Protein 1GXR (pdb70)

Secondary structure (DSSP, 8-state):
--EEEEEEEEE--EEEE-SSS-EEE----TTSSSSTT--SEEEEEEEE--SS---EEEE-SSSSEEEEE-BSEEEEEETTSTT--S-SEEEE-S-TTSBEEEEEE-TTSSEEEEEESSSEEEEEE----EEEEEEE-SSS-EEEEEE-TTSSEEEEEETTS-EEEEETTTTEEEEEE---SS-EEEEEE-TTSSEEEEEETTSEEEEEETTTTEEEEEEE-SS-EEEEEE-TTSSEEEEEETTS-EEEEETTSS-EEEE---SS-EEEEEE-TTSSEEEEEETTSEEEEEETTT--EEEEEE-SS-EEEEEE-TTS-EEEEEETTS-EEEEEEE-/--EEEEEEEEE--EEE--EE----TTSS-STT--SEEEEEEEE--SS---EEEE-SSS-EEEEE-BSEEEEEE------SEEEE-SSTT-BEEEEEE-TTSSEEEEEESSSEEEEEE---EEEEEEE-SSS-EEEEEE-TTSSEEEEEETTS-EEEEETTTTEEEEEE---SS-EEEEEE-TTSSEEEEEETTTEEEEEETTT-SEEEEEE-SS-EEEEEE-TTSS-EEEEESSSEEEEE----EEEEE--SS-EEEEEE-TTSSEEEEEETTSEEEEEETTT--EEEEEE-SS-EEEEEE-TTS-EEEEEETTTEEEEEEEE-

Solvent-accessible surface area: 26571 Å² total; per-residue (Å²): 86,174,55,5,11,6,11,28,39,54,99,23,3,0,43,59,20,58,88,93,81,107,129,110,23,14,110,49,49,111,67,2,8,47,25,117,31,6,1,73,17,25,120,100,57,30,60,9,96,5,36,58,42,0,32,6,11,11,12,13,76,104,41,89,39,0,14,0,0,0,63,4,14,0,39,6,8,15,23,54,94,114,77,70,84,71,40,73,30,102,4,101,20,22,85,199,103,44,62,0,85,14,5,77,29,15,79,98,26,64,18,0,0,0,0,0,51,22,41,40,6,4,10,21,27,36,62,158,84,138,78,117,22,103,1,94,29,123,6,89,12,4,52,14,7,6,24,9,93,92,33,145,34,0,7,4,0,7,23,68,0,29,0,5,12,12,32,27,168,84,74,68,72,84,98,70,5,126,27,9,119,62,0,0,18,10,18,45,21,7,85,88,22,34,48,0,3,0,0,0,44,26,40,9,0,17,0,5,9,46,177,55,12,140,56,58,46,88,56,105,33,140,13,62,0,48,6,11,4,19,1,52,102,5,106,29,1,0,0,0,3,70,52,16,26,0,8,0,14,28,16,112,119,104,30,44,27,26,0,68,28,11,159,32,15,0,42,18,13,42,10,0,107,47,2,82,0,0,0,0,0,0,119,17,31,26,0,0,0,0,26,14,23,21,0,0,1,0,12,69,24,137,18,74,22,23,0,42,8,15,17,2,0,66,82,12,82,33,0,0,0,0,0,24,70,108,45,0,3,0,7,46,4,40,110,145,152,28,6,5,7,19,28,40,59,87,30,4,0,39,74,76,171,58,46,16,120,43,45,103,71,1,10,40,23,120,30,6,1,72,33,14,73,106,57,46,39,4,94,7,36,57,43,0,24,6,11,10,14,14,73,113,30,132,44,0,12,0,0,0,56,3,17,2,39,10,4,45,29,77,131,179,86,48,83,44,91,2,78,39,119,60,193,82,38,94,5,86,9,3,70,27,26,83,100,23,32,15,0,0,9,2,6,79,28,56,40,10,20,9,21,55,34,108,107,64,76,130,14,104,3,94,26,116,13,92,10,6,43,12,6,9,34,10,100,104,27,103,36,0,8,3,0,10,24,58,0,27,0,5,6,18,18,20,153,89,77,61,77,75,95,74,2,121,36,9,86,65,3,0,15,10,19,42,22,6,86,92,20,61,20,0,37,0,0,0,51,20,42,22,1,25,3,1,22,40,193,135,10,196,57,101,73,82,51,131,37,143,13,51,0,42,5,12,4,39,2,47,104,4,98,33,5,0,0,0,5,66,53,23,31,0,7,0,23,70,186,52,52,63,28,31,0,65,32,14,159,29,24,0,40,14,14,51,8,0,92,46,2,93,0,0,0,0,0,0,123,19,31,26,0,0,0,0,26,12,20,21,0,0,1,0,12,68,15,138,15,74,24,18,0,51,8,18,13,2,1,57,62,15,99,46,0,0,0,0,0,24,69,109,46,0,3,0,0,44,9,31,104

Radius of gyration: 31.87 Å; Cα contacts (8 Å, |Δi|>4): 2101; chains: 2; bounding box: 54×41×102 Å

Nearest PDB structures (foldseek):
  1gxr-assembly1_B  TM=1.003E+00  e=1.939E-67  Homo sapiens
  5mwj-assembly1_B  TM=9.866E-01  e=4.641E-57  Homo sapiens
  3frx-assembly1_A  TM=9.125E-01  e=4.535E-19  Saccharomyces cerevisiae
  6gsm-assembly1_g  TM=9.087E-01  e=8.808E-19  Kluyveromyces lactis NRRL Y-1140
  8esr-assembly1_p  TM=8.982E-01  e=6.792E-18  Schizosaccharomyces pombe

Sequence (659 aa):
DYFQGAMGSKPAYSFHVTADGQMQPVPFPPDALIGPGIPRHARQINTLNHGEVVCAVTISNPTRHVYTGGKGCVKVWDISHPGNKSPVSQLDCLNRDNYIRSCKLLPDGCTLIVGGEASTLSIWDLAAPRIKAELTSSAPACYALAISPDSKVCFSCCSDGNIAVWDLHNQTLVRQFQGHTDGASCIDISNDGTKLWTGGLDNTVRSWDLREGRQLQQHDFTSQIFSLGYCPTGEWLAVGMESSNVEVLHVNKPDKYQLHLHESCVLSLKFAYCGKWFVSTGKDNLLNAWRTPYGASIFQSKESSSVLSCDISVDDKYIVTGSGDKKATVYEVIYDYFQGAMGSKPAYSFHVMQPVPFPPDALIGPGIPRHARQINTLNHGEVVCAVTISNPTRHVYTGGKGCVKVWDISHKSPVSQLDCLNRDNYIRSCKLLPDGCTLIVGGEASTLSIWDLAPRIKAELTSSAPACYALAISPDSKVCFSCCSDGNIAVWDLHNQTLVRQFQGHTDGASCIDISNDGTKLWTGGLDNTVRSWDLREGRQLQQHDFTSQIFSLGYCPTGEWLAVGMESSNVEVLHKPDKYQLHLHESCVLSLKFAYCGKWFVSTGKDNLLNAWRTPYGASIFQSKESSSVLSCDISVDDKYIVTGSGDKKATVYEVIY

GO terms:
  GO:0043124 negative regulation of canonical NF-kappaB signal transduction (P, IDA)
  GO:0005515 protein binding (F, IPI)
  GO:0005634 nucleus (C, TAS)
  GO:0009887 animal organ morphogenesis (P, TAS)
  GO:0007165 signal transduction (P, T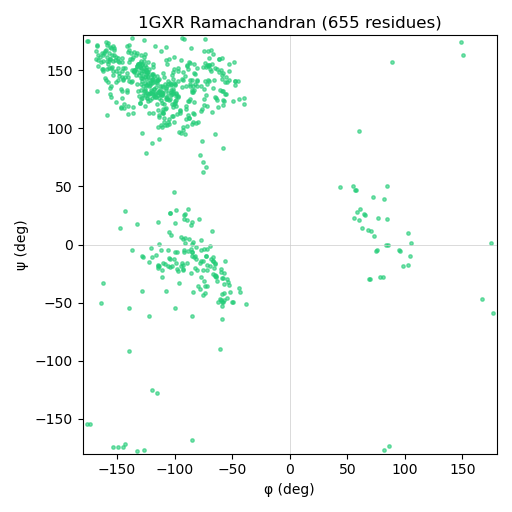AS)
  GO:1990907 beta-catenin-TCF complex (C, IDA)
  GO:0005654 nucleoplasm (C, TAS)
  GO:0042802 identical protein binding (F, IPI)
  GO:0005634 nucleus (C, IDA)
  GO:0003714 transcription corepressor activity (F, IDA)
  GO:0005654 nucleoplasm (C, IDA)
  GO:0045892 negative regulation of DNA-templated transcription (P, IDA)
  GO:0030178 negative regulation of Wnt signaling pathway (P, IDA)
  GO:0005634 nucleus (C, IMP)
  GO:0005829 cytosol (C, IMP)
  GO:0010628 positive regulation of gene expression (P, IMP)
  GO:2000811 negative regulation of anoikis (P, IMP)
  GO:0140297 DNA-binding transcription factor binding (F, IPI)

Structure (mmCIF, N/CA/C/O backbone):
data_1GXR
#
_entry.id   1GXR
#
_cell.length_a   62.407
_cell.length_b   56.656
_cell.length_c   102.034
_cell.angle_alpha   90.00
_cell.angle_beta   102.29
_cell.angle_gamma   90.00
#
_symmetry.space_group_name_H-M   'P 1 21 1'
#
loop_
_entity.id
_entity.type
_entity.pdbx_description
1 polymer 'TRANSDUCIN-LIKE ENHANCER PROTEIN 1'
2 non-polymer 'CALCIUM ION'
3 water water
#
loop_
_atom_site.group_PDB
_atom_site.id
_atom_site.type_symbol
_atom_site.label_atom_id
_atom_site.label_alt_id
_atom_site.label_comp_id
_atom_site.label_asym_id
_atom_site.label_entity_id
_atom_site.label_seq_id
_atom_site.pdbx_PDB_ins_code
_atom_site.Cartn_x
_atom_site.Cartn_y
_atom_site.Cartn_z
_atom_site.occupancy
_atom_site.B_iso_or_equiv
_atom_site.auth_seq_id
_atom_site.auth_comp_id
_atom_site.auth_asym_id
_atom_site.auth_atom_id
_atom_site.pdbx_PDB_model_num
ATOM 1 N N . ASP A 1 1 ? -5.185 4.101 22.343 1.00 48.16 434 ASP A N 1
ATOM 2 C CA . ASP A 1 1 ? -6.001 3.643 23.505 1.00 48.43 434 ASP A CA 1
ATOM 3 C C . ASP A 1 1 ? -6.100 2.123 23.527 1.00 48.08 434 ASP A C 1
ATOM 4 O O . ASP A 1 1 ? -6.051 1.505 24.591 1.00 47.91 434 ASP A O 1
ATOM 6 N N . TYR A 1 2 ? -6.239 1.527 22.346 1.00 47.14 435 TYR A N 1
ATOM 7 C CA . TYR A 1 2 ? -6.341 0.078 22.219 1.00 46.32 435 TYR A CA 1
ATOM 8 C C . TYR A 1 2 ? -5.085 -0.564 22.811 1.00 43.81 435 TYR A C 1
ATOM 9 O O . TYR A 1 2 ? -5.170 -1.481 23.627 1.00 43.53 435 TYR A O 1
ATOM 18 N N . PHE A 1 3 ? -3.923 -0.068 22.395 1.00 41.27 436 PHE A N 1
ATOM 19 C CA . PHE A 1 3 ? -2.641 -0.566 22.883 1.00 38.49 436 PHE A CA 1
ATOM 20 C C . PHE A 1 3 ? -1.908 0.527 23.651 1.00 35.82 436 PHE A C 1
ATOM 21 O O . PHE A 1 3 ? -1.922 1.691 23.254 1.00 35.36 436 PHE A O 1
ATOM 29 N N . GLN A 1 4 ? -1.264 0.152 24.751 1.00 32.25 437 GLN A N 1
ATOM 30 C CA . GLN A 1 4 ? -0.519 1.119 25.549 1.00 30.33 437 GLN A CA 1
ATOM 31 C C . GLN A 1 4 ? 0.971 0.793 25.518 1.00 25.62 437 GLN A C 1
ATOM 32 O O . GLN A 1 4 ? 1.354 -0.371 25.472 1.00 26.95 437 GLN A O 1
ATOM 38 N N . GLY A 1 5 ? 1.801 1.828 25.535 1.00 25.78 438 GLY A N 1
ATOM 39 C CA . GLY A 1 5 ? 3.230 1.609 25.516 1.00 23.05 438 GLY A CA 1
ATOM 40 C C . GLY A 1 5 ? 3.711 0.973 26.806 1.00 23.21 438 GLY A C 1
ATOM 41 O O . GLY A 1 5 ? 3.118 1.174 27.866 1.00 24.28 438 GLY A O 1
ATOM 42 N N . ALA A 1 6 ? 4.773 0.181 26.705 1.00 23.08 439 ALA A N 1
ATOM 43 C CA . ALA A 1 6 ? 5.376 -0.481 27.858 1.00 21.36 439 ALA A CA 1
ATOM 44 C C . ALA A 1 6 ? 6.869 -0.471 27.559 1.00 21.55 439 ALA A C 1
ATOM 45 O O . ALA A 1 6 ? 7.301 -1.005 26.542 1.00 24.18 439 ALA A O 1
ATOM 47 N N . MET A 1 7 ? 7.658 0.140 28.436 1.00 20.88 440 MET A N 1
ATOM 48 C CA . MET A 1 7 ? 9.089 0.235 28.207 1.00 20.12 440 MET A CA 1
ATOM 49 C C . MET A 1 7 ? 9.852 -1.061 28.417 1.00 20.24 440 MET A C 1
ATOM 50 O O . MET A 1 7 ? 9.558 -1.848 29.323 1.00 22.28 440 MET A O 1
ATOM 55 N N . GLY A 1 8 ? 10.828 -1.283 27.543 1.00 20.78 441 GLY A N 1
ATOM 56 C CA . GLY A 1 8 ? 11.668 -2.466 27.630 1.00 21.30 441 GLY A CA 1
ATOM 57 C C . GLY A 1 8 ? 13.115 -2.019 27.649 1.00 20.10 441 GLY A C 1
ATOM 58 O O . GLY A 1 8 ? 13.414 -0.830 27.519 1.00 19.02 441 GLY A O 1
ATOM 59 N N . SER A 1 9 ? 14.024 -2.973 27.811 1.00 20.76 442 SER A N 1
ATOM 60 C CA . SER A 1 9 ? 15.446 -2.665 27.836 1.00 20.67 442 SER A CA 1
ATOM 61 C C . SER A 1 9 ? 16.238 -3.795 27.199 1.00 21.96 442 SER A C 1
ATOM 62 O O . SER A 1 9 ? 15.777 -4.940 27.135 1.00 23.26 442 SER A O 1
ATOM 65 N N . LYS A 1 10 ? 17.432 -3.460 26.726 1.00 21.75 443 LYS A N 1
ATOM 66 C CA . LYS A 1 10 ? 18.314 -4.428 26.073 1.00 21.82 443 LYS A CA 1
ATOM 67 C C . LYS A 1 10 ? 19.763 -4.034 26.322 1.00 21.19 443 LYS A C 1
ATOM 68 O O . LYS A 1 10 ? 20.055 -2.885 26.632 1.00 21.02 443 LYS A O 1
ATOM 74 N N . PRO A 1 11 ? 20.695 -4.995 26.215 1.00 22.64 444 PRO A N 1
ATOM 75 C CA . PRO A 1 11 ? 22.097 -4.627 26.424 1.00 22.42 444 PRO A CA 1
ATOM 76 C C . PRO A 1 11 ? 22.372 -3.603 25.317 1.00 23.15 444 PRO A C 1
ATOM 77 O O . PRO A 1 11 ? 21.774 -3.696 24.237 1.00 23.08 444 PRO A O 1
ATOM 81 N N . ALA A 1 12 ? 23.254 -2.640 25.566 1.00 22.92 445 ALA A N 1
ATOM 82 C CA . ALA A 1 12 ? 23.562 -1.605 24.576 1.00 22.16 445 ALA A CA 1
ATOM 83 C C . ALA A 1 12 ? 23.649 -2.145 23.149 1.00 22.27 445 ALA A C 1
ATOM 84 O O . ALA A 1 12 ? 24.405 -3.077 22.874 1.00 21.12 445 ALA A O 1
ATOM 86 N N . TYR A 1 13 ? 22.879 -1.543 22.244 1.00 19.99 446 TYR A N 1
ATOM 87 C CA . TYR A 1 13 ? 22.839 -1.968 20.842 1.00 18.85 446 TYR A CA 1
ATOM 88 C C . TYR A 1 13 ? 23.073 -0.819 19.861 1.00 19.78 446 TYR A C 1
ATOM 89 O O . TYR A 1 13 ? 23.249 -1.038 18.658 1.00 19.22 446 TYR A O 1
ATOM 98 N N . SER A 1 14 ? 23.050 0.405 20.380 1.00 19.49 447 SER A N 1
ATOM 99 C CA . SER A 1 14 ? 23.264 1.606 19.578 1.00 22.30 447 SER A CA 1
ATOM 100 C C . SER A 1 14 ? 24.550 2.275 20.042 1.00 22.67 447 SER A C 1
ATOM 101 O O . SER A 1 14 ? 24.666 2.646 21.209 1.00 22.60 447 SER A O 1
ATOM 104 N N . PHE A 1 15 ? 25.502 2.427 19.128 1.00 22.89 448 PHE A N 1
ATOM 105 C CA . PHE A 1 15 ? 26.788 3.038 19.458 1.00 25.03 448 PHE A CA 1
ATOM 106 C C . PHE A 1 15 ? 27.159 4.188 18.534 1.00 26.42 448 PHE A C 1
ATOM 107 O O . PHE A 1 15 ? 26.794 4.209 17.357 1.00 24.97 448 PHE A O 1
ATOM 115 N N . HIS A 1 16 ? 27.900 5.146 19.078 1.00 28.73 449 HIS A N 1
ATOM 116 C CA . HIS A 1 16 ? 28.360 6.285 18.298 1.00 30.96 449 HIS A CA 1
ATOM 117 C C . HIS A 1 16 ? 29.854 6.060 18.076 1.00 32.28 449 HIS A C 1
ATOM 118 O O . HIS A 1 16 ? 30.601 5.866 19.034 1.00 33.27 449 HIS A O 1
ATOM 125 N N . VAL A 1 17 ? 30.279 6.073 16.817 1.00 32.91 450 VAL A N 1
ATOM 126 C CA . VAL A 1 17 ? 31.681 5.861 16.477 1.00 36.86 450 VAL A CA 1
ATOM 127 C C . VAL A 1 17 ? 32.322 7.168 16.029 1.00 38.63 450 VAL A C 1
ATOM 128 O O . VAL A 1 17 ? 31.925 7.755 15.021 1.00 37.37 450 VAL A O 1
ATOM 132 N N . THR A 1 18 ? 33.315 7.614 16.793 1.00 42.37 451 THR A N 1
ATOM 133 C CA . THR A 1 18 ? 34.029 8.853 16.508 1.00 46.61 451 THR A CA 1
ATOM 134 C C . THR A 1 18 ? 34.980 8.712 15.325 1.00 48.77 451 THR A C 1
ATOM 135 O O . THR A 1 18 ? 35.132 7.629 14.764 1.00 49.57 451 THR A O 1
ATOM 139 N N . ALA A 1 19 ? 35.622 9.818 14.958 1.00 51.99 452 ALA A N 1
ATOM 140 C CA . ALA A 1 19 ? 36.564 9.828 13.845 1.00 54.23 452 ALA A CA 1
ATOM 141 C C . ALA A 1 19 ? 37.566 8.688 13.985 1.00 55.75 452 ALA A C 1
ATOM 142 O O . ALA A 1 19 ? 37.795 7.930 13.043 1.00 56.25 452 ALA A O 1
ATOM 144 N N . ASP A 1 20 ? 38.159 8.571 15.168 1.00 57.12 453 ASP A N 1
ATOM 145 C CA . ASP A 1 20 ? 39.133 7.521 15.436 1.00 58.21 453 ASP A CA 1
ATOM 146 C C . ASP A 1 20 ? 38.400 6.261 15.876 1.00 58.62 453 ASP A C 1
ATOM 147 O O . ASP A 1 20 ? 37.197 6.297 16.139 1.00 59.43 453 ASP A O 1
ATOM 152 N N . GLY A 1 21 ? 39.121 5.146 15.948 1.00 58.24 454 GLY A N 1
ATOM 153 C CA . GLY A 1 21 ? 38.501 3.903 16.371 1.00 57.99 454 GLY A CA 1
ATOM 154 C C . GLY A 1 21 ? 38.050 4.005 17.816 1.00 57.63 454 GLY A C 1
ATOM 155 O O . GLY A 1 21 ? 38.838 3.770 18.734 1.00 57.84 454 GLY A O 1
ATOM 156 N N . GLN A 1 22 ? 36.785 4.358 18.022 1.00 56.35 455 GLN A N 1
ATOM 157 C CA . GLN A 1 22 ? 36.249 4.500 19.372 1.00 55.55 455 GLN A CA 1
ATOM 158 C C . GLN A 1 22 ? 34.724 4.399 19.383 1.00 54.08 455 GLN A C 1
ATOM 159 O O . GLN A 1 22 ? 34.034 5.283 18.878 1.00 54.18 455 GLN A O 1
ATOM 165 N N . MET A 1 23 ? 34.209 3.319 19.962 1.00 52.39 456 MET A N 1
ATOM 166 C CA . MET A 1 23 ? 32.768 3.103 20.047 1.00 49.87 456 MET A CA 1
ATOM 167 C C . MET A 1 23 ? 32.271 3.416 21.452 1.00 47.86 456 MET A C 1
ATOM 168 O O . MET A 1 23 ? 32.910 3.058 22.441 1.00 47.43 456 MET A O 1
ATOM 173 N N . GLN A 1 24 ? 31.124 4.080 21.537 1.00 43.84 457 GLN A N 1
ATOM 174 C CA . GLN A 1 24 ? 30.548 4.437 22.824 1.00 41.55 457 GLN A CA 1
ATOM 175 C C . GLN A 1 24 ? 29.023 4.390 22.766 1.00 38.13 457 GLN A C 1
ATOM 176 O O . GLN A 1 24 ? 28.413 4.933 21.843 1.00 36.03 457 GLN A O 1
ATOM 182 N N . PRO A 1 25 ? 28.392 3.734 23.753 1.00 35.53 458 PRO A N 1
ATOM 183 C CA . PRO A 1 25 ? 26.931 3.632 23.794 1.00 33.34 458 PRO A CA 1
ATOM 184 C C . PRO A 1 25 ? 26.281 5.004 23.731 1.00 32.62 458 PRO A C 1
ATOM 185 O O . PRO A 1 25 ? 26.756 5.959 24.347 1.00 31.92 458 PRO A O 1
ATOM 189 N N . VAL A 1 26 ? 25.191 5.096 22.979 1.00 29.25 459 VAL A N 1
ATOM 190 C CA . VAL A 1 26 ? 24.484 6.354 22.808 1.00 29.23 459 VAL A CA 1
ATOM 191 C C . VAL A 1 26 ? 23.488 6.662 23.922 1.00 28.89 459 VAL A C 1
ATOM 192 O O . VAL A 1 26 ? 22.693 5.803 24.306 1.00 25.85 459 VAL A O 1
ATOM 196 N N . PRO A 1 27 ? 23.548 7.889 24.478 1.00 29.57 460 PRO A N 1
ATOM 197 C CA . PRO A 1 27 ? 22.660 8.367 25.545 1.00 30.37 460 PRO A CA 1
ATOM 198 C C . PRO A 1 27 ? 21.405 8.900 24.848 1.00 28.89 460 PRO A C 1
ATOM 199 O O . PRO A 1 27 ? 21.432 9.990 24.279 1.00 30.97 460 PRO A O 1
ATOM 203 N N . PHE A 1 28 ? 20.319 8.137 24.893 1.00 27.94 461 PHE A N 1
ATOM 204 C CA . PHE A 1 28 ? 19.076 8.528 24.227 1.00 27.75 461 PHE A CA 1
ATOM 205 C C . PHE A 1 28 ? 18.406 9.797 24.748 1.00 28.99 461 PHE A C 1
ATOM 206 O O . PHE A 1 28 ? 18.136 9.927 25.944 1.00 29.88 461 PHE A O 1
ATOM 214 N N . PRO A 1 29 ? 18.134 10.754 23.846 1.00 28.71 462 PRO A N 1
ATOM 215 C CA . PRO A 1 29 ? 17.482 12.017 24.200 1.00 29.35 462 PRO A CA 1
ATOM 216 C C . PRO A 1 29 ? 16.049 11.723 24.644 1.00 28.21 462 PRO A C 1
ATOM 217 O O . PRO A 1 29 ? 15.521 10.645 24.386 1.00 25.92 462 PRO A O 1
ATOM 221 N N . PRO A 1 30 ? 15.400 12.687 25.312 1.00 28.76 463 PRO A N 1
ATOM 222 C CA . PRO A 1 30 ? 14.026 12.549 25.802 1.00 28.95 463 PRO A CA 1
ATOM 223 C C . PRO A 1 30 ? 13.006 12.155 24.733 1.00 27.87 463 PRO A C 1
ATOM 224 O O . PRO A 1 30 ? 12.008 11.501 25.032 1.00 28.66 463 PRO A O 1
ATOM 228 N N . ASP A 1 31 ? 13.254 12.560 23.492 1.00 28.63 464 ASP A N 1
ATOM 229 C CA . ASP A 1 31 ? 12.333 12.252 22.402 1.00 27.78 464 ASP A CA 1
ATOM 230 C C . ASP A 1 31 ? 12.845 11.133 21.508 1.00 26.47 464 ASP A C 1
ATOM 231 O O . ASP A 1 31 ? 12.490 11.060 20.335 1.00 25.82 464 ASP A O 1
ATOM 236 N N . ALA A 1 32 ? 13.669 10.253 22.065 1.00 24.76 465 ALA A N 1
ATOM 237 C CA . ALA A 1 32 ? 14.219 9.151 21.287 1.00 24.89 465 ALA A CA 1
ATOM 238 C C . ALA A 1 32 ? 13.194 8.063 20.984 1.00 24.04 465 ALA A C 1
ATOM 239 O O . ALA A 1 32 ? 13.147 7.549 19.867 1.00 24.26 465 ALA A O 1
ATOM 241 N N . LEU A 1 33 ? 12.373 7.718 21.972 1.00 25.47 466 LEU A N 1
ATOM 242 C CA . LEU A 1 33 ? 11.383 6.654 21.809 1.00 25.11 466 LEU A CA 1
ATOM 243 C C . LEU A 1 33 ? 9.940 7.129 21.844 1.00 26.16 466 LEU A C 1
ATOM 244 O O . LEU A 1 33 ? 9.014 6.325 21.728 1.00 25.75 466 LEU A O 1
ATOM 249 N N . ILE A 1 34 ? 9.747 8.430 22.009 1.00 27.16 467 ILE A N 1
ATOM 250 C CA . ILE A 1 34 ? 8.403 8.986 22.073 1.00 29.73 467 ILE A CA 1
ATOM 251 C C . ILE A 1 34 ? 8.409 10.434 21.610 1.00 28.22 467 ILE A C 1
ATOM 252 O O . ILE A 1 34 ? 9.374 11.163 21.834 1.00 28.67 467 ILE A O 1
ATOM 257 N N . GLY A 1 35 ? 7.328 10.847 20.961 1.00 29.30 468 GLY A N 1
ATOM 258 C CA . GLY A 1 35 ? 7.252 12.214 20.492 1.00 28.02 468 GLY A CA 1
ATOM 259 C C . GLY A 1 35 ? 6.435 12.382 19.228 1.00 28.61 468 GLY A C 1
ATOM 260 O O . GLY A 1 35 ? 5.990 11.401 18.632 1.00 26.56 468 GLY A O 1
ATOM 261 N N . PRO A 1 36 ? 6.211 13.631 18.798 1.00 28.22 469 PRO A N 1
ATOM 262 C CA . PRO A 1 36 ? 5.439 13.922 17.589 1.00 28.58 469 PRO A CA 1
ATOM 263 C C . PRO A 1 36 ? 6.045 13.262 16.358 1.00 26.96 469 PRO A C 1
ATOM 264 O O . PRO A 1 36 ? 7.220 13.465 16.044 1.00 27.09 469 PRO A O 1
ATOM 268 N N . GLY A 1 37 ? 5.237 12.470 15.668 1.00 25.99 470 GLY A N 1
ATOM 269 C CA . GLY A 1 37 ? 5.707 11.809 14.469 1.00 24.54 470 GLY A CA 1
ATOM 270 C C . GLY A 1 37 ? 6.411 10.502 14.749 1.00 23.10 470 GLY A C 1
ATOM 271 O O . GLY A 1 37 ? 6.865 9.833 13.824 1.00 22.45 470 GLY A O 1
ATOM 272 N N . ILE A 1 38 ? 6.509 10.131 16.020 1.00 21.26 471 ILE A N 1
ATOM 273 C CA . ILE A 1 38 ? 7.170 8.874 16.371 1.00 19.54 471 ILE A CA 1
ATOM 274 C C . ILE A 1 38 ? 6.133 7.793 16.634 1.00 17.69 471 ILE A C 1
ATOM 275 O O . ILE A 1 38 ? 5.249 7.949 17.477 1.00 19.37 471 ILE A O 1
ATOM 280 N N . PRO A 1 39 ? 6.218 6.676 15.901 1.00 17.75 472 PRO A N 1
ATOM 281 C CA . PRO A 1 39 ? 5.269 5.575 16.074 1.00 19.07 472 PRO A CA 1
ATOM 282 C C . PRO A 1 39 ? 5.229 5.009 17.492 1.00 20.66 472 PRO A C 1
ATOM 283 O O . PRO A 1 39 ? 6.238 5.004 18.198 1.00 22.33 472 PRO A O 1
ATOM 287 N N . ARG A 1 40 ? 4.057 4.551 17.919 1.00 20.80 473 ARG A N 1
ATOM 288 C CA . ARG A 1 40 ? 3.942 3.929 19.230 1.00 20.53 473 ARG A CA 1
ATOM 289 C C . ARG A 1 40 ? 4.053 2.417 19.025 1.00 20.84 473 ARG A C 1
ATOM 290 O O . ARG A 1 40 ? 4.587 1.699 19.868 1.00 21.67 473 ARG A O 1
ATOM 298 N N . HIS A 1 41 ? 3.548 1.935 17.892 1.00 21.15 474 HIS A N 1
ATOM 299 C CA . HIS A 1 41 ? 3.616 0.512 17.565 1.00 19.96 474 HIS A CA 1
ATOM 300 C C . HIS A 1 41 ? 3.063 0.281 16.159 1.00 21.16 474 HIS A C 1
ATOM 301 O O . HIS A 1 41 ? 2.586 1.215 15.522 1.00 19.87 474 HIS A O 1
ATOM 308 N N . ALA A 1 42 ? 3.147 -0.951 15.673 1.00 20.07 475 ALA A N 1
ATOM 309 C CA . ALA A 1 42 ? 2.655 -1.278 14.340 1.00 20.93 475 ALA A CA 1
ATOM 310 C C . ALA A 1 42 ? 1.743 -2.487 14.425 1.00 22.71 475 ALA A C 1
ATOM 311 O O . ALA A 1 42 ? 2.074 -3.485 15.065 1.00 24.40 475 ALA A O 1
ATOM 313 N N . ARG A 1 43 ? 0.590 -2.401 13.773 1.00 21.91 476 ARG A N 1
ATOM 314 C CA . ARG A 1 43 ? -0.368 -3.492 13.811 1.00 21.58 476 ARG A CA 1
ATOM 315 C C . ARG A 1 43 ? -0.493 -4.175 12.456 1.00 20.87 476 ARG A C 1
ATOM 316 O O . ARG A 1 43 ? -0.633 -3.510 11.434 1.00 18.32 476 ARG A O 1
ATOM 324 N N . GLN A 1 44 ? -0.426 -5.501 12.441 1.00 19.85 477 GLN A N 1
ATOM 325 C CA . GLN A 1 44 ? -0.576 -6.226 11.186 1.00 21.32 477 GLN A CA 1
ATOM 326 C C . GLN A 1 44 ? -2.052 -6.149 10.792 1.00 21.06 477 GLN A C 1
ATOM 327 O O . GLN A 1 44 ? -2.926 -6.450 11.605 1.00 23.14 477 GLN A O 1
ATOM 333 N N . ILE A 1 45 ? -2.334 -5.745 9.556 1.00 21.62 478 ILE A N 1
ATOM 334 C CA . ILE A 1 45 ? -3.725 -5.647 9.110 1.00 21.97 478 ILE A CA 1
ATOM 335 C C . ILE A 1 45 ? -4.071 -6.487 7.877 1.00 21.18 478 ILE A C 1
ATOM 336 O O . ILE A 1 45 ? -5.247 -6.692 7.585 1.00 21.66 478 ILE A O 1
ATOM 341 N N . ASN A 1 46 ? -3.059 -6.959 7.152 1.00 21.47 479 ASN A N 1
ATOM 342 C CA . ASN A 1 46 ? -3.281 -7.765 5.949 1.00 22.38 479 ASN A CA 1
ATOM 343 C C . ASN A 1 46 ? -2.110 -8.680 5.621 1.00 22.44 479 ASN A C 1
ATOM 344 O O . ASN A 1 46 ? -0.963 -8.381 5.947 1.00 21.60 479 ASN A O 1
ATOM 349 N N . THR A 1 47 ? -2.416 -9.793 4.964 1.00 19.53 480 THR A N 1
ATOM 350 C CA . THR A 1 47 ? -1.401 -10.731 4.502 1.00 20.68 480 THR A CA 1
ATOM 351 C C . THR A 1 47 ? -1.748 -10.953 3.033 1.00 19.97 480 THR A C 1
ATOM 352 O O . THR A 1 47 ? -2.890 -11.292 2.709 1.00 21.64 480 THR A O 1
ATOM 356 N N . LEU A 1 48 ? -0.781 -10.736 2.147 1.00 17.46 481 LEU A N 1
ATOM 357 C CA . LEU A 1 48 ? -0.989 -10.891 0.706 1.00 17.66 481 LEU A CA 1
ATOM 358 C C . LEU A 1 48 ? -0.304 -12.180 0.251 1.00 16.92 481 LEU A C 1
ATOM 359 O O . LEU A 1 48 ? 0.921 -12.237 0.139 1.00 17.76 481 LEU A O 1
ATOM 364 N N . ASN A 1 49 ? -1.100 -13.211 -0.021 1.00 17.53 482 ASN A N 1
ATOM 365 C CA . ASN A 1 49 ? -0.576 -14.524 -0.412 1.00 18.05 482 ASN A CA 1
ATOM 366 C C . ASN A 1 49 ? -0.046 -14.665 -1.843 1.00 18.23 482 ASN A C 1
ATOM 367 O O . ASN A 1 49 ? -0.642 -15.356 -2.677 1.00 19.49 482 ASN A O 1
ATOM 372 N N . HIS A 1 50 ? 1.096 -14.042 -2.115 1.00 16.52 483 HIS A N 1
ATOM 373 C CA . HIS A 1 50 ? 1.693 -14.086 -3.444 1.00 15.76 483 HIS A CA 1
ATOM 374 C C . HIS A 1 50 ? 2.002 -15.502 -3.908 1.00 16.47 483 HIS A C 1
ATOM 375 O O . HIS A 1 50 ? 1.766 -15.844 -5.064 1.00 19.76 483 HIS A O 1
ATOM 382 N N . GLY A 1 51 ? 2.543 -16.318 -3.013 1.00 16.55 484 GLY A N 1
ATOM 383 C CA . GLY A 1 51 ? 2.859 -17.687 -3.385 1.00 17.02 484 GLY A CA 1
ATOM 384 C C . GLY A 1 51 ? 4.289 -17.920 -3.828 1.00 18.00 484 GLY A C 1
ATOM 385 O O . GLY A 1 51 ? 4.679 -19.051 -4.125 1.00 19.66 484 GLY A O 1
ATOM 386 N N . GLU A 1 52 ? 5.065 -16.846 -3.913 1.00 18.36 485 GLU A N 1
ATOM 387 C CA . GLU A 1 52 ? 6.469 -16.947 -4.267 1.00 18.74 485 GLU A CA 1
ATOM 388 C C . GLU A 1 52 ? 7.164 -15.965 -3.330 1.00 18.03 485 GLU A C 1
ATOM 389 O O . GLU A 1 52 ? 6.507 -15.080 -2.781 1.00 19.38 485 GLU A O 1
ATOM 395 N N . VAL A 1 53 ? 8.469 -16.130 -3.128 1.00 18.50 486 VAL A N 1
ATOM 396 C CA . VAL A 1 53 ? 9.205 -15.230 -2.250 1.00 17.92 486 VAL A CA 1
ATOM 397 C C . VAL A 1 53 ? 9.036 -13.811 -2.781 1.00 16.83 486 VAL A C 1
ATOM 398 O O . VAL A 1 53 ? 9.190 -13.568 -3.972 1.00 17.68 486 VAL A O 1
ATOM 402 N N . VAL A 1 54 ? 8.695 -12.881 -1.894 1.00 17.09 487 VAL A N 1
ATOM 403 C CA . VAL A 1 54 ? 8.476 -11.489 -2.304 1.00 16.26 487 VAL A CA 1
ATOM 404 C C . VAL A 1 54 ? 9.729 -10.637 -2.087 1.00 15.56 487 VAL A C 1
ATOM 405 O O . VAL A 1 54 ? 9.974 -10.134 -0.992 1.00 17.27 487 VAL A O 1
ATOM 409 N N . CYS A 1 55 ? 10.488 -10.472 -3.172 1.00 17.42 488 CYS A N 1
ATOM 410 C CA . CYS A 1 55 ? 11.741 -9.737 -3.177 1.00 18.30 488 CYS A CA 1
ATOM 411 C C . CYS A 1 55 ? 11.566 -8.243 -3.358 1.00 17.37 488 CYS A C 1
ATOM 412 O O . CYS A 1 55 ? 12.521 -7.485 -3.216 1.00 19.29 488 CYS A O 1
ATOM 415 N N . ALA A 1 56 ? 10.351 -7.815 -3.686 1.00 17.15 489 ALA A N 1
ATOM 416 C CA . ALA A 1 56 ? 10.097 -6.393 -3.901 1.00 16.40 489 ALA A CA 1
ATOM 417 C C . ALA A 1 56 ? 8.663 -6.038 -3.553 1.00 16.83 489 ALA A C 1
ATOM 418 O O . ALA A 1 56 ? 7.749 -6.796 -3.855 1.00 16.54 489 ALA A O 1
ATOM 420 N N . VAL A 1 57 ? 8.463 -4.884 -2.924 1.00 17.79 490 VAL A N 1
ATOM 421 C CA . VAL A 1 57 ? 7.109 -4.456 -2.573 1.00 16.46 490 VAL A CA 1
ATOM 422 C C . VAL A 1 57 ? 7.003 -2.952 -2.692 1.00 19.21 490 VAL A C 1
ATOM 423 O O . VAL A 1 57 ? 7.942 -2.231 -2.370 1.00 19.85 490 VAL A O 1
ATOM 427 N N . THR A 1 58 ? 5.862 -2.486 -3.171 1.00 18.65 491 THR A N 1
ATOM 428 C CA . THR A 1 58 ? 5.646 -1.053 -3.305 1.00 19.41 491 THR A CA 1
ATOM 429 C C . THR A 1 58 ? 4.191 -0.757 -2.971 1.00 19.40 491 THR A C 1
ATOM 430 O O . THR A 1 58 ? 3.322 -1.617 -3.137 1.00 20.71 491 THR A O 1
ATOM 434 N N . ILE A 1 59 ? 3.920 0.448 -2.476 1.00 18.17 492 ILE A N 1
ATOM 435 C CA . ILE A 1 59 ? 2.550 0.833 -2.124 1.00 19.42 492 ILE A CA 1
ATOM 436 C C . ILE A 1 59 ? 2.137 2.039 -2.957 1.00 18.47 492 ILE A C 1
ATOM 437 O O . ILE A 1 59 ? 2.949 2.921 -3.227 1.00 20.52 492 ILE A O 1
ATOM 442 N N . SER A 1 60 ? 0.878 2.062 -3.376 1.00 20.15 493 SER A N 1
ATOM 443 C CA . SER A 1 60 ? 0.366 3.160 -4.196 1.00 21.75 493 SER A CA 1
ATOM 444 C C . SER A 1 60 ? 0.128 4.441 -3.404 1.00 22.50 493 SER A C 1
ATOM 445 O O . SER A 1 60 ? 0.114 4.439 -2.174 1.00 21.94 493 SER A O 1
ATOM 448 N N . ASN A 1 61 ? -0.060 5.536 -4.136 1.00 23.19 494 ASN A N 1
ATOM 449 C CA . ASN A 1 61 ? -0.365 6.837 -3.557 1.00 24.98 494 ASN A CA 1
ATOM 450 C C . ASN A 1 61 ? -1.480 7.438 -4.412 1.00 25.08 494 ASN A C 1
ATOM 451 O O . ASN A 1 61 ? -1.264 7.740 -5.582 1.00 30.26 494 ASN A O 1
ATOM 456 N N . PRO A 1 62 ? -2.686 7.605 -3.846 1.00 27.73 495 PRO A N 1
ATOM 457 C CA . PRO A 1 62 ? -3.073 7.276 -2.475 1.00 27.01 495 PRO A CA 1
ATOM 458 C C . PRO A 1 62 ? -2.930 5.789 -2.195 1.00 26.47 495 PRO A C 1
ATOM 459 O O . PRO A 1 62 ? -2.908 4.969 -3.112 1.00 27.78 495 PRO A O 1
ATOM 463 N N . THR A 1 63 ? -2.837 5.454 -0.919 1.00 25.26 496 THR A N 1
ATOM 464 C CA . THR A 1 63 ? -2.700 4.071 -0.520 1.00 25.42 496 THR A CA 1
ATOM 465 C C . THR A 1 63 ? -4.012 3.334 -0.722 1.00 26.80 496 THR A C 1
ATOM 466 O O . THR A 1 63 ? -5.038 3.699 -0.152 1.00 29.37 496 THR A O 1
ATOM 470 N N . ARG A 1 64 ? -3.976 2.312 -1.563 1.00 24.06 497 ARG A N 1
ATOM 471 C CA . ARG A 1 64 ? -5.149 1.490 -1.815 1.00 24.68 497 ARG A CA 1
ATOM 472 C C . ARG A 1 64 ? -4.679 0.189 -2.446 1.00 21.97 497 ARG A C 1
ATOM 473 O O . ARG A 1 64 ? -5.270 -0.862 -2.221 1.00 23.16 497 ARG A O 1
ATOM 481 N N . HIS A 1 65 ? -3.612 0.256 -3.233 1.00 19.34 498 HIS A N 1
ATOM 482 C CA . HIS A 1 65 ? -3.086 -0.954 -3.852 1.00 20.21 498 HIS A CA 1
ATOM 483 C C . HIS A 1 65 ? -1.657 -1.214 -3.416 1.00 19.54 498 HIS A C 1
ATOM 484 O O . HIS A 1 65 ? -0.892 -0.282 -3.175 1.00 20.66 498 HIS A O 1
ATOM 491 N N . VAL A 1 66 ? -1.310 -2.491 -3.296 1.00 17.83 499 VAL A N 1
ATOM 492 C CA . VAL A 1 66 ? 0.048 -2.881 -2.945 1.00 18.86 499 VAL A CA 1
ATOM 493 C C . VAL A 1 66 ? 0.560 -3.760 -4.082 1.00 17.63 499 VAL A C 1
ATOM 494 O O . VAL A 1 66 ? -0.164 -4.616 -4.604 1.00 16.98 499 VAL A O 1
ATOM 498 N N . TYR A 1 67 ? 1.808 -3.534 -4.476 1.00 15.92 500 TYR A N 1
ATOM 499 C CA . TYR A 1 67 ? 2.429 -4.298 -5.550 1.00 17.02 500 TYR A CA 1
ATOM 500 C C . TYR A 1 67 ? 3.471 -5.245 -4.965 1.00 18.65 500 TYR A C 1
ATOM 501 O O . TYR A 1 67 ? 4.363 -4.810 -4.245 1.00 18.88 500 TYR A O 1
ATOM 510 N N . THR A 1 68 ? 3.355 -6.536 -5.256 1.00 16.82 501 THR A N 1
ATOM 511 C CA . THR A 1 68 ? 4.335 -7.491 -4.746 1.00 16.75 501 THR A CA 1
ATOM 512 C C . THR A 1 68 ? 5.042 -8.169 -5.908 1.00 15.81 501 THR A C 1
ATOM 513 O O . THR A 1 68 ? 4.406 -8.681 -6.837 1.00 17.08 501 THR A O 1
ATOM 517 N N . GLY A 1 69 ? 6.371 -8.169 -5.857 1.00 16.59 502 GLY A N 1
ATOM 518 C CA . GLY A 1 69 ? 7.155 -8.778 -6.913 1.00 17.15 502 GLY A CA 1
ATOM 519 C C . GLY A 1 69 ? 7.668 -10.134 -6.493 1.00 18.54 502 GLY A C 1
ATOM 520 O O . GLY A 1 69 ? 8.385 -10.248 -5.499 1.00 18.48 502 GLY A O 1
ATOM 521 N N . GLY A 1 70 ? 7.303 -11.160 -7.254 1.00 20.45 503 GLY A N 1
ATOM 522 C CA . GLY A 1 70 ? 7.730 -12.509 -6.931 1.00 21.90 503 GLY A CA 1
ATOM 523 C C . GLY A 1 70 ? 8.555 -13.111 -8.039 1.00 23.92 503 GLY A C 1
ATOM 524 O O . GLY A 1 70 ? 9.553 -12.536 -8.477 1.00 26.01 503 GLY A O 1
ATOM 525 N N . LYS A 1 71 ? 8.134 -14.277 -8.505 1.00 24.48 504 LYS A N 1
ATOM 526 C CA . LYS A 1 71 ? 8.853 -14.946 -9.569 1.00 26.89 504 LYS A CA 1
ATOM 527 C C . LYS A 1 71 ? 8.124 -14.740 -10.887 1.00 26.97 504 LYS A C 1
ATOM 528 O O . LYS A 1 71 ? 7.020 -15.248 -11.088 1.00 30.09 504 LYS A O 1
ATOM 534 N N . GLY A 1 72 ? 8.740 -13.962 -11.769 1.00 26.87 505 GLY A N 1
ATOM 535 C CA . GLY A 1 72 ? 8.161 -13.700 -13.070 1.00 26.74 505 GLY A CA 1
ATOM 536 C C . GLY A 1 72 ? 7.084 -12.632 -13.127 1.00 26.17 505 GLY A C 1
ATOM 537 O O . GLY A 1 72 ? 6.919 -11.985 -14.160 1.00 28.76 505 GLY A O 1
ATOM 538 N N . CYS A 1 73 ? 6.357 -12.419 -12.036 1.00 23.78 506 CYS A N 1
ATOM 539 C CA . CYS A 1 73 ? 5.290 -11.431 -12.078 1.00 23.40 506 CYS A CA 1
ATOM 540 C C . CYS A 1 73 ? 5.162 -10.532 -10.860 1.00 21.96 506 CYS A C 1
ATOM 541 O O . CYS A 1 73 ? 5.738 -10.785 -9.798 1.00 20.68 506 CYS A O 1
ATOM 544 N N . VAL A 1 74 ? 4.405 -9.458 -11.048 1.00 19.71 507 VAL A N 1
ATOM 545 C CA . VAL A 1 74 ? 4.106 -8.528 -9.981 1.00 20.14 507 VAL A CA 1
ATOM 546 C C . VAL A 1 74 ? 2.596 -8.679 -9.773 1.00 20.52 507 VAL A C 1
ATOM 547 O O . VAL A 1 74 ? 1.831 -8.635 -10.734 1.00 22.43 507 VAL A O 1
ATOM 551 N N . LYS A 1 75 ? 2.171 -8.896 -8.537 1.00 18.47 508 LYS A N 1
ATOM 552 C CA . LYS A 1 75 ? 0.751 -9.005 -8.257 1.00 17.63 508 LYS A CA 1
ATOM 553 C C . LYS A 1 75 ? 0.267 -7.696 -7.642 1.00 18.40 508 LYS A C 1
ATOM 554 O O . LYS A 1 75 ? 1.010 -7.017 -6.919 1.00 18.23 508 LYS A O 1
ATOM 560 N N . VAL A 1 76 ? -0.968 -7.323 -7.959 1.00 17.21 509 VAL A N 1
ATOM 561 C CA . VAL A 1 76 ? -1.535 -6.079 -7.450 1.00 17.60 509 VAL A CA 1
ATOM 562 C C . VAL A 1 76 ? -2.685 -6.414 -6.513 1.00 18.42 509 VAL A C 1
ATOM 563 O O . VAL A 1 76 ? -3.606 -7.139 -6.880 1.00 20.96 509 VAL A O 1
ATOM 567 N N . TRP A 1 77 ? -2.623 -5.879 -5.301 1.00 17.38 510 TRP A N 1
ATOM 568 C CA . TRP A 1 77 ? -3.629 -6.158 -4.291 1.00 17.82 510 TRP A CA 1
ATOM 569 C C . TRP A 1 77 ? -4.384 -4.922 -3.856 1.00 19.88 510 TRP A C 1
ATOM 570 O O . TRP A 1 77 ? -3.782 -3.881 -3.584 1.00 19.91 510 TRP A O 1
ATOM 581 N N . ASP A 1 78 ? -5.705 -5.036 -3.781 1.00 19.87 511 ASP A N 1
ATOM 582 C CA . ASP A 1 78 ? -6.515 -3.911 -3.344 1.00 22.14 511 ASP A CA 1
ATOM 583 C C . ASP A 1 78 ? -6.698 -4.055 -1.836 1.00 23.02 511 ASP A C 1
ATOM 584 O O . ASP A 1 78 ? -7.550 -4.814 -1.386 1.00 24.85 511 ASP A O 1
ATOM 589 N N . ILE A 1 79 ? -5.899 -3.335 -1.052 1.00 24.27 512 ILE A N 1
ATOM 590 C CA . ILE A 1 79 ? -6.024 -3.439 0.393 1.00 25.40 512 ILE A CA 1
ATOM 591 C C . ILE A 1 79 ? -7.110 -2.537 0.976 1.00 28.64 512 ILE A C 1
ATOM 592 O O . ILE A 1 79 ? -7.298 -2.495 2.191 1.00 29.48 512 ILE A O 1
ATOM 597 N N . SER A 1 80 ? -7.823 -1.814 0.117 1.00 31.20 513 SER A N 1
ATOM 598 C CA . SER A 1 80 ? -8.901 -0.954 0.590 1.00 36.11 513 SER A CA 1
ATOM 599 C C . SER A 1 80 ? -10.150 -1.820 0.723 1.00 39.10 513 SER A C 1
ATOM 600 O O . SER A 1 80 ? -11.188 -1.372 1.215 1.00 40.59 513 SER A O 1
ATOM 603 N N . HIS A 1 81 ? -10.034 -3.065 0.268 1.00 42.20 514 HIS A N 1
ATOM 604 C CA . HIS A 1 81 ? -11.115 -4.043 0.341 1.00 45.35 514 HIS A CA 1
ATOM 605 C C . HIS A 1 81 ? -10.608 -5.218 1.178 1.00 46.31 514 HIS A C 1
ATOM 606 O O . HIS A 1 81 ? -10.074 -6.189 0.644 1.00 45.79 514 HIS A O 1
ATOM 613 N N . PRO A 1 82 ? -10.764 -5.131 2.509 1.00 47.19 515 PRO A N 1
ATOM 614 C CA . PRO A 1 82 ? -10.343 -6.143 3.484 1.00 47.37 515 PRO A CA 1
ATOM 615 C C . PRO A 1 82 ? -10.651 -7.596 3.120 1.00 46.63 515 PRO A C 1
ATOM 616 O O . PRO A 1 82 ? -9.830 -8.487 3.346 1.00 47.79 515 PRO A O 1
ATOM 620 N N . GLY A 1 83 ? -11.832 -7.831 2.557 1.00 45.28 516 GLY A N 1
ATOM 621 C CA . GLY A 1 83 ? -12.227 -9.182 2.192 1.00 42.56 516 GLY A CA 1
ATOM 622 C C . GLY A 1 83 ? -11.427 -9.849 1.086 1.00 41.54 516 GLY A C 1
ATOM 623 O O . GLY A 1 83 ? -11.438 -11.074 0.966 1.00 40.06 516 GLY A O 1
ATOM 624 N N . ASN A 1 84 ? -10.733 -9.057 0.275 1.00 39.71 517 ASN A N 1
ATOM 625 C CA . ASN A 1 84 ? -9.942 -9.600 -0.828 1.00 37.70 517 ASN A CA 1
ATOM 626 C C . ASN A 1 84 ? -8.870 -10.586 -0.384 1.00 36.92 517 ASN A C 1
ATOM 627 O O . ASN A 1 84 ? -8.104 -10.321 0.543 1.00 37.75 517 ASN A O 1
ATOM 632 N N . LYS A 1 85 ? -8.817 -11.724 -1.065 1.00 35.58 518 LYS A N 1
ATOM 633 C CA . LYS A 1 85 ? -7.833 -12.753 -0.766 1.00 34.00 518 LYS A CA 1
ATOM 634 C C . LYS A 1 85 ? -6.957 -13.009 -1.991 1.00 31.68 518 LYS A C 1
ATOM 635 O O . LYS A 1 85 ? -5.941 -13.696 -1.899 1.00 30.70 518 LYS A O 1
ATOM 637 N N . SER A 1 86 ? -7.348 -12.458 -3.137 1.00 28.32 519 SER A N 1
ATOM 638 C CA . SER A 1 86 ? -6.572 -12.642 -4.358 1.00 26.07 519 SER A CA 1
ATOM 639 C C . SER A 1 86 ? -6.228 -11.303 -5.007 1.00 24.08 519 SER A C 1
ATOM 640 O O . SER A 1 86 ? -6.857 -10.285 -4.720 1.00 22.84 519 SER A O 1
ATOM 643 N N . PRO A 1 87 ? -5.222 -11.287 -5.895 1.00 23.21 520 PRO A N 1
ATOM 644 C CA . PRO A 1 87 ? -4.844 -10.031 -6.549 1.00 22.71 520 PRO A CA 1
ATOM 645 C C . PRO A 1 87 ? -5.936 -9.533 -7.487 1.00 25.06 520 PRO A C 1
ATOM 646 O O . PRO A 1 87 ? -6.747 -10.317 -7.983 1.00 24.65 520 PRO A O 1
ATOM 650 N N . VAL A 1 88 ? -5.953 -8.226 -7.724 1.00 24.65 521 VAL A N 1
ATOM 651 C CA . VAL A 1 88 ? -6.923 -7.643 -8.639 1.00 25.54 521 VAL A CA 1
ATOM 652 C C . VAL A 1 88 ? -6.301 -7.564 -10.026 1.00 26.74 521 VAL A C 1
ATOM 653 O O . VAL A 1 88 ? -7.004 -7.402 -11.023 1.00 28.51 521 VAL A O 1
ATOM 657 N N . SER A 1 89 ? -4.976 -7.673 -10.083 1.00 24.87 522 SER A N 1
ATOM 658 C CA . SER A 1 89 ? -4.247 -7.648 -11.347 1.00 25.57 522 SER A CA 1
ATOM 659 C C . SER A 1 89 ? -2.937 -8.411 -11.199 1.00 22.90 522 SER A C 1
ATOM 660 O O . SER A 1 89 ? -2.430 -8.575 -10.089 1.00 21.29 522 SER A O 1
ATOM 663 N N . GLN A 1 90 ? -2.397 -8.871 -12.323 1.00 22.67 523 GLN A N 1
ATOM 664 C CA . GLN A 1 90 ? -1.126 -9.594 -12.341 1.00 22.79 523 GLN A CA 1
ATOM 665 C C . GLN A 1 90 ? -0.316 -9.150 -13.555 1.00 24.16 523 GLN A C 1
ATOM 666 O O . GLN A 1 90 ? -0.754 -9.316 -14.693 1.00 25.72 523 GLN A O 1
ATOM 672 N N . LEU A 1 91 ? 0.865 -8.591 -13.317 1.00 24.80 524 LEU A N 1
ATOM 673 C CA . LEU A 1 91 ? 1.713 -8.120 -14.404 1.00 24.12 524 LEU A CA 1
ATOM 674 C C . LEU A 1 91 ? 2.843 -9.099 -14.701 1.00 25.27 524 LEU A C 1
ATOM 675 O O . LEU A 1 91 ? 3.756 -9.255 -13.894 1.00 26.41 524 LEU A O 1
ATOM 680 N N . ASP A 1 92 ? 2.790 -9.765 -15.850 1.00 27.00 525 ASP A N 1
ATOM 681 C CA . ASP A 1 92 ? 3.856 -10.703 -16.195 1.00 28.94 525 ASP A CA 1
ATOM 682 C C . ASP A 1 92 ? 5.001 -9.903 -16.797 1.00 30.58 525 ASP A C 1
ATOM 683 O O . ASP A 1 92 ? 4.879 -9.352 -17.894 1.00 30.70 525 ASP A O 1
ATOM 688 N N . CYS A 1 93 ? 6.120 -9.849 -16.078 1.00 31.60 526 CYS A N 1
ATOM 689 C CA . CYS A 1 93 ? 7.275 -9.064 -16.507 1.00 32.81 526 CYS A CA 1
ATOM 690 C C . CYS A 1 93 ? 8.484 -9.837 -17.005 1.00 35.08 526 CYS A C 1
ATOM 691 O O . CYS A 1 93 ? 9.126 -9.430 -17.975 1.00 36.11 526 CYS A O 1
ATOM 694 N N . LEU A 1 94 ? 8.805 -10.941 -16.341 1.00 35.88 527 LEU A N 1
ATOM 695 C CA . LEU A 1 94 ? 9.975 -11.728 -16.717 1.00 37.00 527 LEU A CA 1
ATOM 696 C C . LEU A 1 94 ? 9.670 -13.214 -16.811 1.00 38.14 527 LEU A C 1
ATOM 697 O O . LEU A 1 94 ? 8.532 -13.642 -16.621 1.00 37.86 527 LEU A O 1
ATOM 702 N N . ASN A 1 95 ? 10.704 -13.995 -17.104 1.00 39.61 528 ASN A N 1
ATOM 703 C CA . ASN A 1 95 ? 10.568 -15.440 -17.208 1.00 40.97 528 ASN A CA 1
ATOM 704 C C . ASN A 1 95 ? 9.995 -15.947 -15.890 1.00 41.33 528 ASN A C 1
ATOM 705 O O . ASN A 1 95 ? 10.370 -15.468 -14.818 1.00 40.59 528 ASN A O 1
ATOM 710 N N . ARG A 1 96 ? 9.088 -16.915 -15.979 1.00 40.44 529 ARG A N 1
ATOM 711 C CA . ARG A 1 96 ? 8.440 -17.496 -14.809 1.00 41.27 529 ARG A CA 1
ATOM 712 C C . ARG A 1 96 ? 9.439 -18.053 -13.801 1.00 41.72 529 ARG A C 1
ATOM 713 O O . ARG A 1 96 ? 9.084 -18.339 -12.659 1.00 41.97 529 ARG A O 1
ATOM 721 N N . ASP A 1 97 ? 10.687 -18.210 -14.225 1.00 41.67 530 ASP A N 1
ATOM 722 C CA . ASP A 1 97 ? 11.721 -18.745 -13.347 1.00 41.51 530 ASP A CA 1
ATOM 723 C C . ASP A 1 97 ? 12.588 -17.652 -12.729 1.00 39.95 530 ASP A C 1
ATOM 724 O O . ASP A 1 97 ? 13.296 -17.897 -11.753 1.00 40.71 530 ASP A O 1
ATOM 729 N N . ASN A 1 98 ? 12.525 -16.450 -13.296 1.00 37.73 531 ASN A N 1
ATOM 730 C CA . ASN A 1 98 ? 13.320 -15.325 -12.804 1.00 35.08 531 ASN A CA 1
ATOM 731 C C . ASN A 1 98 ? 12.567 -14.469 -11.790 1.00 32.45 531 ASN A C 1
ATOM 732 O O . ASN A 1 98 ? 11.367 -14.230 -11.928 1.00 33.83 531 ASN A O 1
ATOM 737 N N . TYR A 1 99 ? 13.284 -13.991 -10.779 1.00 28.94 532 TYR A N 1
ATOM 738 C CA . TYR A 1 99 ? 12.680 -13.167 -9.736 1.00 26.27 532 TYR A CA 1
ATOM 739 C C . TYR A 1 99 ? 12.713 -11.667 -9.992 1.00 24.49 532 TYR A C 1
ATOM 740 O O . TYR A 1 99 ? 13.652 -11.133 -10.582 1.00 23.50 532 TYR A O 1
ATOM 749 N N . ILE A 1 100 ? 11.657 -11.003 -9.542 1.00 22.33 533 ILE A N 1
ATOM 750 C CA . ILE A 1 100 ? 11.547 -9.555 -9.645 1.00 21.37 533 ILE A CA 1
ATOM 751 C C . ILE A 1 100 ? 12.381 -9.060 -8.471 1.00 20.16 533 ILE A C 1
ATOM 752 O O . ILE A 1 100 ? 12.288 -9.612 -7.374 1.00 22.18 533 ILE A O 1
ATOM 757 N N . ARG A 1 101 ? 13.195 -8.030 -8.689 1.00 19.94 534 ARG A N 1
ATOM 758 C CA . ARG A 1 101 ? 14.032 -7.512 -7.615 1.00 19.98 534 ARG A CA 1
ATOM 759 C C . ARG A 1 101 ? 13.661 -6.100 -7.190 1.00 18.66 534 ARG A C 1
ATOM 760 O O . ARG A 1 101 ? 13.994 -5.683 -6.084 1.00 19.92 534 ARG A O 1
ATOM 768 N N . SER A 1 102 ? 12.960 -5.374 -8.052 1.00 19.31 535 SER A N 1
ATOM 769 C CA . SER A 1 102 ? 12.590 -4.007 -7.734 1.00 20.53 535 SER A CA 1
ATOM 770 C C . SER A 1 102 ? 11.415 -3.526 -8.571 1.00 19.87 535 SER A C 1
ATOM 771 O O . SER A 1 102 ? 11.292 -3.867 -9.746 1.00 21.36 535 SER A O 1
ATOM 774 N N . CYS A 1 103 ? 10.525 -2.757 -7.956 1.00 22.15 536 CYS A N 1
ATOM 775 C CA . CYS A 1 103 ? 9.410 -2.185 -8.693 1.00 23.80 536 CYS A CA 1
ATOM 776 C C . CYS A 1 103 ? 9.154 -0.824 -8.079 1.00 24.37 536 CYS A C 1
ATOM 777 O O . CYS A 1 103 ? 9.004 -0.692 -6.865 1.00 23.96 536 CYS A O 1
ATOM 780 N N . LYS A 1 104 ? 9.144 0.197 -8.923 1.00 22.27 537 LYS A N 1
ATOM 781 C CA . LYS A 1 104 ? 8.946 1.557 -8.446 1.00 23.81 537 LYS A CA 1
ATOM 782 C C . LYS A 1 104 ? 7.866 2.313 -9.200 1.00 24.40 537 LYS A C 1
ATOM 783 O O . LYS A 1 104 ? 7.768 2.239 -10.425 1.00 22.52 537 LYS A O 1
ATOM 789 N N . LEU A 1 105 ? 7.052 3.044 -8.448 1.00 25.73 538 LEU A N 1
ATOM 790 C CA . LEU A 1 105 ? 5.983 3.841 -9.032 1.00 27.73 538 LEU A CA 1
ATOM 791 C C . LEU A 1 105 ? 6.478 5.255 -9.288 1.00 30.46 538 LEU A C 1
ATOM 792 O O . LEU A 1 105 ? 7.245 5.803 -8.496 1.00 31.73 538 LEU A O 1
ATOM 797 N N . LEU A 1 106 ? 6.052 5.842 -10.401 1.00 31.69 539 LEU A N 1
ATOM 798 C CA . LEU A 1 106 ? 6.436 7.213 -10.710 1.00 34.39 539 LEU A CA 1
ATOM 799 C C . LEU A 1 106 ? 5.683 8.102 -9.727 1.00 36.32 539 LEU A C 1
ATOM 800 O O . LEU A 1 106 ? 4.622 7.720 -9.233 1.00 35.99 539 LEU A O 1
ATOM 805 N N . PRO A 1 107 ? 6.227 9.292 -9.431 1.00 38.65 540 PRO A N 1
ATOM 806 C CA . PRO A 1 107 ? 5.639 10.267 -8.507 1.00 40.81 540 PRO A CA 1
ATOM 807 C C . PRO A 1 107 ? 4.135 10.491 -8.650 1.00 42.48 540 PRO A C 1
ATOM 808 O O . PRO A 1 107 ? 3.436 10.674 -7.653 1.00 43.28 540 PRO A O 1
ATOM 812 N N . ASP A 1 108 ? 3.638 10.482 -9.883 1.00 43.79 541 ASP A N 1
ATOM 813 C CA . ASP A 1 108 ? 2.216 10.698 -10.122 1.00 45.59 541 ASP A CA 1
ATOM 814 C C . ASP A 1 108 ? 1.378 9.443 -9.898 1.00 46.05 541 ASP A C 1
ATOM 815 O O . ASP A 1 108 ? 0.172 9.531 -9.667 1.00 46.42 541 ASP A O 1
ATOM 820 N N . GLY A 1 109 ? 2.018 8.278 -9.971 1.00 46.43 542 GLY A N 1
ATOM 821 C CA . GLY A 1 109 ? 1.311 7.027 -9.751 1.00 45.22 542 GLY A CA 1
ATOM 822 C C . GLY A 1 109 ? 0.592 6.452 -10.955 1.00 45.45 542 GLY A C 1
ATOM 823 O O . GLY A 1 109 ? -0.334 5.652 -10.808 1.00 46.67 542 GLY A O 1
ATOM 824 N N . CYS A 1 110 ? 1.014 6.845 -12.151 1.00 43.24 543 CYS A N 1
ATOM 825 C CA . CYS A 1 110 ? 0.390 6.349 -13.371 1.00 42.43 543 CYS A CA 1
ATOM 826 C C . CYS A 1 110 ? 1.278 5.339 -14.079 1.00 39.42 543 CYS A C 1
ATOM 827 O O . CYS A 1 110 ? 0.877 4.739 -15.077 1.00 39.25 543 CYS A O 1
ATOM 830 N N . THR A 1 111 ? 2.479 5.141 -13.550 1.00 36.41 544 THR A N 1
ATOM 831 C CA . THR A 1 111 ? 3.422 4.220 -14.169 1.00 32.52 544 THR A CA 1
ATOM 832 C C . THR A 1 111 ? 4.240 3.437 -13.148 1.00 29.76 544 THR A C 1
ATOM 833 O O . THR A 1 111 ? 4.601 3.956 -12.093 1.00 28.95 544 THR A O 1
ATOM 837 N N . LEU A 1 112 ? 4.526 2.184 -13.484 1.00 27.33 545 LEU A N 1
ATOM 838 C CA . LEU A 1 112 ? 5.311 1.296 -12.631 1.00 24.31 545 LEU A CA 1
ATOM 839 C C . LEU A 1 112 ? 6.485 0.755 -13.439 1.00 22.49 545 LEU A C 1
ATOM 840 O O . LEU A 1 112 ? 6.307 0.303 -14.567 1.00 24.00 545 LEU A O 1
ATOM 845 N N . ILE A 1 113 ? 7.685 0.813 -12.869 1.00 21.35 546 ILE A N 1
ATOM 846 C CA . ILE A 1 113 ? 8.871 0.292 -13.544 1.00 20.29 546 ILE A CA 1
ATOM 847 C C . ILE A 1 113 ? 9.318 -0.948 -12.778 1.00 19.75 546 ILE A C 1
ATOM 848 O O . ILE A 1 113 ? 9.487 -0.912 -11.555 1.00 20.94 546 ILE A O 1
ATOM 853 N N . VAL A 1 114 ? 9.512 -2.042 -13.505 1.00 19.76 547 VAL A N 1
ATOM 854 C CA . VAL A 1 114 ? 9.895 -3.308 -12.899 1.00 20.12 547 VAL A CA 1
ATOM 855 C C . VAL A 1 114 ? 11.215 -3.854 -13.420 1.00 19.18 547 VAL A C 1
ATOM 856 O O . VAL A 1 114 ? 11.432 -3.953 -14.629 1.00 20.94 547 VAL A O 1
ATOM 860 N N . GLY A 1 115 ? 12.089 -4.220 -12.492 1.00 19.22 548 GLY A N 1
ATOM 861 C CA . GLY A 1 115 ? 13.377 -4.772 -12.859 1.00 20.48 548 GLY A CA 1
ATOM 862 C C . GLY A 1 115 ? 13.631 -6.034 -12.066 1.00 18.79 548 GLY A C 1
ATOM 863 O O . GLY A 1 115 ? 13.066 -6.222 -10.991 1.00 19.42 548 GLY A O 1
ATOM 864 N N . GLY A 1 116 ? 14.467 -6.912 -12.601 1.00 17.85 549 GLY A N 1
ATOM 865 C CA . GLY A 1 116 ? 14.774 -8.140 -11.895 1.00 21.09 549 GLY A CA 1
ATOM 866 C C . GLY A 1 116 ? 15.865 -8.946 -12.570 1.00 21.97 549 GLY A C 1
ATOM 867 O O . GLY A 1 116 ? 16.707 -8.410 -13.294 1.00 21.06 549 GLY A O 1
ATOM 868 N N . GLU A 1 117 ? 15.846 -10.250 -12.337 1.00 23.68 550 GLU A N 1
ATOM 869 C CA . GLU A 1 117 ? 16.844 -11.137 -12.916 1.00 26.51 550 GLU A CA 1
ATOM 870 C C . GLU A 1 117 ? 16.630 -11.335 -14.408 1.00 28.05 550 GLU A C 1
ATOM 871 O O . GLU A 1 117 ? 16.288 -12.426 -14.872 1.00 29.95 550 GLU A O 1
ATOM 877 N N . ALA A 1 118 ? 16.827 -10.256 -15.153 1.00 27.61 551 ALA A N 1
ATOM 878 C CA . ALA A 1 118 ? 16.672 -10.256 -16.599 1.00 27.94 551 ALA A CA 1
ATOM 879 C C . ALA A 1 118 ? 17.292 -8.971 -17.131 1.00 26.70 551 ALA A C 1
ATOM 880 O O . ALA A 1 118 ? 17.511 -8.026 -16.375 1.00 25.00 551 ALA A O 1
ATOM 882 N N . SER A 1 119 ? 17.559 -8.931 -18.431 1.00 27.48 552 SER A N 1
ATOM 883 C CA . SER A 1 119 ? 18.175 -7.759 -19.041 1.00 29.75 552 SER A CA 1
ATOM 884 C C . SER A 1 119 ? 17.184 -6.670 -19.430 1.00 30.37 552 SER A C 1
ATOM 885 O O . SER A 1 119 ? 17.576 -5.625 -19.943 1.00 32.14 552 SER A O 1
ATOM 888 N N . THR A 1 120 ? 15.904 -6.898 -19.173 1.00 29.93 553 THR A N 1
ATOM 889 C CA . THR A 1 120 ? 14.900 -5.913 -19.542 1.00 30.37 553 THR A CA 1
ATOM 890 C C . THR A 1 120 ? 14.112 -5.344 -18.371 1.00 28.68 553 THR A C 1
ATOM 891 O O . THR A 1 120 ? 13.750 -6.058 -17.438 1.00 28.99 553 THR A O 1
ATOM 895 N N . LEU A 1 121 ? 13.865 -4.041 -18.428 1.00 28.10 554 LEU A N 1
ATOM 896 C CA . LEU A 1 121 ? 13.083 -3.360 -17.410 1.00 25.57 554 LEU A CA 1
ATOM 897 C C . LEU A 1 121 ? 11.753 -3.048 -18.084 1.00 26.50 554 LEU A C 1
ATOM 898 O O . LEU A 1 121 ? 11.732 -2.462 -19.165 1.00 27.64 554 LEU A O 1
ATOM 903 N N . SER A 1 122 ? 10.646 -3.441 -17.462 1.00 25.13 555 SER A N 1
ATOM 904 C CA . SER A 1 122 ? 9.340 -3.176 -18.047 1.00 25.21 555 SER A CA 1
ATOM 905 C C . SER A 1 122 ? 8.678 -1.956 -17.424 1.00 25.26 555 SER A C 1
ATOM 906 O O . SER A 1 122 ? 8.713 -1.760 -16.204 1.00 24.23 555 SER A O 1
ATOM 909 N N . ILE A 1 123 ? 8.090 -1.136 -18.288 1.00 25.15 556 ILE A N 1
ATOM 910 C CA . ILE A 1 123 ? 7.399 0.081 -17.882 1.00 25.77 556 ILE A CA 1
ATOM 911 C C . ILE A 1 123 ? 5.911 -0.154 -18.115 1.00 27.09 556 ILE A C 1
ATOM 912 O O . ILE A 1 123 ? 5.481 -0.364 -19.252 1.00 27.04 556 ILE A O 1
ATOM 917 N N . TRP A 1 124 ? 5.135 -0.130 -17.036 1.00 27.67 557 TRP A N 1
ATOM 918 C CA . TRP A 1 124 ? 3.694 -0.370 -17.109 1.00 29.38 557 TRP A CA 1
ATOM 919 C C . TRP A 1 124 ? 2.828 0.864 -16.921 1.00 30.66 557 TRP A C 1
ATOM 920 O O . TRP A 1 124 ? 3.070 1.677 -16.032 1.00 29.86 557 TRP A O 1
ATOM 931 N N . ASP A 1 125 ? 1.804 0.977 -17.761 1.00 33.28 558 ASP A N 1
ATOM 932 C CA . ASP A 1 125 ? 0.862 2.086 -17.697 1.00 37.52 558 ASP A CA 1
ATOM 933 C C . ASP A 1 125 ? -0.269 1.659 -16.763 1.00 38.51 558 ASP A C 1
ATOM 934 O O . ASP A 1 125 ? -0.989 0.702 -17.048 1.00 38.12 558 ASP A O 1
ATOM 939 N N . LEU A 1 126 ? -0.418 2.363 -15.647 1.00 40.33 559 LEU A N 1
ATOM 940 C CA . LEU A 1 126 ? -1.451 2.032 -14.670 1.00 43.54 559 LEU A CA 1
ATOM 941 C C . LEU A 1 126 ? -2.696 2.907 -14.797 1.00 45.46 559 LEU A C 1
ATOM 942 O O . LEU A 1 126 ? -3.389 3.153 -13.809 1.00 46.26 559 LEU A O 1
ATOM 947 N N . ALA A 1 127 ? -2.978 3.374 -16.010 1.00 47.53 560 ALA A N 1
ATOM 948 C CA . ALA A 1 127 ? -4.146 4.216 -16.248 1.00 48.86 560 ALA A CA 1
ATOM 949 C C . ALA A 1 127 ? -5.314 3.387 -16.773 1.00 50.19 560 ALA A C 1
ATOM 950 O O . ALA A 1 127 ? -5.116 2.352 -17.410 1.00 50.01 560 ALA A O 1
ATOM 952 N N . ALA A 1 128 ? -6.530 3.849 -16.498 1.00 51.57 561 ALA A N 1
ATOM 953 C CA . ALA A 1 128 ? -7.736 3.155 -16.937 1.00 52.58 561 ALA A CA 1
ATOM 954 C C . ALA A 1 128 ? -7.755 2.997 -18.454 1.00 52.91 561 ALA A C 1
ATOM 955 O O . ALA A 1 128 ? -7.724 1.879 -18.971 1.00 53.85 561 ALA A O 1
ATOM 957 N N . PRO A 1 131 ? -3.818 -2.377 -16.277 1.00 48.88 564 PRO A N 1
ATOM 958 C CA . PRO A 1 131 ? -2.375 -2.174 -16.453 1.00 48.22 564 PRO A CA 1
ATOM 959 C C . PRO A 1 131 ? -1.856 -2.858 -17.715 1.00 47.45 564 PRO A C 1
ATOM 960 O O . PRO A 1 131 ? -2.122 -4.038 -17.946 1.00 46.52 564 PRO A O 1
ATOM 964 N N . ARG A 1 132 ? -1.115 -2.114 -18.529 1.00 46.16 565 ARG A N 1
ATOM 965 C CA . ARG A 1 132 ? -0.569 -2.659 -19.767 1.00 45.42 565 ARG A CA 1
ATOM 966 C C . ARG A 1 132 ? 0.889 -2.252 -19.933 1.00 43.49 565 ARG A C 1
ATOM 967 O O . ARG A 1 132 ? 1.302 -1.195 -19.456 1.00 43.33 565 ARG A O 1
ATOM 975 N N . ILE A 1 133 ? 1.661 -3.096 -20.609 1.00 41.96 566 ILE A N 1
ATOM 976 C CA . ILE A 1 133 ? 3.072 -2.824 -20.856 1.00 42.23 566 ILE A CA 1
ATOM 977 C C . ILE A 1 133 ? 3.196 -1.632 -21.804 1.00 42.16 566 ILE A C 1
ATOM 978 O O . ILE A 1 133 ? 2.800 -1.705 -22.968 1.00 43.02 566 ILE A O 1
ATOM 983 N N . LYS A 1 134 ? 3.745 -0.535 -21.293 1.00 40.76 567 LYS A N 1
ATOM 984 C CA . LYS A 1 134 ? 3.913 0.692 -22.063 1.00 40.12 567 LYS A CA 1
ATOM 985 C C . LYS A 1 134 ? 5.190 0.676 -22.905 1.00 38.95 567 LYS A C 1
ATOM 986 O O . LYS A 1 134 ? 5.193 1.114 -24.056 1.00 39.28 567 LYS A O 1
ATOM 992 N N . ALA A 1 135 ? 6.271 0.165 -22.327 1.00 36.65 568 ALA A N 1
ATOM 993 C CA . ALA A 1 135 ? 7.545 0.097 -23.027 1.00 36.38 568 ALA A CA 1
ATOM 994 C C . ALA A 1 135 ? 8.526 -0.788 -22.272 1.00 35.67 568 ALA A C 1
ATOM 995 O O . ALA A 1 135 ? 8.259 -1.211 -21.148 1.00 33.69 568 ALA A O 1
ATOM 997 N N . GLU A 1 136 ?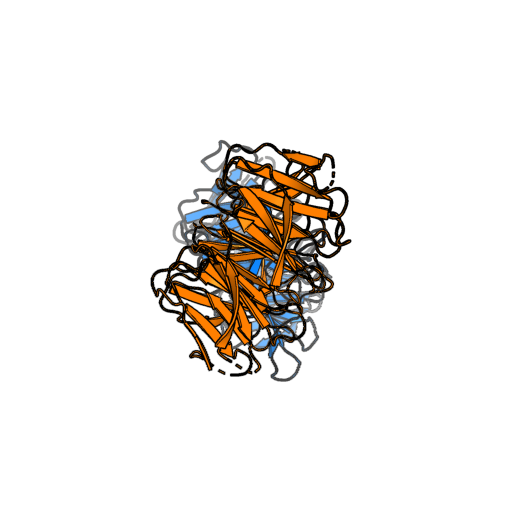 9.665 -1.062 -22.898 1.00 36.25 569 GLU A N 1
ATOM 998 C CA . GLU A 1 136 ? 10.686 -1.896 -22.287 1.00 37.91 569 GLU A CA 1
ATOM 999 C C . GLU A 1 136 ? 12.082 -1.323 -22.492 1.00 37.72 569 GLU A C 1
ATOM 1000 O O . GLU A 1 136 ? 12.398 -0.795 -23.558 1.00 39.03 569 GLU A O 1
ATOM 1006 N N . LEU A 1 137 ? 12.908 -1.425 -21.457 1.00 36.02 570 LEU A N 1
ATOM 1007 C CA . LEU A 1 137 ? 14.280 -0.939 -21.510 1.00 35.78 570 LEU A CA 1
ATOM 1008 C C . LEU A 1 137 ? 15.191 -2.156 -21.500 1.00 35.35 570 LEU A C 1
ATOM 1009 O O . LEU A 1 137 ? 15.253 -2.884 -20.513 1.00 34.72 570 LEU A O 1
ATOM 1014 N N . THR A 1 138 ? 15.894 -2.381 -22.603 1.00 35.65 571 THR A N 1
ATOM 1015 C CA . THR A 1 138 ? 16.782 -3.531 -22.705 1.00 36.19 571 THR A CA 1
ATOM 1016 C C . THR A 1 138 ? 18.236 -3.134 -22.500 1.00 36.79 571 THR A C 1
ATOM 1017 O O . THR A 1 138 ? 18.786 -2.341 -23.263 1.00 37.41 571 THR A O 1
ATOM 1021 N N . SER A 1 139 ? 18.853 -3.689 -21.463 1.00 36.69 572 SER A N 1
ATOM 1022 C CA . SER A 1 139 ? 20.248 -3.395 -21.163 1.00 37.17 572 SER A CA 1
ATOM 1023 C C . SER A 1 139 ? 21.113 -4.600 -21.506 1.00 35.91 572 SER A C 1
ATOM 1024 O O . SER A 1 139 ? 20.601 -5.686 -21.783 1.00 36.79 572 SER A O 1
ATOM 1027 N N . SER A 1 140 ? 22.425 -4.403 -21.487 1.00 35.41 573 SER A N 1
ATOM 1028 C CA . SER A 1 140 ? 23.353 -5.481 -21.767 1.00 34.42 573 SER A CA 1
ATOM 1029 C C . SER A 1 140 ? 23.752 -6.181 -20.471 1.00 33.39 573 SER A C 1
ATOM 1030 O O . SER A 1 140 ? 24.445 -7.195 -20.492 1.00 34.07 573 SER A O 1
ATOM 1033 N N . ALA A 1 141 ? 23.313 -5.641 -19.337 1.00 31.36 574 ALA A N 1
ATOM 1034 C CA . ALA A 1 141 ? 23.614 -6.257 -18.045 1.00 29.58 574 ALA A CA 1
ATOM 1035 C C . ALA A 1 141 ? 22.626 -7.406 -17.848 1.00 28.02 574 ALA A C 1
ATOM 1036 O O . ALA A 1 141 ? 21.450 -7.287 -18.190 1.00 28.69 574 ALA A O 1
ATOM 1038 N N . PRO A 1 142 ? 23.088 -8.533 -17.291 1.00 28.72 575 PRO A N 1
ATOM 1039 C CA . PRO A 1 142 ? 22.187 -9.670 -17.087 1.00 28.10 575 PRO A CA 1
ATOM 1040 C C . PRO A 1 142 ? 21.042 -9.471 -16.105 1.00 27.24 575 PRO A C 1
ATOM 1041 O O . PRO A 1 142 ? 20.006 -10.117 -16.236 1.00 25.76 575 PRO A O 1
ATOM 1045 N N . ALA A 1 143 ? 21.209 -8.578 -15.134 1.00 24.14 576 ALA A N 1
ATOM 1046 C CA . ALA A 1 143 ? 20.145 -8.371 -14.163 1.00 23.48 576 ALA A CA 1
ATOM 1047 C C . ALA A 1 143 ? 20.167 -7.013 -13.493 1.00 22.96 576 ALA A C 1
ATOM 1048 O O . ALA A 1 143 ? 21.185 -6.320 -13.473 1.00 23.08 576 ALA A O 1
ATOM 1050 N N . CYS A 1 144 ? 19.010 -6.652 -12.949 1.00 22.07 577 CYS A N 1
ATOM 1051 C CA . CYS A 1 144 ? 18.815 -5.404 -12.223 1.00 21.15 577 CYS A CA 1
ATOM 1052 C C . CYS A 1 144 ? 18.522 -5.784 -10.774 1.00 20.39 577 CYS A C 1
ATOM 1053 O O . CYS A 1 144 ? 17.675 -6.640 -10.514 1.00 19.62 577 CYS A O 1
ATOM 1056 N N . TYR A 1 145 ? 19.209 -5.141 -9.832 1.00 20.20 578 TYR A N 1
ATOM 1057 C CA . TYR A 1 145 ? 19.021 -5.437 -8.411 1.00 20.58 578 TYR A CA 1
ATOM 1058 C C . TYR A 1 145 ? 18.244 -4.367 -7.647 1.00 19.18 578 TYR A C 1
ATOM 1059 O O . TYR A 1 145 ? 17.748 -4.630 -6.551 1.00 19.85 578 TYR A O 1
ATOM 1068 N N . ALA A 1 146 ? 18.158 -3.166 -8.216 1.00 19.07 579 ALA A N 1
ATOM 1069 C CA . ALA A 1 146 ? 17.454 -2.062 -7.571 1.00 18.94 579 ALA A CA 1
ATOM 1070 C C . ALA A 1 146 ? 17.215 -0.926 -8.548 1.00 17.48 579 ALA A C 1
ATOM 1071 O O . ALA A 1 146 ? 17.963 -0.758 -9.508 1.00 17.72 579 ALA A O 1
ATOM 1073 N N . LEU A 1 147 ? 16.171 -0.145 -8.287 1.00 19.18 580 LEU A N 1
ATOM 1074 C CA . LEU A 1 147 ? 15.811 0.993 -9.140 1.00 18.68 580 LEU A CA 1
ATOM 1075 C C . LEU A 1 147 ? 15.530 2.239 -8.311 1.00 19.70 580 LEU A C 1
ATOM 1076 O O . LEU A 1 147 ? 15.145 2.152 -7.146 1.00 19.55 580 LEU A O 1
ATOM 1081 N N . ALA A 1 148 ? 15.724 3.396 -8.933 1.00 20.28 581 ALA A N 1
ATOM 1082 C CA . ALA A 1 148 ? 15.438 4.688 -8.309 1.00 22.55 581 ALA A CA 1
ATOM 1083 C C . ALA A 1 148 ? 14.929 5.604 -9.413 1.00 22.51 581 ALA A C 1
ATOM 1084 O O . ALA A 1 148 ? 15.410 5.543 -10.545 1.00 22.23 581 ALA A O 1
ATOM 1086 N N . ILE A 1 149 ? 13.939 6.433 -9.091 1.00 24.22 582 ILE A N 1
ATOM 1087 C CA . ILE A 1 149 ? 13.366 7.362 -10.065 1.00 24.83 582 ILE A CA 1
ATOM 1088 C C . ILE A 1 149 ? 13.764 8.775 -9.658 1.00 25.95 582 ILE A C 1
ATOM 1089 O O . ILE A 1 149 ? 13.716 9.122 -8.476 1.00 26.20 582 ILE A O 1
ATOM 1094 N N . SER A 1 150 ? 14.167 9.581 -10.633 1.00 26.37 583 SER A N 1
ATOM 1095 C CA . SER A 1 150 ? 14.567 10.960 -10.372 1.00 29.09 583 SER A CA 1
ATOM 1096 C C . SER A 1 150 ? 13.367 11.761 -9.880 1.00 30.58 583 SER A C 1
ATOM 1097 O O . SER A 1 150 ? 12.223 11.454 -10.215 1.00 30.26 583 SER A O 1
ATOM 1100 N N . PRO A 1 151 ? 13.615 12.800 -9.068 1.00 32.66 584 PRO A N 1
ATOM 1101 C CA . PRO A 1 151 ? 12.553 13.653 -8.524 1.00 33.76 584 PRO A CA 1
ATOM 1102 C C . PRO A 1 151 ? 11.609 14.215 -9.590 1.00 34.49 584 PRO A C 1
ATOM 1103 O O . PRO A 1 151 ? 10.412 14.371 -9.342 1.00 34.74 584 PRO A O 1
ATOM 1107 N N . ASP A 1 152 ? 12.147 14.518 -10.768 1.00 34.15 585 ASP A N 1
ATOM 1108 C CA . ASP A 1 152 ? 11.338 15.063 -11.855 1.00 35.36 585 ASP A CA 1
ATOM 1109 C C . ASP A 1 152 ? 10.694 13.992 -12.726 1.00 34.71 585 ASP A C 1
ATOM 1110 O O . ASP A 1 152 ? 10.071 14.302 -13.740 1.00 35.81 585 ASP A O 1
ATOM 1115 N N . SER A 1 153 ? 10.858 12.732 -12.332 1.00 34.49 586 SER A N 1
ATOM 1116 C CA . SER A 1 153 ? 10.267 11.606 -13.051 1.00 34.21 586 SER A CA 1
ATOM 1117 C C . SER A 1 153 ? 10.760 11.412 -14.482 1.00 33.52 586 SER A C 1
ATOM 1118 O O . SER A 1 153 ? 10.153 10.664 -15.246 1.00 33.39 586 SER A O 1
ATOM 1121 N N . LYS A 1 154 ? 11.854 12.065 -14.852 1.00 32.81 587 LYS A N 1
ATOM 1122 C CA . LYS A 1 154 ? 12.348 11.936 -16.214 1.00 33.10 587 LYS A CA 1
ATOM 1123 C C . LYS A 1 154 ? 13.418 10.867 -16.416 1.00 31.10 587 LYS A C 1
ATOM 1124 O O . LYS A 1 154 ? 13.645 10.422 -17.538 1.00 30.18 587 LYS A O 1
ATOM 1130 N N . VAL A 1 155 ? 14.059 10.439 -15.336 1.00 28.77 588 VAL A N 1
ATOM 1131 C CA . VAL A 1 155 ? 15.115 9.438 -15.444 1.00 27.84 588 VAL A CA 1
ATOM 1132 C C . VAL A 1 155 ? 14.946 8.293 -14.451 1.00 26.43 588 VAL A C 1
ATOM 1133 O O . VAL A 1 155 ? 14.414 8.479 -13.359 1.00 25.69 588 VAL A O 1
ATOM 1137 N N . CYS A 1 156 ? 15.393 7.104 -14.848 1.00 25.29 589 CYS A N 1
ATOM 1138 C CA . CYS A 1 156 ? 15.340 5.930 -13.986 1.00 24.57 589 CYS A CA 1
ATOM 1139 C C . CYS A 1 156 ? 16.767 5.408 -13.852 1.00 22.96 589 CYS A C 1
ATOM 1140 O O . CYS A 1 156 ? 17.471 5.243 -14.849 1.00 23.15 589 CYS A O 1
ATOM 1143 N N . PHE A 1 157 ? 17.197 5.184 -12.615 1.00 23.11 590 PHE A N 1
ATOM 1144 C CA . PHE A 1 157 ? 18.526 4.656 -12.355 1.00 22.74 590 PHE A CA 1
ATOM 1145 C C . PHE A 1 157 ? 18.359 3.173 -12.056 1.00 23.83 590 PHE A C 1
ATOM 1146 O O . PHE A 1 157 ? 17.475 2.781 -11.292 1.00 23.72 590 PHE A O 1
ATOM 1154 N N . SER A 1 158 ? 19.199 2.349 -12.672 1.00 21.74 591 SER A N 1
ATOM 1155 C CA . SER A 1 158 ? 19.132 0.912 -12.466 1.00 22.83 591 SER A CA 1
ATOM 1156 C C . SER A 1 158 ? 20.469 0.363 -11.983 1.00 22.39 591 SER A C 1
ATOM 1157 O O . SER A 1 158 ? 21.508 0.602 -12.605 1.00 22.38 591 SER A O 1
ATOM 1160 N N . CYS A 1 159 ? 20.435 -0.359 -10.866 1.00 20.98 592 CYS A N 1
ATOM 1161 C CA . CYS A 1 159 ? 21.631 -0.980 -10.306 1.00 20.73 592 CYS A CA 1
ATOM 1162 C C . CYS A 1 159 ? 21.833 -2.299 -11.021 1.00 21.98 592 CYS A C 1
ATOM 1163 O O . CYS A 1 159 ? 21.034 -3.216 -10.857 1.00 22.76 592 CYS A O 1
ATOM 1166 N N . CYS A 1 160 ? 22.902 -2.403 -11.806 1.00 21.51 593 CYS A N 1
ATOM 1167 C CA . CYS A 1 160 ? 23.166 -3.628 -12.561 1.00 22.77 593 CYS A CA 1
ATOM 1168 C C . CYS A 1 160 ? 23.995 -4.666 -11.820 1.00 21.59 593 CYS A C 1
ATOM 1169 O O . CYS A 1 160 ? 24.784 -4.345 -10.933 1.00 21.83 593 CYS A O 1
ATOM 1172 N N . SER A 1 161 ? 23.804 -5.924 -12.205 1.00 22.69 594 SER A N 1
ATOM 1173 C CA . SER A 1 161 ? 24.517 -7.029 -11.594 1.00 23.43 594 SER A CA 1
ATOM 1174 C C . SER A 1 161 ? 26.023 -6.977 -11.858 1.00 25.09 594 SER A C 1
ATOM 1175 O O . SER A 1 161 ? 26.792 -7.645 -11.171 1.00 24.41 594 SER A O 1
ATOM 1178 N N . ASP A 1 162 ? 26.436 -6.193 -12.853 1.00 25.79 595 ASP A N 1
ATOM 1179 C CA . ASP A 1 162 ? 27.855 -6.061 -13.175 1.00 26.85 595 ASP A CA 1
ATOM 1180 C C . ASP A 1 162 ? 28.490 -4.910 -12.408 1.00 26.93 595 ASP A C 1
ATOM 1181 O O . ASP A 1 162 ? 29.678 -4.624 -12.568 1.00 27.60 595 ASP A O 1
ATOM 1186 N N . GLY A 1 163 ? 27.690 -4.254 -11.572 1.00 23.55 596 GLY A N 1
ATOM 1187 C CA . GLY A 1 163 ? 28.190 -3.147 -10.778 1.00 24.70 596 GLY A CA 1
ATOM 1188 C C . GLY A 1 163 ? 27.910 -1.762 -11.327 1.00 23.76 596 GLY A C 1
ATOM 1189 O O . GLY A 1 163 ? 27.976 -0.775 -10.592 1.00 23.97 596 GLY A O 1
ATOM 1190 N N . ASN A 1 164 ? 27.600 -1.670 -12.614 1.00 23.42 597 ASN A N 1
ATOM 1191 C CA . ASN A 1 164 ? 27.329 -0.365 -13.220 1.00 23.47 597 ASN A CA 1
ATOM 1192 C C . ASN A 1 164 ? 25.961 0.187 -12.846 1.00 22.95 597 ASN A C 1
ATOM 1193 O O . ASN A 1 164 ? 25.038 -0.566 -12.541 1.00 21.28 597 ASN A O 1
ATOM 1198 N N . ILE A 1 165 ? 25.842 1.511 -12.862 1.00 21.83 598 ILE A N 1
ATOM 1199 C CA . ILE A 1 165 ? 24.571 2.163 -12.574 1.00 21.77 598 ILE A CA 1
ATOM 1200 C C . ILE A 1 165 ? 24.110 2.756 -13.900 1.00 23.22 598 ILE A C 1
ATOM 1201 O O . ILE A 1 165 ? 24.744 3.666 -14.435 1.00 22.90 598 ILE A O 1
ATOM 1206 N N . ALA A 1 166 ? 23.017 2.225 -14.430 1.00 22.18 599 ALA A N 1
ATOM 1207 C CA . ALA A 1 166 ? 22.475 2.693 -15.694 1.00 22.43 599 ALA A CA 1
ATOM 1208 C C . ALA A 1 166 ? 21.527 3.868 -15.484 1.00 23.26 599 ALA A C 1
ATOM 1209 O O . ALA A 1 166 ? 20.721 3.869 -14.552 1.00 23.74 599 ALA A O 1
ATOM 1211 N N . VAL A 1 167 ? 21.639 4.871 -16.350 1.00 23.75 600 VAL A N 1
ATOM 1212 C CA . VAL A 1 167 ? 20.779 6.052 -16.286 1.00 24.36 600 VAL A CA 1
ATOM 1213 C C . VAL A 1 167 ? 19.909 6.049 -17.543 1.00 24.11 600 VAL A C 1
ATOM 1214 O O . VAL A 1 167 ? 20.404 6.278 -18.647 1.00 24.91 600 VAL A O 1
ATOM 1218 N N . TRP A 1 168 ? 18.617 5.792 -17.365 1.00 23.45 601 TRP A N 1
ATOM 1219 C CA . TRP A 1 168 ? 17.671 5.737 -18.475 1.00 24.36 601 TRP A CA 1
ATOM 1220 C C . TRP A 1 168 ? 16.772 6.951 -18.648 1.00 24.47 601 TRP A C 1
ATOM 1221 O O . TRP A 1 168 ? 16.154 7.428 -17.694 1.00 24.92 601 TRP A O 1
ATOM 1232 N N . ASP A 1 169 ? 16.690 7.421 -19.889 1.00 27.15 602 ASP A N 1
ATOM 1233 C CA . ASP A 1 169 ? 15.834 8.543 -20.254 1.00 28.21 602 ASP A CA 1
ATOM 1234 C C . ASP A 1 169 ? 14.502 7.880 -20.601 1.00 28.56 602 ASP A C 1
ATOM 1235 O O . ASP A 1 169 ? 14.349 7.298 -21.673 1.00 29.51 602 ASP A O 1
ATOM 1240 N N . LEU A 1 170 ? 13.552 7.949 -19.676 1.00 29.46 603 LEU A N 1
ATOM 1241 C CA . LEU A 1 170 ? 12.249 7.324 -19.860 1.00 31.80 603 LEU A CA 1
ATOM 1242 C C . LEU A 1 170 ? 11.492 7.772 -21.104 1.00 34.95 603 LEU A C 1
ATOM 1243 O O . LEU A 1 170 ? 10.784 6.976 -21.724 1.00 36.73 603 LEU A O 1
ATOM 1248 N N . HIS A 1 171 ? 11.653 9.038 -21.472 1.00 37.29 604 HIS A N 1
ATOM 1249 C CA . HIS A 1 171 ? 10.967 9.593 -22.636 1.00 40.07 604 HIS A CA 1
ATOM 1250 C C . HIS A 1 171 ? 11.269 8.849 -23.937 1.00 40.31 604 HIS A C 1
ATOM 1251 O O . HIS A 1 171 ? 10.354 8.482 -24.673 1.00 39.82 604 HIS A O 1
ATOM 1258 N N . ASN A 1 172 ? 12.547 8.622 -24.218 1.00 41.27 605 ASN A N 1
ATOM 1259 C CA . ASN A 1 172 ? 12.933 7.939 -25.447 1.00 41.87 605 ASN A CA 1
ATOM 1260 C C . ASN A 1 172 ? 13.584 6.579 -25.222 1.00 41.15 605 ASN A C 1
ATOM 1261 O O . ASN A 1 172 ? 14.264 6.061 -26.107 1.00 40.98 605 ASN A O 1
ATOM 1266 N N . GLN A 1 173 ? 13.375 6.007 -24.042 1.00 39.39 606 GLN A N 1
ATOM 1267 C CA . GLN A 1 173 ? 13.937 4.705 -23.703 1.00 37.89 606 GLN A CA 1
ATOM 1268 C C . GLN A 1 173 ? 15.389 4.545 -24.137 1.00 35.72 606 GLN A C 1
ATOM 1269 O O . GLN A 1 173 ? 15.757 3.544 -24.754 1.00 35.67 606 GLN A O 1
ATOM 1275 N N . THR A 1 174 ? 16.219 5.526 -23.805 1.00 33.09 607 THR A N 1
ATOM 1276 C CA . THR A 1 174 ? 17.625 5.468 -24.172 1.00 32.44 607 THR A CA 1
ATOM 1277 C C . THR A 1 174 ? 18.519 5.572 -22.942 1.00 31.42 607 THR A C 1
ATOM 1278 O O . THR A 1 174 ? 18.193 6.270 -21.985 1.00 29.50 607 THR A O 1
ATOM 1282 N N . LEU A 1 175 ? 19.637 4.854 -22.971 1.00 30.71 608 LEU A N 1
ATOM 1283 C CA . LEU A 1 175 ? 20.601 4.868 -21.877 1.00 31.79 608 LEU A CA 1
ATOM 1284 C C . LEU A 1 175 ? 21.486 6.085 -22.109 1.00 33.06 608 LEU A C 1
ATOM 1285 O O . LEU A 1 175 ? 22.335 6.080 -23.003 1.00 34.06 608 LEU A O 1
ATOM 1290 N N . VAL A 1 176 ? 21.281 7.128 -21.314 1.00 31.64 609 VAL A N 1
ATOM 1291 C CA . VAL A 1 176 ? 22.049 8.358 -21.472 1.00 33.50 609 VAL A CA 1
ATOM 1292 C C . VAL A 1 176 ? 23.389 8.380 -20.748 1.00 33.85 609 VAL A C 1
ATOM 1293 O O . VAL A 1 176 ? 24.297 9.119 -21.139 1.00 33.63 609 VAL A O 1
ATOM 1297 N N . ARG A 1 177 ? 23.524 7.578 -19.698 1.00 32.32 610 ARG A N 1
ATOM 1298 C CA . ARG A 1 177 ? 24.776 7.546 -18.955 1.00 33.57 610 ARG A CA 1
ATOM 1299 C C . ARG A 1 177 ? 24.935 6.264 -18.162 1.00 33.19 610 ARG A C 1
ATOM 1300 O O . ARG A 1 177 ? 23.968 5.550 -17.906 1.00 31.66 610 ARG A O 1
ATOM 1308 N N . GLN A 1 178 ? 26.168 5.975 -17.777 1.00 33.16 611 GLN A N 1
ATOM 1309 C CA . GLN A 1 178 ? 26.454 4.776 -17.013 1.00 34.81 611 GLN A CA 1
ATOM 1310 C C . GLN A 1 178 ? 27.556 5.085 -16.013 1.00 35.15 611 GLN A C 1
ATOM 1311 O O . GLN A 1 178 ? 28.668 5.454 -16.394 1.00 36.63 611 GLN A O 1
ATOM 1317 N N . PHE A 1 179 ? 27.227 4.957 -14.731 1.00 34.46 612 PHE A N 1
ATOM 1318 C CA . PHE A 1 179 ? 28.173 5.221 -13.651 1.00 33.79 612 PHE A CA 1
ATOM 1319 C C . PHE A 1 179 ? 28.966 3.959 -13.330 1.00 33.59 612 PHE A C 1
ATOM 1320 O O . PHE A 1 179 ? 28.429 3.008 -12.760 1.00 32.01 612 PHE A O 1
ATOM 1328 N N . GLN A 1 180 ? 30.245 3.955 -13.694 1.00 33.16 613 GLN A N 1
ATOM 1329 C CA . GLN A 1 180 ? 31.101 2.803 -13.443 1.00 31.83 613 GLN A CA 1
ATOM 1330 C C . GLN A 1 180 ? 31.963 3.015 -12.207 1.00 31.06 613 GLN A C 1
ATOM 1331 O O . GLN A 1 180 ? 32.499 4.102 -11.988 1.00 30.65 613 GLN A O 1
ATOM 1337 N N . GLY A 1 181 ? 32.082 1.962 -11.402 1.00 29.03 614 GLY A N 1
ATOM 1338 C CA . GLY A 1 181 ? 32.866 2.022 -10.182 1.00 28.43 614 GLY A CA 1
ATOM 1339 C C . GLY A 1 181 ? 32.788 0.725 -9.397 1.00 27.42 614 GLY A C 1
ATOM 1340 O O . GLY A 1 181 ? 33.810 0.090 -9.129 1.00 27.19 614 GLY A O 1
ATOM 1341 N N . HIS A 1 182 ? 31.576 0.324 -9.018 1.00 26.31 615 HIS A N 1
ATOM 1342 C CA . HIS A 1 182 ? 31.394 -0.916 -8.266 1.00 25.54 615 HIS A CA 1
ATOM 1343 C C . HIS A 1 182 ? 32.015 -2.087 -9.021 1.00 24.22 615 HIS A C 1
ATOM 1344 O O . HIS A 1 182 ? 31.748 -2.280 -10.208 1.00 25.53 615 HIS A O 1
ATOM 1351 N N . THR A 1 183 ? 32.838 -2.870 -8.328 1.00 26.08 616 THR A N 1
ATOM 1352 C CA . THR A 1 183 ? 33.503 -4.019 -8.942 1.00 27.71 616 THR A CA 1
ATOM 1353 C C . THR A 1 183 ? 32.657 -5.285 -8.864 1.00 28.63 616 THR A C 1
ATOM 1354 O O . THR A 1 183 ? 33.018 -6.328 -9.413 1.00 29.34 616 THR A O 1
ATOM 1358 N N . ASP A 1 184 ? 31.531 -5.191 -8.170 1.00 27.28 617 ASP A N 1
ATOM 1359 C CA . ASP A 1 184 ? 30.612 -6.316 -8.047 1.00 27.48 617 ASP A CA 1
ATOM 1360 C C . ASP A 1 184 ? 29.232 -5.686 -8.174 1.00 26.79 617 ASP A C 1
ATOM 1361 O O . ASP A 1 184 ? 29.115 -4.463 -8.175 1.00 25.62 617 ASP A O 1
ATOM 1366 N N . GLY A 1 185 ? 28.195 -6.510 -8.264 1.00 25.34 618 GLY A N 1
ATOM 1367 C CA . GLY A 1 185 ? 26.851 -5.984 -8.425 1.00 24.12 618 GLY A CA 1
ATOM 1368 C C . GLY A 1 185 ? 26.444 -4.852 -7.501 1.00 22.95 618 GLY A C 1
ATOM 1369 O O . GLY A 1 185 ? 26.798 -4.838 -6.322 1.00 20.76 618 GLY A O 1
ATOM 1370 N N . ALA A 1 186 ? 25.709 -3.884 -8.045 1.00 21.12 619 ALA A N 1
ATOM 1371 C CA . ALA A 1 186 ? 25.211 -2.776 -7.239 1.00 21.50 619 ALA A CA 1
ATOM 1372 C C . ALA A 1 186 ? 23.897 -3.323 -6.688 1.00 20.72 619 ALA A C 1
ATOM 1373 O O . ALA A 1 186 ? 23.030 -3.757 -7.445 1.00 21.31 619 ALA A O 1
ATOM 1375 N N . SER A 1 187 ? 23.753 -3.287 -5.374 1.00 20.52 620 SER A N 1
ATOM 1376 C CA . SER A 1 187 ? 22.591 -3.861 -4.717 1.00 20.59 620 SER A CA 1
ATOM 1377 C C . SER A 1 187 ? 21.509 -2.914 -4.235 1.00 18.92 620 SER A C 1
ATOM 1378 O O . SER A 1 187 ? 20.383 -3.338 -3.976 1.00 20.55 620 SER A O 1
ATOM 1381 N N . CYS A 1 188 ? 21.836 -1.640 -4.091 1.00 18.59 621 CYS A N 1
ATOM 1382 C CA . CYS A 1 188 ? 20.854 -0.698 -3.579 1.00 19.53 621 CYS A CA 1
ATOM 1383 C C . CYS A 1 188 ? 21.179 0.717 -4.005 1.00 20.55 621 CYS A C 1
ATOM 1384 O O . CYS A 1 188 ? 22.297 1.004 -4.424 1.00 20.37 621 CYS A O 1
ATOM 1387 N N . ILE A 1 189 ? 20.208 1.608 -3.864 1.00 20.12 622 ILE A N 1
ATOM 1388 C CA . ILE A 1 189 ? 20.406 2.972 -4.322 1.00 19.62 622 ILE A CA 1
ATOM 1389 C C . ILE A 1 189 ? 19.371 3.922 -3.733 1.00 19.88 622 ILE A C 1
ATOM 1390 O O . ILE A 1 189 ? 18.299 3.500 -3.299 1.00 21.34 622 ILE A O 1
ATOM 1395 N N . ASP A 1 190 ? 19.724 5.203 -3.685 1.00 20.07 623 ASP A N 1
ATOM 1396 C CA . ASP A 1 190 ? 18.806 6.245 -3.231 1.00 18.23 623 ASP A CA 1
ATOM 1397 C C . ASP A 1 190 ? 19.381 7.573 -3.697 1.00 19.77 623 ASP A C 1
ATOM 1398 O O . ASP A 1 190 ? 20.542 7.649 -4.095 1.00 20.03 623 ASP A O 1
ATOM 1403 N N . ILE A 1 191 ? 18.554 8.609 -3.671 1.00 20.78 624 ILE A N 1
ATOM 1404 C CA . ILE A 1 191 ? 18.967 9.933 -4.107 1.00 26.75 624 ILE A CA 1
ATOM 1405 C C . ILE A 1 191 ? 18.958 10.883 -2.912 1.00 29.29 624 ILE A C 1
ATOM 1406 O O . ILE A 1 191 ? 18.080 10.796 -2.053 1.00 29.88 624 ILE A O 1
ATOM 1411 N N . SER A 1 192 ? 19.939 11.780 -2.855 1.00 32.60 625 SER A N 1
ATOM 1412 C CA . SER A 1 192 ? 20.030 12.739 -1.759 1.00 34.94 625 SER A CA 1
ATOM 1413 C C . SER A 1 192 ? 18.753 13.580 -1.702 1.00 35.95 625 SER A C 1
ATOM 1414 O O . SER A 1 192 ? 18.007 13.646 -2.679 1.00 35.80 625 SER A O 1
ATOM 1417 N N . ASN A 1 193 ? 18.501 14.213 -0.557 1.00 37.90 626 ASN A N 1
ATOM 1418 C CA . ASN A 1 193 ? 17.300 15.027 -0.396 1.00 39.67 626 ASN A CA 1
ATOM 1419 C C . ASN A 1 193 ? 17.257 16.237 -1.328 1.00 40.81 626 ASN A C 1
ATOM 1420 O O . ASN A 1 193 ? 16.175 16.699 -1.694 1.00 40.53 626 ASN A O 1
ATOM 1425 N N . ASP A 1 194 ? 18.424 16.747 -1.716 1.00 41.76 627 ASP A N 1
ATOM 1426 C CA . ASP A 1 194 ? 18.472 17.891 -2.622 1.00 42.39 627 ASP A CA 1
ATOM 1427 C C . ASP A 1 194 ? 18.378 17.426 -4.075 1.00 42.23 627 ASP A C 1
ATOM 1428 O O . ASP A 1 194 ? 18.282 18.241 -4.992 1.00 43.05 627 ASP A O 1
ATOM 1433 N N . GLY A 1 195 ? 18.409 16.108 -4.271 1.00 40.33 628 GLY A N 1
ATOM 1434 C CA . GLY A 1 195 ? 18.300 15.535 -5.603 1.00 39.04 628 GLY A CA 1
ATOM 1435 C C . GLY A 1 195 ? 19.491 15.721 -6.527 1.00 37.93 628 GLY A C 1
ATOM 1436 O O . GLY A 1 195 ? 19.403 15.443 -7.724 1.00 37.99 628 GLY A O 1
ATOM 1437 N N . THR A 1 196 ? 20.611 16.174 -5.980 1.00 37.15 629 THR A N 1
ATOM 1438 C CA . THR A 1 196 ? 21.802 16.400 -6.787 1.00 35.77 629 THR A CA 1
ATOM 1439 C C . THR A 1 196 ? 22.810 15.269 -6.656 1.00 33.55 629 THR A C 1
ATOM 1440 O O . THR A 1 196 ? 23.763 15.181 -7.433 1.00 29.83 629 THR A O 1
ATOM 1444 N N . LYS A 1 197 ? 22.608 14.400 -5.674 1.00 32.41 630 LYS A N 1
ATOM 1445 C CA . LYS A 1 197 ? 23.538 13.302 -5.477 1.00 30.12 630 LYS A CA 1
ATOM 1446 C C . LYS A 1 197 ? 22.870 11.938 -5.458 1.00 27.35 630 LYS A C 1
ATOM 1447 O O . LYS A 1 197 ? 21.707 11.798 -5.088 1.00 25.35 630 LYS A O 1
ATOM 1453 N N . LEU A 1 198 ? 23.628 10.935 -5.877 1.00 24.60 631 LEU A N 1
ATOM 1454 C CA . LEU A 1 198 ? 23.143 9.566 -5.904 1.00 23.20 631 LEU A CA 1
ATOM 1455 C C . LEU A 1 198 ? 24.036 8.767 -4.977 1.00 20.94 631 LEU A C 1
ATOM 1456 O O . LEU A 1 198 ? 25.239 9.003 -4.906 1.00 22.47 631 LEU A O 1
ATOM 1461 N N . TRP A 1 199 ? 23.444 7.820 -4.260 1.00 20.13 632 TRP A N 1
ATOM 1462 C CA . TRP A 1 199 ? 24.212 6.973 -3.366 1.00 18.64 632 TRP A CA 1
ATOM 1463 C C . TRP A 1 199 ? 23.897 5.531 -3.715 1.00 19.42 632 TRP A C 1
ATOM 1464 O O . TRP A 1 199 ? 22.731 5.162 -3.872 1.00 19.44 632 TRP A O 1
ATOM 1475 N N . THR A 1 200 ? 24.934 4.715 -3.861 1.00 18.29 633 THR A N 1
ATOM 1476 C CA . THR A 1 200 ? 24.717 3.308 -4.182 1.00 18.28 633 THR A CA 1
ATOM 1477 C C . THR A 1 200 ? 25.531 2.416 -3.252 1.00 18.53 633 THR A C 1
ATOM 1478 O O . THR A 1 200 ? 26.528 2.845 -2.681 1.00 19.61 633 THR A O 1
ATOM 1482 N N . GLY A 1 201 ? 25.062 1.186 -3.083 1.00 17.35 634 GLY A N 1
ATOM 1483 C CA . GLY A 1 201 ? 25.743 0.225 -2.247 1.00 18.45 634 GLY A CA 1
ATOM 1484 C C . GLY A 1 201 ? 26.056 -0.988 -3.097 1.00 19.07 634 GLY A C 1
ATOM 1485 O O . GLY A 1 201 ? 25.331 -1.285 -4.048 1.00 20.68 634 GLY A O 1
ATOM 1486 N N . GLY A 1 202 ? 27.128 -1.703 -2.776 1.00 19.84 635 GLY A N 1
ATOM 1487 C CA . GLY A 1 202 ? 27.461 -2.852 -3.600 1.00 20.67 635 GLY A CA 1
ATOM 1488 C C . GLY A 1 202 ? 27.947 -4.112 -2.921 1.00 19.02 635 GLY A C 1
ATOM 1489 O O . GLY A 1 202 ? 28.285 -4.129 -1.732 1.00 19.82 635 GLY A O 1
ATOM 1490 N N . LEU A 1 203 ? 27.974 -5.183 -3.702 1.00 23.06 636 LEU A N 1
ATOM 1491 C CA . LEU A 1 203 ? 28.437 -6.467 -3.207 1.00 22.10 636 LEU A CA 1
ATOM 1492 C C . LEU A 1 203 ? 29.959 -6.451 -3.154 1.00 24.27 636 LEU A C 1
ATOM 1493 O O . LEU A 1 203 ? 30.596 -7.461 -2.836 1.00 24.89 636 LEU A O 1
ATOM 1498 N N . ASP A 1 204 ? 30.540 -5.297 -3.468 1.00 23.73 637 ASP A N 1
ATOM 1499 C CA . ASP A 1 204 ? 31.987 -5.144 -3.420 1.00 24.19 637 ASP A CA 1
ATOM 1500 C C . ASP A 1 204 ? 32.388 -4.453 -2.112 1.00 23.88 637 ASP A C 1
ATOM 1501 O O . ASP A 1 204 ? 33.490 -3.915 -1.989 1.00 24.28 637 ASP A O 1
ATOM 1506 N N . ASN A 1 205 ? 31.471 -4.475 -1.142 1.00 23.40 638 ASN A N 1
ATOM 1507 C CA . ASN A 1 205 ? 31.684 -3.898 0.185 1.00 23.46 638 ASN A CA 1
ATOM 1508 C C . ASN A 1 205 ? 31.871 -2.393 0.209 1.00 22.27 638 ASN A C 1
ATOM 1509 O O . ASN A 1 205 ? 32.499 -1.860 1.121 1.00 24.73 638 ASN A O 1
ATOM 1514 N N . THR A 1 206 ? 31.326 -1.698 -0.780 1.00 22.06 639 THR A N 1
ATOM 1515 C CA . THR A 1 206 ? 31.473 -0.253 -0.801 1.00 22.73 639 THR A CA 1
ATOM 1516 C C . THR A 1 206 ? 30.158 0.487 -0.967 1.00 22.48 639 THR A C 1
ATOM 1517 O O . THR A 1 206 ? 29.179 -0.053 -1.485 1.00 22.56 639 THR A O 1
ATOM 1521 N N . VAL A 1 207 ? 30.156 1.728 -0.494 1.00 22.48 640 VAL A N 1
ATOM 1522 C CA . VAL A 1 207 ? 29.026 2.626 -0.651 1.00 21.43 640 VAL A CA 1
ATOM 1523 C C . VAL A 1 207 ? 29.662 3.782 -1.394 1.00 22.77 640 VAL A C 1
ATOM 1524 O O . VAL A 1 207 ? 30.734 4.267 -1.008 1.00 23.60 640 VAL A O 1
ATOM 1528 N N . ARG A 1 208 ? 29.026 4.209 -2.475 1.00 22.18 641 ARG A N 1
ATOM 1529 C CA . ARG A 1 208 ? 29.570 5.298 -3.278 1.00 22.61 641 ARG A CA 1
ATOM 1530 C C . ARG A 1 208 ? 28.555 6.401 -3.520 1.00 23.27 641 ARG A C 1
ATOM 1531 O O . ARG A 1 208 ? 27.369 6.134 -3.673 1.00 22.19 641 ARG A O 1
ATOM 1539 N N . SER A 1 209 ? 29.028 7.644 -3.533 1.00 24.54 642 SER A N 1
ATOM 1540 C CA . SER A 1 209 ? 28.155 8.782 -3.806 1.00 25.44 642 SER A CA 1
ATOM 1541 C C . SER A 1 209 ? 28.553 9.293 -5.188 1.00 26.82 642 SER A C 1
ATOM 1542 O O . SER A 1 209 ? 29.729 9.261 -5.550 1.00 26.43 642 SER A O 1
ATOM 1545 N N . TRP A 1 210 ? 27.575 9.747 -5.962 1.00 26.08 643 TRP A N 1
ATOM 1546 C CA . TRP A 1 210 ? 27.841 10.230 -7.307 1.00 28.18 643 TRP A CA 1
ATOM 1547 C C . TRP A 1 210 ? 27.196 11.583 -7.542 1.00 28.86 643 TRP A C 1
ATOM 1548 O O . TRP A 1 210 ? 26.119 11.858 -7.022 1.00 30.03 643 TRP A O 1
ATOM 1559 N N . ASP A 1 211 ? 27.856 12.424 -8.330 1.00 30.58 644 ASP A N 1
ATOM 1560 C CA . ASP A 1 211 ? 27.306 13.731 -8.657 1.00 32.81 644 ASP A CA 1
ATOM 1561 C C . ASP A 1 211 ? 26.483 13.544 -9.932 1.00 32.77 644 ASP A C 1
ATOM 1562 O O . ASP A 1 211 ? 27.017 13.142 -10.963 1.00 31.96 644 ASP A O 1
ATOM 1567 N N . LEU A 1 212 ? 25.185 13.828 -9.863 1.00 35.20 645 LEU A N 1
ATOM 1568 C CA . LEU A 1 212 ? 24.310 13.660 -11.025 1.00 37.75 645 LEU A CA 1
ATOM 1569 C C . LEU A 1 212 ? 24.463 14.713 -12.119 1.00 40.98 645 LEU A C 1
ATOM 1570 O O . LEU A 1 212 ? 24.269 14.413 -13.293 1.00 41.75 645 LEU A O 1
ATOM 1575 N N . ARG A 1 213 ? 24.805 15.941 -11.743 1.00 44.16 646 ARG A N 1
ATOM 1576 C CA . ARG A 1 213 ? 24.953 17.012 -12.728 1.00 46.68 646 ARG A CA 1
ATOM 1577 C C . ARG A 1 213 ? 26.309 16.969 -13.423 1.00 47.12 646 ARG A C 1
ATOM 1578 O O . ARG A 1 213 ? 26.582 17.776 -14.310 1.00 48.75 646 ARG A O 1
ATOM 1586 N N . GLU A 1 214 ? 27.154 16.026 -13.021 1.00 46.84 647 GLU A N 1
ATOM 1587 C CA . GLU A 1 214 ? 28.480 15.891 -13.608 1.00 46.73 647 GLU A CA 1
ATOM 1588 C C . GLU A 1 214 ? 28.740 14.459 -14.066 1.00 46.61 647 GLU A C 1
ATOM 1589 O O . GLU A 1 214 ? 29.326 14.234 -15.125 1.00 47.79 647 GLU A O 1
ATOM 1591 N N . GLY A 1 215 ? 28.302 13.495 -13.263 1.00 45.10 648 GLY A N 1
ATOM 1592 C CA . GLY A 1 215 ? 28.492 12.099 -13.607 1.00 43.39 648 GLY A CA 1
ATOM 1593 C C . GLY A 1 215 ? 29.843 11.552 -13.191 1.00 42.26 648 GLY A C 1
ATOM 1594 O O . GLY A 1 215 ? 30.548 10.945 -13.999 1.00 43.95 648 GLY A O 1
ATOM 1595 N N . ARG A 1 216 ? 30.208 11.767 -11.930 1.00 39.69 649 ARG A N 1
ATOM 1596 C CA . ARG A 1 216 ? 31.481 11.287 -11.403 1.00 37.79 649 ARG A CA 1
ATOM 1597 C C . ARG A 1 216 ? 31.318 10.873 -9.945 1.00 35.56 649 ARG A C 1
ATOM 1598 O O . ARG A 1 216 ? 30.460 11.400 -9.238 1.00 34.67 649 ARG A O 1
ATOM 1606 N N . GLN A 1 217 ? 32.142 9.930 -9.499 1.00 33.76 650 GLN A N 1
ATOM 1607 C CA . GLN A 1 217 ? 32.078 9.466 -8.120 1.00 32.72 650 GLN A CA 1
ATOM 1608 C C . GLN A 1 217 ? 32.684 10.513 -7.195 1.00 32.57 650 GLN A C 1
ATOM 1609 O O . GLN A 1 217 ? 33.761 11.048 -7.468 1.00 32.57 650 GLN A O 1
ATOM 1615 N N . LEU A 1 218 ? 31.985 10.802 -6.102 1.00 32.64 651 LEU A N 1
ATOM 1616 C CA . LEU A 1 218 ? 32.435 11.796 -5.132 1.00 33.76 651 LEU A CA 1
ATOM 1617 C C . LEU A 1 218 ? 33.108 11.176 -3.915 1.00 34.70 651 LEU A C 1
ATOM 1618 O O . LEU A 1 218 ? 34.238 11.529 -3.572 1.00 36.96 651 LEU A O 1
ATOM 1623 N N . GLN A 1 219 ? 32.400 10.263 -3.259 1.00 34.43 652 GLN A N 1
ATOM 1624 C CA . GLN A 1 219 ? 32.915 9.595 -2.070 1.00 34.27 652 GLN A CA 1
ATOM 1625 C C . GLN A 1 219 ? 32.852 8.081 -2.214 1.00 33.32 652 GLN A C 1
ATOM 1626 O O . GLN A 1 219 ? 32.148 7.549 -3.071 1.00 31.90 652 GLN A O 1
ATOM 1632 N N . GLN A 1 220 ? 33.593 7.393 -1.355 1.00 31.82 653 GLN A N 1
ATOM 1633 C CA . GLN A 1 220 ? 33.598 5.942 -1.347 1.00 31.68 653 GLN A CA 1
ATOM 1634 C C . GLN A 1 220 ? 33.899 5.457 0.059 1.00 31.90 653 GLN A C 1
ATOM 1635 O O . GLN A 1 220 ? 34.928 5.801 0.646 1.00 32.47 653 GLN A O 1
ATOM 1641 N N . HIS A 1 221 ? 32.980 4.663 0.595 1.00 29.61 654 HIS A N 1
ATOM 1642 C CA . HIS A 1 221 ? 33.117 4.103 1.932 1.00 29.90 654 HIS A CA 1
ATOM 1643 C C . HIS A 1 221 ? 33.322 2.610 1.806 1.00 29.19 654 HIS A C 1
ATOM 1644 O O . HIS A 1 221 ? 32.512 1.920 1.192 1.00 28.44 654 HIS A O 1
ATOM 1651 N N . ASP A 1 222 ? 34.410 2.114 2.382 1.00 28.80 655 ASP A N 1
ATOM 1652 C CA . ASP A 1 222 ? 34.719 0.690 2.318 1.00 28.79 655 ASP A CA 1
ATOM 1653 C C . ASP A 1 222 ? 34.379 0.001 3.634 1.00 27.64 655 ASP A C 1
ATOM 1654 O O . ASP A 1 222 ? 34.781 0.460 4.704 1.00 28.08 655 ASP A O 1
ATOM 1659 N N . PHE A 1 223 ? 33.640 -1.101 3.549 1.00 26.18 656 PHE A N 1
ATOM 1660 C CA . PHE A 1 223 ? 33.249 -1.855 4.735 1.00 26.44 656 PHE A CA 1
ATOM 1661 C C . PHE A 1 223 ? 33.813 -3.271 4.743 1.00 25.98 656 PHE A C 1
ATOM 1662 O O . PHE A 1 223 ? 34.361 -3.730 3.743 1.00 26.87 656 PHE A O 1
ATOM 1670 N N . THR A 1 224 ? 33.660 -3.954 5.877 1.00 26.93 657 THR A N 1
ATOM 1671 C CA . THR A 1 224 ? 34.150 -5.323 6.042 1.00 28.43 657 THR A CA 1
ATOM 1672 C C . THR A 1 224 ? 33.208 -6.394 5.478 1.00 28.55 657 THR A C 1
ATOM 1673 O O . THR A 1 224 ? 33.575 -7.568 5.401 1.00 27.76 657 THR A O 1
ATOM 1677 N N . SER A 1 225 ? 31.995 -6.002 5.100 1.00 26.58 658 SER A N 1
ATOM 1678 C CA . SER A 1 225 ? 31.046 -6.947 4.528 1.00 25.15 658 SER A CA 1
ATOM 1679 C C . SER A 1 225 ? 30.261 -6.288 3.401 1.00 22.92 658 SER A C 1
ATOM 1680 O O . SER A 1 225 ? 30.352 -5.076 3.190 1.00 23.05 658 SER A O 1
ATOM 1683 N N . GLN A 1 226 ? 29.493 -7.096 2.680 1.00 22.23 659 GLN A N 1
ATOM 1684 C CA . GLN A 1 226 ? 28.700 -6.607 1.561 1.00 20.87 659 GLN A CA 1
ATOM 1685 C C . GLN A 1 226 ? 27.547 -5.733 2.018 1.00 21.09 659 GLN A C 1
ATOM 1686 O O . GLN A 1 226 ? 27.025 -5.902 3.116 1.00 20.61 659 GLN A O 1
ATOM 1692 N N . ILE A 1 227 ? 27.162 -4.794 1.161 1.00 19.57 660 ILE A N 1
ATOM 1693 C CA . ILE A 1 227 ? 26.055 -3.895 1.454 1.00 20.19 660 ILE A CA 1
ATOM 1694 C C . ILE A 1 227 ? 24.856 -4.412 0.687 1.00 18.11 660 ILE A C 1
ATOM 1695 O O . ILE A 1 227 ? 24.949 -4.679 -0.508 1.00 18.42 660 ILE A O 1
ATOM 1700 N N . PHE A 1 228 ? 23.727 -4.556 1.372 1.00 18.39 661 PHE A N 1
ATOM 1701 C CA . PHE A 1 228 ? 22.521 -5.058 0.725 1.00 18.39 661 PHE A CA 1
ATOM 1702 C C . PHE A 1 228 ? 21.421 -3.999 0.649 1.00 19.20 661 PHE A C 1
ATOM 1703 O O . PHE A 1 228 ? 20.490 -4.127 -0.141 1.00 18.84 661 PHE A O 1
ATOM 1711 N N . SER A 1 229 ? 21.518 -2.956 1.461 1.00 18.05 662 SER A N 1
ATOM 1712 C CA . SER A 1 229 ? 20.474 -1.941 1.445 1.00 17.44 662 SER A CA 1
ATOM 1713 C C . SER A 1 229 ? 20.949 -0.596 1.960 1.00 15.54 662 SER A C 1
ATOM 1714 O O . SER A 1 229 ? 21.933 -0.506 2.685 1.00 16.80 662 SER A O 1
ATOM 1717 N N . LEU A 1 230 ? 20.247 0.459 1.570 1.00 16.02 663 LEU A N 1
ATOM 1718 C CA . LEU A 1 230 ? 20.613 1.785 2.042 1.00 17.33 663 LEU A CA 1
ATOM 1719 C C . LEU A 1 230 ? 19.454 2.743 1.858 1.00 18.44 663 LEU A C 1
ATOM 1720 O O . LEU A 1 230 ? 18.491 2.463 1.139 1.00 18.17 663 LEU A O 1
ATOM 1725 N N . GLY A 1 231 ? 19.549 3.881 2.523 1.00 18.78 664 GLY A N 1
ATOM 1726 C CA . GLY A 1 231 ? 18.499 4.873 2.411 1.00 18.39 664 GLY A CA 1
ATOM 1727 C C . GLY A 1 231 ? 19.029 6.219 2.838 1.00 17.87 664 GLY A C 1
ATOM 1728 O O . GLY A 1 231 ? 19.826 6.311 3.767 1.00 18.61 664 GLY A O 1
ATOM 1729 N N . TYR A 1 232 ? 18.581 7.265 2.156 1.00 19.89 665 TYR A N 1
ATOM 1730 C CA . TYR A 1 232 ? 19.014 8.617 2.478 1.00 20.24 665 TYR A CA 1
ATOM 1731 C C . TYR A 1 232 ? 17.904 9.278 3.285 1.00 20.15 665 TYR A C 1
ATOM 1732 O O . TYR A 1 232 ? 16.738 9.207 2.910 1.00 20.23 665 TYR A O 1
ATOM 1741 N N . CYS A 1 233 ? 18.264 9.911 4.398 1.00 19.76 666 CYS A N 1
ATOM 1742 C CA . CYS A 1 233 ? 17.276 10.573 5.237 1.00 19.27 666 CYS A CA 1
ATOM 1743 C C . CYS A 1 233 ? 16.667 11.737 4.457 1.00 21.52 666 CYS A C 1
ATOM 1744 O O . CYS A 1 233 ? 17.390 12.579 3.936 1.00 19.69 666 CYS A O 1
ATOM 1747 N N . PRO A 1 234 ? 15.328 11.780 4.361 1.00 22.13 667 PRO A N 1
ATOM 1748 C CA . PRO A 1 234 ? 14.584 12.824 3.649 1.00 24.57 667 PRO A CA 1
ATOM 1749 C C . PRO A 1 234 ? 14.936 14.246 4.079 1.00 24.80 667 PRO A C 1
ATOM 1750 O O . PRO A 1 234 ? 14.866 15.175 3.273 1.00 25.99 667 PRO A O 1
ATOM 1754 N N . THR A 1 235 ? 15.289 14.417 5.350 1.00 24.63 668 THR A N 1
ATOM 1755 C CA . THR A 1 235 ? 15.642 15.740 5.861 1.00 25.55 668 THR A CA 1
ATOM 1756 C C . THR A 1 235 ? 17.136 15.991 5.768 1.00 26.93 668 THR A C 1
ATOM 1757 O O . THR A 1 235 ? 17.632 17.023 6.226 1.00 27.87 668 THR A O 1
ATOM 1761 N N . GLY A 1 236 ? 17.835 15.032 5.169 1.00 25.57 669 GLY A N 1
ATOM 1762 C CA . GLY A 1 236 ? 19.266 15.136 4.960 1.00 25.97 669 GLY A CA 1
ATOM 1763 C C . GLY A 1 236 ? 20.188 14.690 6.072 1.00 25.14 669 GLY A C 1
ATOM 1764 O O . GLY A 1 236 ? 19.764 14.114 7.074 1.00 24.53 669 GLY A O 1
ATOM 1765 N N . GLU A 1 237 ? 21.476 14.948 5.853 1.00 26.72 670 GLU A N 1
ATOM 1766 C CA . GLU A 1 237 ? 22.536 14.653 6.806 1.00 27.50 670 GLU A CA 1
ATOM 1767 C C . GLU A 1 237 ? 22.892 13.202 7.104 1.00 27.04 670 GLU A C 1
ATOM 1768 O O . GLU A 1 237 ? 24.048 12.910 7.414 1.00 28.36 670 GLU A O 1
ATOM 1774 N N . TRP A 1 238 ? 21.929 12.290 7.007 1.00 24.55 671 TRP A N 1
ATOM 1775 C CA . TRP A 1 238 ? 22.208 10.894 7.339 1.00 23.06 671 TRP A CA 1
ATOM 1776 C C . TRP A 1 238 ? 21.888 9.858 6.269 1.00 21.55 671 TRP A C 1
ATOM 1777 O O . TRP A 1 238 ? 20.895 9.974 5.560 1.00 21.38 671 TRP A O 1
ATOM 1788 N N . LEU A 1 239 ? 22.752 8.848 6.171 1.00 21.81 672 LEU A N 1
ATOM 1789 C CA . LEU A 1 239 ? 22.588 7.743 5.224 1.00 21.11 672 LEU A CA 1
ATOM 1790 C C . LEU A 1 239 ? 22.633 6.434 6.009 1.00 19.86 672 LEU A C 1
ATOM 1791 O O . LEU A 1 239 ? 23.644 6.132 6.649 1.00 22.38 672 LEU A O 1
ATOM 1796 N N . ALA A 1 240 ? 21.550 5.661 5.966 1.00 18.46 673 ALA A N 1
ATOM 1797 C CA . ALA A 1 240 ? 21.505 4.379 6.679 1.00 18.72 673 ALA A CA 1
ATOM 1798 C C . ALA A 1 240 ? 21.923 3.275 5.717 1.00 17.90 673 ALA A C 1
ATOM 1799 O O . ALA A 1 240 ? 21.482 3.257 4.573 1.00 19.12 673 ALA A O 1
ATOM 1801 N N . VAL A 1 241 ? 22.784 2.368 6.182 1.00 17.27 674 VAL A N 1
ATOM 1802 C CA . VAL A 1 241 ? 23.282 1.276 5.352 1.00 17.70 674 VAL A CA 1
ATOM 1803 C C . VAL A 1 241 ? 23.075 -0.075 6.034 1.00 16.96 674 VAL A C 1
ATOM 1804 O O . VAL A 1 241 ? 23.434 -0.235 7.196 1.00 17.40 674 VAL A O 1
ATOM 1808 N N . GLY A 1 242 ? 22.472 -1.025 5.315 1.00 16.08 675 GLY A N 1
ATOM 1809 C CA . GLY A 1 242 ? 22.224 -2.357 5.851 1.00 17.26 675 GLY A CA 1
ATOM 1810 C C . GLY A 1 242 ? 23.296 -3.313 5.362 1.00 16.32 675 GLY A C 1
ATOM 1811 O O . GLY A 1 242 ? 23.486 -3.468 4.156 1.00 17.36 675 GLY A O 1
ATOM 1812 N N . MET A 1 243 ? 23.980 -3.973 6.299 1.00 18.55 676 MET A N 1
ATOM 1813 C CA . MET A 1 243 ? 25.093 -4.869 5.971 1.00 18.04 676 MET A CA 1
ATOM 1814 C C . MET A 1 243 ? 24.829 -6.365 6.090 1.00 16.94 676 MET A C 1
ATOM 1815 O O . MET A 1 243 ? 23.972 -6.807 6.853 1.00 16.76 676 MET A O 1
ATOM 1820 N N . GLU A 1 244 ? 25.611 -7.131 5.339 1.00 18.74 677 GLU A N 1
ATOM 1821 C CA . GLU A 1 244 ? 25.525 -8.581 5.379 1.00 20.32 677 GLU A CA 1
ATOM 1822 C C . GLU A 1 244 ? 25.993 -9.024 6.777 1.00 20.61 677 GLU A C 1
ATOM 1823 O O . GLU A 1 244 ? 25.601 -10.081 7.274 1.00 21.23 677 GLU A O 1
ATOM 1829 N N . SER A 1 245 ? 26.820 -8.196 7.413 1.00 19.70 678 SER A N 1
ATOM 1830 C CA . SER A 1 245 ? 27.342 -8.479 8.750 1.00 20.22 678 SER A CA 1
ATOM 1831 C C . SER A 1 245 ? 26.263 -8.461 9.830 1.00 20.36 678 SER A C 1
ATOM 1832 O O . SER A 1 245 ? 26.489 -8.918 10.952 1.00 23.03 678 SER A O 1
ATOM 1835 N N . SER A 1 246 ? 25.105 -7.907 9.471 1.00 19.38 679 SER A N 1
ATOM 1836 C CA . SER A 1 246 ? 23.913 -7.759 10.327 1.00 19.60 679 SER A CA 1
ATOM 1837 C C . SER A 1 246 ? 23.844 -6.385 10.979 1.00 18.78 679 SER A C 1
ATOM 1838 O O . SER A 1 246 ? 22.875 -6.062 11.651 1.00 19.13 679 SER A O 1
ATOM 1841 N N . ASN A 1 247 ? 24.879 -5.580 10.785 1.00 19.54 680 ASN A N 1
ATOM 1842 C CA . ASN A 1 247 ? 24.895 -4.247 11.355 1.00 19.91 680 ASN A CA 1
ATOM 1843 C C . ASN A 1 247 ? 24.137 -3.275 10.470 1.00 19.11 680 ASN A C 1
ATOM 1844 O O . ASN A 1 247 ? 23.993 -3.495 9.269 1.00 19.15 680 ASN A O 1
ATOM 1849 N N . VAL A 1 248 ? 23.649 -2.205 11.090 1.00 19.22 681 VAL A N 1
ATOM 1850 C CA . VAL A 1 248 ? 23.020 -1.121 10.363 1.00 18.76 681 VAL A CA 1
ATOM 1851 C C . VAL A 1 248 ? 23.991 -0.003 10.713 1.00 18.87 681 VAL A C 1
ATOM 1852 O O . VAL A 1 248 ? 24.329 0.191 11.886 1.00 19.63 681 VAL A O 1
ATOM 1856 N N . GLU A 1 249 ? 24.459 0.705 9.694 1.00 21.01 682 GLU A N 1
ATOM 1857 C CA . GLU A 1 249 ? 25.403 1.800 9.874 1.00 22.79 682 GLU A CA 1
ATOM 1858 C C . GLU A 1 249 ? 24.708 3.075 9.425 1.00 22.49 682 GLU A C 1
ATOM 1859 O O . GLU A 1 249 ? 24.192 3.134 8.312 1.00 24.45 682 GLU A O 1
ATOM 1865 N N . VAL A 1 250 ? 24.686 4.090 10.282 1.00 20.90 683 VAL A N 1
ATOM 1866 C CA . VAL A 1 250 ? 24.074 5.368 9.921 1.00 20.43 683 VAL A CA 1
ATOM 1867 C C . VAL A 1 250 ? 25.220 6.363 9.795 1.00 21.71 683 VAL A C 1
ATOM 1868 O O . VAL A 1 250 ? 25.737 6.861 10.793 1.00 22.89 683 VAL A O 1
ATOM 1872 N N . LEU A 1 251 ? 25.612 6.632 8.554 1.00 21.86 684 LEU A N 1
ATOM 1873 C CA . LEU A 1 251 ? 26.722 7.530 8.259 1.00 25.29 684 LEU A CA 1
ATOM 1874 C C . LEU A 1 251 ? 26.320 8.993 8.215 1.00 28.13 684 LEU A C 1
ATOM 1875 O O . LEU A 1 251 ? 25.247 9.339 7.728 1.00 24.55 684 LEU A O 1
ATOM 1880 N N . HIS A 1 252 ? 27.197 9.852 8.725 1.00 30.21 685 HIS A N 1
ATOM 1881 C CA . HIS A 1 252 ? 26.941 11.283 8.717 1.00 34.55 685 HIS A CA 1
ATOM 1882 C C . HIS A 1 252 ? 27.513 11.804 7.405 1.00 36.41 685 HIS A C 1
ATOM 1883 O O . HIS A 1 252 ? 28.731 11.873 7.241 1.00 38.23 685 HIS A O 1
ATOM 1890 N N . VAL A 1 253 ? 26.634 12.160 6.474 1.00 37.60 686 VAL A N 1
ATOM 1891 C CA . VAL A 1 253 ? 27.047 12.660 5.167 1.00 40.66 686 VAL A CA 1
ATOM 1892 C C . VAL A 1 253 ? 28.188 13.672 5.264 1.00 42.46 686 VAL A C 1
ATOM 1893 O O . VAL A 1 253 ? 28.093 14.665 5.984 1.00 43.14 686 VAL A O 1
ATOM 1897 N N . ASN A 1 254 ? 29.266 13.398 4.534 1.00 44.71 687 ASN A N 1
ATOM 1898 C CA . ASN A 1 254 ? 30.446 14.257 4.503 1.00 47.06 687 ASN A CA 1
ATOM 1899 C C . ASN A 1 254 ? 31.246 14.274 5.805 1.00 47.37 687 ASN A C 1
ATOM 1900 O O . ASN A 1 254 ? 32.465 14.458 5.784 1.00 47.74 687 ASN A O 1
ATOM 1905 N N . LYS A 1 255 ? 30.571 14.078 6.933 1.00 46.88 688 LYS A N 1
ATOM 1906 C CA . LYS A 1 255 ? 31.247 14.085 8.226 1.00 46.54 688 LYS A CA 1
ATOM 1907 C C . LYS A 1 255 ? 31.761 12.712 8.660 1.00 46.76 688 LYS A C 1
ATOM 1908 O O . LYS A 1 255 ? 31.236 11.679 8.248 1.00 46.36 688 LYS A O 1
ATOM 1914 N N . PRO A 1 256 ? 32.806 12.694 9.504 1.00 46.12 689 PRO A N 1
ATOM 1915 C CA . PRO A 1 256 ? 33.455 11.491 10.039 1.00 45.75 689 PRO A CA 1
ATOM 1916 C C . PRO A 1 256 ? 32.570 10.527 10.835 1.00 44.29 689 PRO A C 1
ATOM 1917 O O . PRO A 1 256 ? 32.367 9.381 10.431 1.00 46.80 689 PRO A O 1
ATOM 1921 N N . ASP A 1 257 ? 32.054 10.998 11.964 1.00 42.08 690 ASP A N 1
ATOM 1922 C CA . ASP A 1 257 ? 31.221 10.190 12.855 1.00 38.35 690 ASP A CA 1
ATOM 1923 C C . ASP A 1 257 ? 30.085 9.403 12.201 1.00 35.36 690 ASP A C 1
ATOM 1924 O O . ASP A 1 257 ? 29.605 9.743 11.121 1.00 34.41 690 ASP A O 1
ATOM 1929 N N . LYS A 1 258 ? 29.662 8.344 12.881 1.00 31.42 691 LYS A N 1
ATOM 1930 C CA . LYS A 1 258 ? 28.572 7.496 12.408 1.00 28.58 691 LYS A CA 1
ATOM 1931 C C . LYS A 1 258 ? 28.002 6.743 13.599 1.00 25.76 691 LYS A C 1
ATOM 1932 O O . LYS A 1 258 ? 28.552 6.788 14.703 1.00 25.16 691 LYS A O 1
ATOM 1938 N N . TYR A 1 259 ? 26.888 6.058 13.381 1.00 22.97 692 TYR A N 1
ATOM 1939 C CA . TYR A 1 259 ? 26.287 5.260 14.438 1.00 21.80 692 TYR A CA 1
ATOM 1940 C C . TYR A 1 259 ? 26.268 3.821 13.936 1.00 21.43 692 TYR A C 1
ATOM 1941 O O . TYR A 1 259 ? 26.165 3.586 12.735 1.00 20.60 692 TYR A O 1
ATOM 1950 N N . GLN A 1 260 ? 26.419 2.878 14.858 1.00 20.79 693 GLN A N 1
ATOM 1951 C CA . GLN A 1 260 ? 26.383 1.457 14.534 1.00 21.41 693 GLN A CA 1
ATOM 1952 C C . GLN A 1 260 ? 25.282 0.846 15.387 1.00 20.04 693 GLN A C 1
ATOM 1953 O O . GLN A 1 260 ? 25.296 0.945 16.619 1.00 19.70 693 GLN A O 1
ATOM 1959 N N . LEU A 1 261 ? 24.330 0.210 14.713 1.00 19.25 694 LEU A N 1
ATOM 1960 C CA . LEU A 1 261 ? 23.175 -0.389 15.360 1.00 18.17 694 LEU A CA 1
ATOM 1961 C C . LEU A 1 261 ? 23.217 -1.903 15.253 1.00 17.30 694 LEU A C 1
ATOM 1962 O O . LEU A 1 261 ? 23.414 -2.448 14.163 1.00 18.88 694 LEU A O 1
ATOM 1967 N N . HIS A 1 262 ? 22.973 -2.562 16.382 1.00 19.38 695 HIS A N 1
ATOM 1968 C CA . HIS A 1 262 ? 23.040 -4.017 16.474 1.00 19.99 695 HIS A CA 1
ATOM 1969 C C . HIS A 1 262 ? 21.784 -4.712 16.992 1.00 20.73 695 HIS A C 1
ATOM 1970 O O . HIS A 1 262 ? 21.722 -5.084 18.165 1.00 22.99 695 HIS A O 1
ATOM 1977 N N . LEU A 1 263 ? 20.774 -4.880 16.145 1.00 19.53 696 LEU A N 1
ATOM 1978 C CA . LEU A 1 263 ? 19.569 -5.595 16.567 1.00 19.61 696 LEU A CA 1
ATOM 1979 C C . LEU A 1 263 ? 19.121 -6.641 15.545 1.00 20.53 696 LEU A C 1
ATOM 1980 O O . LEU A 1 263 ? 17.966 -7.079 15.544 1.00 23.07 696 LEU A O 1
ATOM 1985 N N . HIS A 1 264 ? 20.029 -7.012 14.653 1.00 19.88 697 HIS A N 1
ATOM 1986 C CA . HIS A 1 264 ? 19.753 -8.058 13.677 1.00 18.66 697 HIS A CA 1
ATOM 1987 C C . HIS A 1 264 ? 20.803 -9.126 13.921 1.00 20.67 697 HIS A C 1
ATOM 1988 O O . HIS A 1 264 ? 21.959 -8.811 14.217 1.00 20.55 697 HIS A O 1
ATOM 1995 N N . GLU A 1 265 ? 20.390 -10.384 13.810 1.00 21.76 698 GLU A N 1
ATOM 1996 C CA . GLU A 1 265 ? 21.287 -11.519 14.003 1.00 24.85 698 GLU A CA 1
ATOM 1997 C C . GLU A 1 265 ? 21.786 -12.047 12.664 1.00 25.05 698 GLU A C 1
ATOM 1998 O O . GLU A 1 265 ? 22.631 -12.946 12.618 1.00 26.32 698 GLU A O 1
ATOM 2004 N N . SER A 1 266 ? 21.251 -11.507 11.572 1.00 23.22 699 SER A N 1
ATOM 2005 C CA . SER A 1 266 ? 21.667 -11.915 10.231 1.00 22.35 699 SER A CA 1
ATOM 2006 C C . SER A 1 266 ? 21.639 -10.716 9.285 1.00 22.04 699 SER A C 1
ATOM 2007 O O . SER A 1 266 ? 21.399 -9.593 9.721 1.00 21.11 699 SER A O 1
ATOM 2010 N N . CYS A 1 267 ? 21.884 -10.965 8.000 1.00 21.28 700 CYS A N 1
ATOM 2011 C CA . CYS A 1 267 ? 21.930 -9.919 6.975 1.00 20.19 700 CYS A CA 1
ATOM 2012 C C . CYS A 1 267 ? 20.777 -8.924 6.990 1.00 19.02 700 CYS A C 1
ATOM 2013 O O . CYS A 1 267 ? 19.624 -9.306 7.165 1.00 19.98 700 CYS A O 1
ATOM 2016 N N . VAL A 1 268 ? 21.095 -7.645 6.807 1.00 19.21 701 VAL A N 1
ATOM 2017 C CA . VAL A 1 268 ? 20.051 -6.619 6.743 1.00 17.44 701 VAL A CA 1
ATOM 2018 C C . VAL A 1 268 ? 19.728 -6.470 5.257 1.00 17.53 701 VAL A C 1
ATOM 2019 O O . VAL A 1 268 ? 20.437 -5.801 4.501 1.00 19.87 701 VAL A O 1
ATOM 2023 N N . LEU A 1 269 ? 18.625 -7.097 4.854 1.00 16.05 702 LEU A N 1
ATOM 2024 C CA . LEU A 1 269 ? 18.224 -7.144 3.459 1.00 14.59 702 LEU A CA 1
ATOM 2025 C C . LEU A 1 269 ? 17.576 -5.901 2.866 1.00 14.37 702 LEU A C 1
ATOM 2026 O O . LEU A 1 269 ? 17.665 -5.675 1.664 1.00 16.33 702 LEU A O 1
ATOM 2031 N N . SER A 1 270 ? 16.919 -5.108 3.699 1.00 16.12 703 SER A N 1
ATOM 2032 C CA . SER A 1 270 ? 16.269 -3.917 3.186 1.00 16.09 703 SER A CA 1
ATOM 2033 C C . SER A 1 270 ? 16.098 -2.871 4.264 1.00 15.40 703 SER A C 1
ATOM 2034 O O . SER A 1 270 ? 16.139 -3.167 5.456 1.00 15.04 703 SER A O 1
ATOM 2037 N N . LEU A 1 271 ? 15.921 -1.626 3.839 1.00 15.69 704 LEU A N 1
ATOM 2038 C CA . LEU A 1 271 ? 15.711 -0.565 4.792 1.00 17.85 704 LEU A CA 1
ATOM 2039 C C . LEU A 1 271 ? 15.035 0.593 4.087 1.00 14.33 704 LEU A C 1
ATOM 2040 O O . LEU A 1 271 ? 15.189 0.789 2.877 1.00 17.19 704 LEU A O 1
ATOM 2045 N N . LYS A 1 272 ? 14.259 1.345 4.850 1.00 14.72 705 LYS A N 1
ATOM 2046 C CA . LYS A 1 272 ? 13.579 2.511 4.289 1.00 15.75 705 LYS A CA 1
ATOM 2047 C C . LYS A 1 272 ? 13.263 3.541 5.356 1.00 15.04 705 LYS A C 1
ATOM 2048 O O . LYS A 1 272 ? 12.794 3.211 6.437 1.00 14.37 705 LYS A O 1
ATOM 2054 N N . PHE A 1 273 ? 13.521 4.799 5.023 1.00 17.44 706 PHE A N 1
ATOM 2055 C CA . PHE A 1 273 ? 13.233 5.918 5.915 1.00 15.93 706 PHE A CA 1
ATOM 2056 C C . PHE A 1 273 ? 11.775 6.307 5.788 1.00 16.59 706 PHE A C 1
ATOM 2057 O O . PHE A 1 273 ? 11.184 6.204 4.701 1.00 17.42 706 PHE A O 1
ATOM 2065 N N . ALA A 1 274 ? 11.200 6.761 6.895 1.00 16.04 707 ALA A N 1
ATOM 2066 C CA . ALA A 1 274 ? 9.828 7.269 6.878 1.00 16.30 707 ALA A CA 1
ATOM 2067 C C . ALA A 1 274 ? 9.972 8.575 6.104 1.00 16.64 707 ALA A C 1
ATOM 2068 O O . ALA A 1 274 ? 11.044 9.180 6.097 1.00 17.80 707 ALA A O 1
ATOM 2070 N N . TYR A 1 275 ? 8.904 9.031 5.468 1.00 16.86 708 TYR A N 1
ATOM 2071 C CA . TYR A 1 275 ? 9.004 10.260 4.703 1.00 18.23 708 TYR A CA 1
ATOM 2072 C C . TYR A 1 275 ? 9.320 11.483 5.562 1.00 17.01 708 TYR A C 1
ATOM 2073 O O . TYR A 1 275 ? 9.931 12.434 5.073 1.00 20.56 708 TYR A O 1
ATOM 2082 N N . CYS A 1 276 ? 8.939 11.456 6.838 1.00 17.15 709 CYS A N 1
ATOM 2083 C CA . CYS A 1 276 ? 9.242 12.587 7.731 1.00 17.66 709 CYS A CA 1
ATOM 2084 C C . CYS A 1 276 ? 10.711 12.541 8.145 1.00 18.68 709 CYS A C 1
ATOM 2085 O O . CYS A 1 276 ? 11.256 13.514 8.679 1.00 20.15 709 CYS A O 1
ATOM 2088 N N . GLY A 1 277 ? 11.344 11.395 7.893 1.00 17.31 710 GLY A N 1
ATOM 2089 C CA . GLY A 1 277 ? 12.753 11.211 8.205 1.00 19.31 710 GLY A CA 1
ATOM 2090 C C . GLY A 1 277 ? 13.124 11.000 9.662 1.00 17.75 710 GLY A C 1
ATOM 2091 O O . GLY A 1 277 ? 14.294 10.734 9.963 1.00 19.61 710 GLY A O 1
ATOM 2092 N N . LYS A 1 278 ? 12.138 11.094 10.551 1.00 18.09 711 LYS A N 1
ATOM 2093 C CA . LYS A 1 278 ? 12.354 10.956 11.996 1.00 17.78 711 LYS A CA 1
ATOM 2094 C C . LYS A 1 278 ? 12.665 9.537 12.437 1.00 18.86 711 LYS A C 1
ATOM 2095 O O . LYS A 1 278 ? 13.164 9.313 13.540 1.00 20.11 711 LYS A O 1
ATOM 2101 N N . TRP A 1 279 ? 12.353 8.578 11.582 1.00 17.24 712 TRP A N 1
ATOM 2102 C CA . TRP A 1 279 ? 12.618 7.194 11.919 1.00 17.05 712 TRP A CA 1
ATOM 2103 C C . TRP A 1 279 ? 12.734 6.402 10.631 1.00 15.89 712 TRP A C 1
ATOM 2104 O O . TRP A 1 279 ? 12.467 6.923 9.549 1.00 17.37 712 TRP A O 1
ATOM 2115 N N . PHE A 1 280 ? 13.181 5.156 10.742 1.00 15.33 713 PHE A N 1
ATOM 2116 C CA . PHE A 1 280 ? 13.304 4.296 9.576 1.00 15.29 713 PHE A CA 1
ATOM 2117 C C . PHE A 1 280 ? 13.168 2.849 9.998 1.00 15.29 713 PHE A C 1
ATOM 2118 O O . PHE A 1 280 ? 13.138 2.543 11.188 1.00 16.58 713 PHE A O 1
ATOM 2126 N N . VAL A 1 281 ? 13.039 1.962 9.023 1.00 15.34 714 VAL A N 1
ATOM 2127 C CA . VAL A 1 281 ? 12.944 0.543 9.334 1.00 15.41 714 VAL A CA 1
ATOM 2128 C C . VAL A 1 281 ? 13.987 -0.256 8.577 1.00 14.41 714 VAL A C 1
ATOM 2129 O O . VAL A 1 281 ? 14.463 0.146 7.509 1.00 16.00 714 VAL A O 1
ATOM 2133 N N . SER A 1 282 ? 14.352 -1.399 9.143 1.00 14.65 715 SER A N 1
ATOM 2134 C CA . SER A 1 282 ? 15.287 -2.295 8.488 1.00 14.25 715 SER A CA 1
ATOM 2135 C C . SER A 1 282 ? 14.665 -3.683 8.600 1.00 13.79 715 SER A C 1
ATOM 2136 O O . SER A 1 282 ? 13.887 -3.960 9.518 1.00 15.47 715 SER A O 1
ATOM 2139 N N . THR A 1 283 ? 14.969 -4.535 7.638 1.00 16.20 716 THR A N 1
ATOM 2140 C CA . THR A 1 283 ? 14.444 -5.888 7.666 1.00 15.22 716 THR A CA 1
ATOM 2141 C C . THR A 1 283 ? 15.600 -6.849 7.548 1.00 16.60 716 THR A C 1
ATOM 2142 O O . THR A 1 283 ? 16.597 -6.558 6.893 1.00 18.09 716 THR A O 1
ATOM 2146 N N . GLY A 1 284 ? 15.460 -8.019 8.154 1.00 18.08 717 GLY A N 1
ATOM 2147 C CA . GLY A 1 284 ? 16.565 -8.947 8.085 1.00 17.93 717 GLY A CA 1
ATOM 2148 C C . GLY A 1 284 ? 16.260 -10.386 7.775 1.00 17.79 717 GLY A C 1
ATOM 2149 O O . GLY A 1 284 ? 15.116 -10.841 7.823 1.00 17.78 717 GLY A O 1
ATOM 2150 N N . LYS A 1 285 ? 17.325 -11.098 7.431 1.00 18.60 718 LYS A N 1
ATOM 2151 C CA . LYS A 1 285 ? 17.231 -12.525 7.139 1.00 19.01 718 LYS A CA 1
ATOM 2152 C C . LYS A 1 285 ? 16.854 -13.243 8.435 1.00 21.21 718 LYS A C 1
ATOM 2153 O O . LYS A 1 285 ? 16.443 -14.407 8.407 1.00 22.86 718 LYS A O 1
ATOM 2159 N N . ASP A 1 286 ? 16.979 -12.544 9.567 1.00 19.90 719 ASP A N 1
ATOM 2160 C CA . ASP A 1 286 ? 16.638 -13.107 10.875 1.00 19.58 719 ASP A CA 1
ATOM 2161 C C . ASP A 1 286 ? 15.157 -12.980 11.239 1.00 20.39 719 ASP A C 1
ATOM 2162 O O . ASP A 1 286 ? 14.786 -13.126 12.404 1.00 22.11 719 ASP A O 1
ATOM 2167 N N . ASN A 1 287 ? 14.324 -12.708 10.232 1.00 20.98 720 ASN A N 1
ATOM 2168 C CA . ASN A 1 287 ? 12.864 -12.591 10.394 1.00 22.83 720 ASN A CA 1
ATOM 2169 C C . ASN A 1 287 ? 12.376 -11.320 11.094 1.00 22.19 720 ASN A C 1
ATOM 2170 O O . ASN A 1 287 ? 11.187 -11.190 11.386 1.00 22.53 720 ASN A O 1
ATOM 2175 N N . LEU A 1 288 ? 13.274 -10.377 11.362 1.00 19.67 721 LEU A N 1
ATOM 2176 C CA . LEU A 1 288 ? 12.883 -9.160 12.072 1.00 19.65 721 LEU A CA 1
ATOM 2177 C C . LEU A 1 288 ? 12.679 -7.901 11.252 1.00 17.74 721 LEU A C 1
ATOM 2178 O O . LEU A 1 288 ? 13.399 -7.648 10.289 1.00 18.68 721 LEU A O 1
ATOM 2183 N N . LEU A 1 289 ? 11.671 -7.131 11.653 1.00 18.29 722 LEU A N 1
ATOM 2184 C CA . LEU A 1 289 ? 11.383 -5.811 11.086 1.00 17.12 722 LEU A CA 1
ATOM 2185 C C . LEU A 1 289 ? 11.661 -4.931 12.301 1.00 15.77 722 LEU A C 1
ATOM 2186 O O . LEU A 1 289 ? 10.983 -5.046 13.324 1.00 16.99 722 LEU A O 1
ATOM 2191 N N . ASN A 1 290 ? 12.668 -4.071 12.197 1.00 16.15 723 ASN A N 1
ATOM 2192 C CA . ASN A 1 290 ? 13.037 -3.177 13.296 1.00 17.52 723 ASN A CA 1
ATOM 2193 C C . ASN A 1 290 ? 12.739 -1.731 12.924 1.00 15.89 723 ASN A C 1
ATOM 2194 O O . ASN A 1 290 ? 13.016 -1.319 11.798 1.00 16.78 723 ASN A O 1
ATOM 2199 N N . ALA A 1 291 ? 12.168 -0.969 13.852 1.00 16.84 724 ALA A N 1
ATOM 2200 C CA . ALA A 1 291 ? 11.917 0.448 13.602 1.00 16.84 724 ALA A CA 1
ATOM 2201 C C . ALA A 1 291 ? 12.946 1.187 14.456 1.00 17.10 724 ALA A C 1
ATOM 2202 O O . ALA A 1 291 ? 13.128 0.866 15.635 1.00 18.61 724 ALA A O 1
ATOM 2204 N N . TRP A 1 292 ? 13.609 2.167 13.850 1.00 17.21 725 TRP A N 1
ATOM 2205 C CA . TRP A 1 292 ? 14.687 2.915 14.495 1.00 16.87 725 TRP A CA 1
ATOM 2206 C C . TRP A 1 292 ? 14.506 4.420 14.488 1.00 17.74 725 TRP A C 1
ATOM 2207 O O . TRP A 1 292 ? 14.018 4.986 13.514 1.00 18.84 725 TRP A O 1
ATOM 2218 N N . ARG A 1 293 ? 14.931 5.079 15.565 1.00 16.99 726 ARG A N 1
ATOM 2219 C CA . ARG A 1 293 ? 14.856 6.541 15.607 1.00 17.84 726 ARG A CA 1
ATOM 2220 C C . ARG A 1 293 ? 16.056 7.097 14.826 1.00 18.53 726 ARG A C 1
ATOM 2221 O O . ARG A 1 293 ? 17.162 6.562 14.904 1.00 19.51 726 ARG A O 1
ATOM 2229 N N . THR A 1 294 ? 15.836 8.180 14.088 1.00 16.33 727 THR A N 1
ATOM 2230 C CA . THR A 1 294 ? 16.893 8.813 13.317 1.00 18.51 727 THR A CA 1
ATOM 2231 C C . THR A 1 294 ? 17.559 9.853 14.211 1.00 19.27 727 THR A C 1
ATOM 2232 O O . THR A 1 294 ? 16.861 10.605 14.896 1.00 20.58 727 THR A O 1
ATOM 2236 N N . PRO A 1 295 ? 18.907 9.927 14.208 1.00 21.31 728 PRO A N 1
ATOM 2237 C CA . PRO A 1 295 ? 19.858 9.110 13.451 1.00 22.84 728 PRO A CA 1
ATOM 2238 C C . PRO A 1 295 ? 20.573 8.078 14.314 1.00 22.21 728 PRO A C 1
ATOM 2239 O O . PRO A 1 295 ? 21.233 7.187 13.784 1.00 22.64 728 PRO A O 1
ATOM 2243 N N . TYR A 1 296 ? 20.440 8.202 15.633 1.00 22.57 729 TYR A N 1
ATOM 2244 C CA . TYR A 1 296 ? 21.138 7.311 16.572 1.00 22.57 729 TYR A CA 1
ATOM 2245 C C . TYR A 1 296 ? 20.576 5.911 16.772 1.00 23.57 729 TYR A C 1
ATOM 2246 O O . TYR A 1 296 ? 21.166 5.107 17.489 1.00 23.68 729 TYR A O 1
ATOM 2255 N N . GLY A 1 297 ? 19.434 5.619 16.162 1.00 20.48 730 GLY A N 1
ATOM 2256 C CA . GLY A 1 297 ? 18.883 4.277 16.258 1.00 19.93 730 GLY A CA 1
ATOM 2257 C C . GLY A 1 297 ? 18.258 3.743 17.534 1.00 21.56 730 GLY A C 1
ATOM 2258 O O . GLY A 1 297 ? 18.483 2.583 17.887 1.00 22.78 730 GLY A O 1
ATOM 2259 N N . ALA A 1 298 ? 17.485 4.556 18.243 1.00 20.51 731 ALA A N 1
ATOM 2260 C CA . ALA A 1 298 ? 16.806 4.055 19.433 1.00 19.30 731 ALA A CA 1
ATOM 2261 C C . ALA A 1 298 ? 15.751 3.106 18.858 1.00 19.78 731 ALA A C 1
ATOM 2262 O O . ALA A 1 298 ? 15.164 3.399 17.806 1.00 20.98 731 ALA A O 1
ATOM 2264 N N . SER A 1 299 ? 15.521 1.973 19.515 1.00 18.60 732 SER A N 1
ATOM 2265 C CA . SER A 1 299 ? 14.551 0.988 19.031 1.00 18.18 732 SER A CA 1
ATOM 2266 C C . SER A 1 299 ? 13.108 1.342 19.399 1.00 18.26 732 SER A C 1
ATOM 2267 O O . SER A 1 299 ? 12.685 1.182 20.543 1.00 18.34 732 SER A O 1
ATOM 2270 N N . ILE A 1 300 ? 12.362 1.821 18.402 1.00 18.40 733 ILE A N 1
ATOM 2271 C CA . ILE A 1 300 ? 10.965 2.229 18.564 1.00 18.99 733 ILE A CA 1
ATOM 2272 C C . ILE A 1 300 ? 9.991 1.051 18.670 1.00 18.46 733 ILE A C 1
ATOM 2273 O O . ILE A 1 300 ? 9.067 1.068 19.485 1.00 19.60 733 ILE A O 1
ATOM 2278 N N . PHE A 1 301 ? 10.183 0.046 17.819 1.00 18.49 734 PHE A N 1
ATOM 2279 C CA . PHE A 1 301 ? 9.383 -1.171 17.865 1.00 18.19 734 PHE A CA 1
ATOM 2280 C C . PHE A 1 301 ? 10.053 -2.273 17.053 1.00 18.11 734 PHE A C 1
ATOM 2281 O O . PHE A 1 301 ? 10.937 -2.010 16.239 1.00 19.25 734 PHE A O 1
ATOM 2289 N N . GLN A 1 302 ? 9.653 -3.513 17.318 1.00 18.65 735 GLN A N 1
ATOM 2290 C CA . GLN A 1 302 ? 10.193 -4.661 16.607 1.00 19.27 735 GLN A CA 1
ATOM 2291 C C . GLN A 1 302 ? 9.045 -5.607 16.326 1.00 19.82 735 GLN A C 1
ATOM 2292 O O . GLN A 1 302 ? 8.159 -5.781 17.165 1.00 21.08 735 GLN A O 1
ATOM 2298 N N . SER A 1 303 ? 9.068 -6.208 15.143 1.00 19.12 736 SER A N 1
ATOM 2299 C CA . SER A 1 303 ? 8.062 -7.184 14.744 1.00 19.68 736 SER A CA 1
ATOM 2300 C C . SER A 1 303 ? 8.786 -8.410 14.215 1.00 21.22 736 SER A C 1
ATOM 2301 O O . SER A 1 303 ? 9.570 -8.320 13.271 1.00 20.33 736 SER A O 1
ATOM 2304 N N . LYS A 1 304 ? 8.524 -9.553 14.835 1.00 21.62 737 LYS A N 1
ATOM 2305 C CA . LYS A 1 304 ? 9.139 -10.809 14.436 1.00 23.11 737 LYS A CA 1
ATOM 2306 C C . LYS A 1 304 ? 8.181 -11.536 13.499 1.00 22.22 737 LYS A C 1
ATOM 2307 O O . LYS A 1 304 ? 7.085 -11.922 13.907 1.00 24.89 737 LYS A O 1
ATOM 2313 N N . GLU A 1 305 ? 8.592 -11.705 12.246 1.00 19.88 738 GLU A N 1
ATOM 2314 C CA . GLU A 1 305 ? 7.767 -12.384 11.261 1.00 20.52 738 GLU A CA 1
ATOM 2315 C C . GLU A 1 305 ? 8.120 -13.864 11.211 1.00 19.00 738 GLU A C 1
ATOM 2316 O O . GLU A 1 305 ? 9.038 -14.321 11.902 1.00 20.11 738 GLU A O 1
ATOM 2322 N N . SER A 1 306 ? 7.398 -14.607 10.382 1.00 20.91 739 SER A N 1
ATOM 2323 C CA . SER A 1 306 ? 7.588 -16.050 10.282 1.00 20.93 739 SER A CA 1
ATOM 2324 C C . SER A 1 306 ? 8.786 -16.517 9.466 1.00 19.24 739 SER A C 1
ATOM 2325 O O . SER A 1 306 ? 9.209 -17.670 9.582 1.00 21.31 739 SER A O 1
ATOM 2328 N N . SER A 1 307 ? 9.351 -15.631 8.658 1.00 19.15 740 SER A N 1
ATOM 2329 C CA . SER A 1 307 ? 10.475 -15.999 7.814 1.00 19.01 740 SER A CA 1
ATOM 2330 C C . SER A 1 307 ? 11.327 -14.770 7.518 1.00 18.03 740 SER A C 1
ATOM 2331 O O . SER A 1 307 ? 11.086 -13.697 8.070 1.00 19.85 740 SER A O 1
ATOM 2334 N N . SER A 1 308 ? 12.327 -14.928 6.658 1.00 18.38 741 SER A N 1
ATOM 2335 C CA . SER A 1 308 ? 13.187 -13.802 6.333 1.00 17.93 741 SER A CA 1
ATOM 2336 C C . SER A 1 308 ? 12.343 -12.673 5.745 1.00 18.23 741 SER A C 1
ATOM 2337 O O . SER A 1 308 ? 11.336 -12.919 5.082 1.00 19.62 741 SER A O 1
ATOM 2340 N N . VAL A 1 309 ? 12.736 -11.434 6.024 1.00 17.23 742 VAL A N 1
ATOM 2341 C CA . VAL A 1 309 ? 12.020 -10.270 5.490 1.00 17.21 742 VAL A CA 1
ATOM 2342 C C . VAL A 1 309 ? 12.980 -9.687 4.466 1.00 17.39 742 VAL A C 1
ATOM 2343 O O . VAL A 1 309 ? 14.012 -9.108 4.817 1.00 18.89 742 VAL A O 1
ATOM 2347 N N . LEU A 1 310 ? 12.613 -9.840 3.198 1.00 16.49 743 LEU A N 1
ATOM 2348 C CA . LEU A 1 310 ? 13.456 -9.454 2.076 1.00 15.97 743 LEU A CA 1
ATOM 2349 C C . LEU A 1 310 ? 13.275 -8.068 1.516 1.00 15.63 743 LEU A C 1
ATOM 2350 O O . LEU A 1 310 ? 14.167 -7.544 0.846 1.00 17.46 743 LEU A O 1
ATOM 2355 N N . SER A 1 311 ? 12.125 -7.477 1.772 1.00 15.54 744 SER A N 1
ATOM 2356 C CA . SER A 1 311 ? 11.841 -6.174 1.195 1.00 16.01 744 SER A CA 1
ATOM 2357 C C . SER A 1 311 ? 10.849 -5.393 2.016 1.00 15.81 744 SER A C 1
ATOM 2358 O O . SER A 1 311 ? 10.149 -5.956 2.855 1.00 16.47 744 SER A O 1
ATOM 2361 N N . CYS A 1 312 ? 10.791 -4.082 1.775 1.00 15.91 745 CYS A N 1
ATOM 2362 C CA . CYS A 1 312 ? 9.846 -3.232 2.496 1.00 15.75 745 CYS A CA 1
ATOM 2363 C C . CYS A 1 312 ? 9.601 -1.920 1.764 1.00 13.57 745 CYS A C 1
ATOM 2364 O O . CYS A 1 312 ? 10.298 -1.570 0.811 1.00 15.03 745 CYS A O 1
ATOM 2367 N N . ASP A 1 313 ? 8.553 -1.241 2.210 1.00 14.89 746 ASP A N 1
ATOM 2368 C CA . ASP A 1 313 ? 8.189 0.068 1.704 1.00 14.79 746 ASP A CA 1
ATOM 2369 C C . ASP A 1 313 ? 7.328 0.716 2.776 1.00 16.09 746 ASP A C 1
ATOM 2370 O O . ASP A 1 313 ? 6.744 0.032 3.619 1.00 16.75 746 ASP A O 1
ATOM 2375 N N . ILE A 1 314 ? 7.254 2.043 2.747 1.00 15.77 747 ILE A N 1
ATOM 2376 C CA . ILE A 1 314 ? 6.441 2.791 3.706 1.00 14.74 747 ILE A CA 1
ATOM 2377 C C . ILE A 1 314 ? 5.588 3.721 2.848 1.00 15.87 747 ILE A C 1
ATOM 2378 O O . ILE A 1 314 ? 6.055 4.221 1.831 1.00 17.70 747 ILE A O 1
ATOM 2383 N N . SER A 1 315 ? 4.340 3.945 3.236 1.00 17.93 748 SER A N 1
ATOM 2384 C CA . SER A 1 315 ? 3.479 4.829 2.442 1.00 16.53 748 SER A CA 1
ATOM 2385 C C . SER A 1 315 ? 3.922 6.294 2.533 1.00 18.17 748 SER A C 1
ATOM 2386 O O . SER A 1 315 ? 4.643 6.680 3.455 1.00 17.75 748 SER A O 1
ATOM 2389 N N . VAL A 1 316 ? 3.486 7.111 1.575 1.00 18.74 749 VAL A N 1
ATOM 2390 C CA . VAL A 1 316 ? 3.887 8.523 1.534 1.00 19.75 749 VAL A CA 1
ATOM 2391 C C . VAL A 1 316 ? 3.513 9.356 2.757 1.00 19.60 749 VAL A C 1
ATOM 2392 O O . VAL A 1 316 ? 4.110 10.413 3.007 1.00 20.14 749 VAL A O 1
ATOM 2396 N N . ASP A 1 317 ? 2.525 8.893 3.515 1.00 18.58 750 ASP A N 1
ATOM 2397 C CA . ASP A 1 317 ? 2.088 9.586 4.725 1.00 19.09 750 ASP A CA 1
ATOM 2398 C C . ASP A 1 317 ? 2.570 8.886 5.998 1.00 18.94 750 ASP A C 1
ATOM 2399 O O . ASP A 1 317 ? 2.129 9.209 7.106 1.00 20.04 750 ASP A O 1
ATOM 2404 N N . ASP A 1 318 ? 3.476 7.923 5.833 1.00 19.76 751 ASP A N 1
ATOM 2405 C CA . ASP A 1 318 ? 4.033 7.174 6.958 1.00 18.61 751 ASP A CA 1
ATOM 2406 C C . ASP A 1 318 ? 2.994 6.435 7.799 1.00 18.09 751 ASP A C 1
ATOM 2407 O O . ASP A 1 318 ? 3.201 6.183 8.988 1.00 21.24 751 ASP A O 1
ATOM 2412 N N . LYS A 1 319 ? 1.883 6.065 7.174 1.00 17.04 752 LYS A N 1
ATOM 2413 C CA . LYS A 1 319 ? 0.815 5.375 7.880 1.00 17.26 752 LYS A CA 1
ATOM 2414 C C . LYS A 1 319 ? 0.841 3.855 7.712 1.00 14.94 752 LYS A C 1
ATOM 2415 O O . LYS A 1 319 ? 0.263 3.133 8.528 1.00 16.33 752 LYS A O 1
ATOM 2421 N N . TYR A 1 320 ? 1.496 3.371 6.661 1.00 16.83 753 TYR A N 1
ATOM 2422 C CA . TYR A 1 320 ? 1.564 1.925 6.422 1.00 15.37 753 TYR A CA 1
ATOM 2423 C C . TYR A 1 320 ? 2.955 1.446 6.050 1.00 14.24 753 TYR A C 1
ATOM 2424 O O . TYR A 1 320 ? 3.741 2.171 5.440 1.00 16.23 753 TYR A O 1
ATOM 2433 N N . ILE A 1 321 ? 3.249 0.211 6.438 1.00 15.56 754 ILE A N 1
ATOM 2434 C CA . ILE A 1 321 ? 4.514 -0.432 6.122 1.00 13.74 754 ILE A CA 1
ATOM 2435 C C . ILE A 1 321 ? 4.144 -1.762 5.481 1.00 14.07 754 ILE A C 1
ATOM 2436 O O . ILE A 1 321 ? 3.229 -2.443 5.947 1.00 16.03 754 ILE A O 1
ATOM 2441 N N . VAL A 1 322 ? 4.823 -2.112 4.399 1.00 14.50 755 VAL A N 1
ATOM 2442 C CA . VAL A 1 322 ? 4.589 -3.399 3.743 1.00 14.45 755 VAL A CA 1
ATOM 2443 C C . VAL A 1 322 ? 5.935 -4.098 3.720 1.00 15.86 755 VAL A C 1
ATOM 2444 O O . VAL A 1 322 ? 6.965 -3.467 3.497 1.00 17.29 755 VAL A O 1
ATOM 2448 N N . THR A 1 323 ? 5.929 -5.395 3.993 1.00 14.30 756 THR A N 1
ATOM 2449 C CA . THR A 1 323 ? 7.162 -6.166 3.968 1.00 16.08 756 THR A CA 1
ATOM 2450 C C . THR A 1 323 ? 6.967 -7.410 3.106 1.00 15.90 756 THR A C 1
ATOM 2451 O O . THR A 1 323 ? 5.876 -7.973 3.060 1.00 18.65 756 THR A O 1
ATOM 2455 N N . GLY A 1 324 ? 8.044 -7.834 2.448 1.00 15.43 757 GLY A N 1
ATOM 2456 C CA . GLY A 1 324 ? 8.017 -9.011 1.589 1.00 15.24 757 GLY A CA 1
ATOM 2457 C C . GLY A 1 324 ? 8.705 -10.117 2.358 1.00 17.41 757 GLY A C 1
ATOM 2458 O O . GLY A 1 324 ? 9.744 -9.882 2.979 1.00 17.24 757 GLY A O 1
ATOM 2459 N N . SER A 1 325 ? 8.151 -11.323 2.280 1.00 17.28 758 SER A N 1
ATOM 2460 C CA . SER A 1 325 ? 8.644 -12.456 3.052 1.00 16.93 758 SER A CA 1
ATOM 2461 C C . SER A 1 325 ? 9.179 -13.694 2.337 1.00 16.01 758 SER A C 1
ATOM 2462 O O . SER A 1 325 ? 8.793 -14.011 1.213 1.00 17.55 758 SER A O 1
ATOM 2465 N N . GLY A 1 326 ? 10.080 -14.389 3.033 1.00 16.54 759 GLY A N 1
ATOM 2466 C CA . GLY A 1 326 ? 10.640 -15.622 2.522 1.00 17.78 759 GLY A CA 1
ATOM 2467 C C . GLY A 1 326 ? 9.577 -16.699 2.602 1.00 17.39 759 GLY A C 1
ATOM 2468 O O . GLY A 1 326 ? 9.760 -17.800 2.073 1.00 20.28 759 GLY A O 1
ATOM 2469 N N . ASP A 1 327 ? 8.474 -16.395 3.286 1.00 17.50 760 ASP A N 1
ATOM 2470 C CA . ASP A 1 327 ? 7.363 -17.344 3.401 1.00 18.53 760 ASP A CA 1
ATOM 2471 C C . ASP A 1 327 ? 6.334 -17.127 2.279 1.00 18.67 760 ASP A C 1
ATOM 2472 O O . ASP A 1 327 ? 5.155 -17.447 2.433 1.00 21.07 760 ASP A O 1
ATOM 2477 N N . LYS A 1 328 ? 6.807 -16.567 1.169 1.00 17.66 761 LYS A N 1
ATOM 2478 C CA . LYS A 1 328 ? 6.007 -16.370 -0.034 1.00 17.38 761 LYS A CA 1
ATOM 2479 C C . LYS A 1 328 ? 4.733 -15.547 0.141 1.00 17.67 761 LYS A C 1
ATOM 2480 O O . LYS A 1 328 ? 3.660 -15.917 -0.351 1.00 19.95 761 LYS A O 1
ATOM 2486 N N . LYS A 1 329 ? 4.865 -14.414 0.826 1.00 17.61 762 LYS A N 1
ATOM 2487 C CA . LYS A 1 329 ? 3.739 -13.522 1.088 1.00 16.57 762 LYS A CA 1
ATOM 2488 C C . LYS A 1 329 ? 4.290 -12.142 1.409 1.00 18.31 762 LYS A C 1
ATOM 2489 O O . LYS A 1 329 ? 5.500 -11.960 1.505 1.00 17.35 762 LYS A O 1
ATOM 2495 N N . ALA A 1 330 ? 3.390 -11.176 1.549 1.00 16.84 763 ALA A N 1
ATOM 2496 C CA . ALA A 1 330 ? 3.753 -9.828 1.950 1.00 16.76 763 ALA A CA 1
ATOM 2497 C C . ALA A 1 330 ? 2.806 -9.525 3.106 1.00 17.09 763 ALA A C 1
ATOM 2498 O O . ALA A 1 330 ? 1.701 -10.082 3.188 1.00 18.65 763 ALA A O 1
ATOM 2500 N N . THR A 1 331 ? 3.254 -8.671 4.016 1.00 15.65 764 THR A N 1
ATOM 2501 C CA . THR A 1 331 ? 2.470 -8.289 5.186 1.00 16.04 764 THR A CA 1
ATOM 2502 C C . THR A 1 331 ? 2.240 -6.788 5.159 1.00 16.09 764 THR A C 1
ATOM 2503 O O . THR A 1 331 ? 3.137 -6.029 4.800 1.00 16.91 764 THR A O 1
ATOM 2507 N N . VAL A 1 332 ? 1.033 -6.364 5.515 1.00 15.41 765 VAL A N 1
ATOM 2508 C CA . VAL A 1 332 ? 0.728 -4.938 5.555 1.00 16.77 765 VAL A CA 1
ATOM 2509 C C . VAL A 1 332 ? 0.536 -4.557 7.018 1.00 15.08 765 VAL A C 1
ATOM 2510 O O . VAL A 1 332 ? -0.202 -5.219 7.744 1.00 18.93 765 VAL A O 1
ATOM 2514 N N . TYR A 1 333 ? 1.225 -3.504 7.450 1.00 16.43 766 TYR A N 1
ATOM 2515 C CA . TYR A 1 333 ? 1.122 -3.030 8.815 1.00 17.22 766 TYR A CA 1
ATOM 2516 C C . TYR A 1 333 ? 0.580 -1.610 8.824 1.00 15.88 766 TYR A C 1
ATOM 2517 O O . TYR A 1 333 ? 0.879 -0.822 7.923 1.00 17.76 766 TYR A O 1
ATOM 2526 N N . GLU A 1 334 ? -0.210 -1.286 9.842 1.00 18.29 767 GLU A N 1
ATOM 2527 C CA . GLU A 1 334 ? -0.683 0.076 9.994 1.00 17.84 767 GLU A CA 1
ATOM 2528 C C . GLU A 1 334 ? 0.203 0.618 11.111 1.00 17.20 767 GLU A C 1
ATOM 2529 O O . GLU A 1 334 ? 0.388 -0.045 12.134 1.00 20.22 767 GLU A O 1
ATOM 2535 N N . VAL A 1 335 ? 0.774 1.801 10.897 1.00 18.10 768 VAL A N 1
ATOM 2536 C CA . VAL A 1 335 ? 1.630 2.440 11.894 1.00 17.61 768 VAL A CA 1
ATOM 2537 C C . VAL A 1 335 ? 0.708 3.239 12.802 1.00 19.61 768 VAL A C 1
ATOM 2538 O O . VAL A 1 335 ? -0.051 4.088 12.337 1.00 20.98 768 VAL A O 1
ATOM 2542 N N . ILE A 1 336 ? 0.779 2.958 14.100 1.00 20.30 769 ILE A N 1
ATOM 2543 C CA . ILE A 1 336 ? -0.079 3.627 15.080 1.00 19.59 769 ILE A CA 1
ATOM 2544 C C . ILE A 1 336 ? 0.714 4.684 15.841 1.00 19.88 769 ILE A C 1
ATOM 2545 O O . ILE A 1 336 ? 1.780 4.398 16.382 1.00 19.47 769 ILE A O 1
ATOM 2550 N N . TYR A 1 337 ? 0.182 5.899 15.885 1.00 20.89 770 TYR A N 1
ATOM 2551 C CA . TYR A 1 337 ? 0.846 6.988 16.576 1.00 21.51 770 TYR A CA 1
ATOM 2552 C C . TYR A 1 337 ? 0.172 7.332 17.904 1.00 24.29 770 TYR A C 1
ATOM 2553 O O . TYR A 1 337 ? 0.752 8.142 18.654 1.00 26.70 770 TYR A O 1
ATOM 2563 N N . ASP B 1 1 ? 28.660 -2.743 32.265 1.00 39.55 434 ASP B N 1
ATOM 2564 C CA . ASP B 1 1 ? 27.597 -3.131 31.292 1.00 38.04 434 ASP B CA 1
ATOM 2565 C C . ASP B 1 1 ? 26.608 -1.996 31.066 1.00 36.55 434 ASP B C 1
ATOM 2566 O O . ASP B 1 1 ? 26.015 -1.477 32.012 1.00 35.83 434 ASP B O 1
ATOM 2571 N N . TYR B 1 2 ? 26.437 -1.621 29.802 1.00 34.68 435 TYR B N 1
ATOM 2572 C CA . TYR B 1 2 ? 25.518 -0.556 29.440 1.00 31.93 435 TYR B CA 1
ATOM 2573 C C . TYR B 1 2 ? 24.219 -1.144 28.904 1.00 29.25 435 TYR B C 1
ATOM 2574 O O . TYR B 1 2 ? 24.217 -2.213 28.295 1.00 26.78 435 TYR B O 1
ATOM 2583 N N . PHE B 1 3 ? 23.116 -0.443 29.140 1.00 26.33 436 PHE B N 1
ATOM 2584 C CA . PHE B 1 3 ? 21.811 -0.890 28.677 1.00 24.77 436 PHE B CA 1
ATOM 2585 C C . PHE B 1 3 ? 21.097 0.267 28.015 1.00 24.00 436 PHE B C 1
ATOM 2586 O O . PHE B 1 3 ? 21.369 1.426 28.318 1.00 24.84 436 PHE B O 1
ATOM 2594 N N . GLN B 1 4 ? 20.188 -0.048 27.099 1.00 22.09 437 GLN B N 1
ATOM 2595 C CA . GLN B 1 4 ? 19.430 0.989 26.415 1.00 21.37 437 GLN B CA 1
ATOM 2596 C C . GLN B 1 4 ? 17.965 0.613 26.344 1.00 19.39 437 GLN B C 1
ATOM 2597 O O . GLN B 1 4 ? 17.613 -0.563 26.288 1.00 20.05 437 GLN B O 1
ATOM 2603 N N . GLY B 1 5 ? 17.100 1.619 26.360 1.00 19.26 438 GLY B N 1
ATOM 2604 C CA . GLY B 1 5 ? 15.678 1.340 26.301 1.00 17.84 438 GLY B CA 1
ATOM 2605 C C . GLY B 1 5 ? 15.243 0.901 24.918 1.00 17.43 438 GLY B C 1
ATOM 2606 O O . GLY B 1 5 ? 15.900 1.190 23.921 1.00 19.82 438 GLY B O 1
ATOM 2607 N N . ALA B 1 6 ? 14.131 0.184 24.872 1.00 18.10 439 ALA B N 1
ATOM 2608 C CA . ALA B 1 6 ? 13.550 -0.292 23.616 1.00 18.65 439 ALA B CA 1
ATOM 2609 C C . ALA B 1 6 ? 12.059 -0.252 23.883 1.00 17.94 439 ALA B C 1
ATOM 2610 O O . ALA B 1 6 ? 11.564 -0.935 24.776 1.00 20.24 439 ALA B O 1
ATOM 2612 N N . MET B 1 7 ? 11.337 0.561 23.122 1.00 18.02 440 MET B N 1
ATOM 2613 C CA . MET B 1 7 ? 9.912 0.694 23.344 1.00 18.30 440 MET B CA 1
ATOM 2614 C C . MET B 1 7 ? 9.108 -0.521 22.916 1.00 18.65 440 MET B C 1
ATOM 2615 O O . MET B 1 7 ? 9.363 -1.132 21.874 1.00 20.57 440 MET B O 1
ATOM 2620 N N . GLY B 1 8 ? 8.141 -0.867 23.752 1.00 20.02 441 GLY B N 1
ATOM 2621 C CA . GLY B 1 8 ? 7.271 -1.992 23.476 1.00 20.11 441 GLY B CA 1
ATOM 2622 C C . GLY B 1 8 ? 5.828 -1.530 23.557 1.00 21.55 441 GLY B C 1
ATOM 2623 O O . GLY B 1 8 ? 5.554 -0.345 23.774 1.00 20.55 441 GLY B O 1
ATOM 2624 N N . SER B 1 9 ? 4.907 -2.474 23.397 1.00 24.21 442 SER B N 1
ATOM 2625 C CA . SER B 1 9 ? 3.480 -2.187 23.439 1.00 26.55 442 SER B CA 1
ATOM 2626 C C . SER B 1 9 ? 2.695 -3.399 23.932 1.00 25.77 442 SER B C 1
ATOM 2627 O O . SER B 1 9 ? 3.092 -4.539 23.705 1.00 26.60 442 SER B O 1
ATOM 2630 N N . LYS B 1 10 ? 1.579 -3.135 24.603 1.00 26.35 443 LYS B N 1
ATOM 2631 C CA . LYS B 1 10 ? 0.715 -4.182 25.137 1.00 28.66 443 LYS B CA 1
ATOM 2632 C C . LYS B 1 10 ? -0.739 -3.725 25.056 1.00 28.39 443 LYS B C 1
ATOM 2633 O O . LYS B 1 10 ? -1.015 -2.533 24.925 1.00 27.42 443 LYS B O 1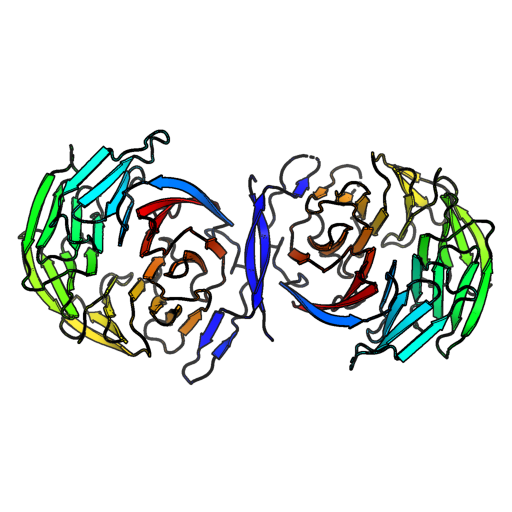
ATOM 2639 N N . PRO B 1 11 ? -1.685 -4.674 25.116 1.00 30.95 444 PRO B N 1
ATOM 2640 C CA . PRO B 1 11 ? -3.102 -4.302 25.066 1.00 31.70 444 PRO B CA 1
ATOM 2641 C C . PRO B 1 11 ? -3.379 -3.456 26.311 1.00 33.33 444 PRO B C 1
ATOM 2642 O O . PRO B 1 11 ? -2.712 -3.632 27.334 1.00 32.91 444 PRO B O 1
ATOM 2646 N N . ALA B 1 12 ? -4.345 -2.545 26.226 1.00 33.45 445 ALA B N 1
ATOM 2647 C CA . ALA B 1 12 ? -4.690 -1.679 27.354 1.00 34.75 445 ALA B CA 1
ATOM 2648 C C . ALA B 1 12 ? -4.652 -2.439 28.679 1.00 34.12 445 ALA B C 1
ATOM 2649 O O . ALA B 1 12 ? -5.358 -3.435 28.856 1.00 34.07 445 ALA B O 1
ATOM 2651 N N . TYR B 1 13 ? -3.813 -1.972 29.601 1.00 34.37 446 TYR B N 1
ATOM 2652 C CA . TYR B 1 13 ? -3.663 -2.606 30.913 1.00 33.30 446 TYR B CA 1
ATOM 2653 C C . TYR B 1 13 ? -3.814 -1.586 32.039 1.00 33.95 446 TYR B C 1
ATOM 2654 O O . TYR B 1 13 ? -3.904 -1.949 33.212 1.00 34.47 446 TYR B O 1
ATOM 2663 N N . SER B 1 14 ? -3.836 -0.311 31.667 1.00 35.86 447 SER B N 1
ATOM 2664 C CA . SER B 1 14 ? -3.984 0.783 32.619 1.00 38.30 447 SER B CA 1
ATOM 2665 C C . SER B 1 14 ? -5.274 1.545 32.335 1.00 40.02 447 SER B C 1
ATOM 2666 O O . SER B 1 14 ? -5.525 1.936 31.195 1.00 40.61 447 SER B O 1
ATOM 2669 N N . PHE B 1 15 ? -6.084 1.765 33.368 1.00 41.28 448 PHE B N 1
ATOM 2670 C CA . PHE B 1 15 ? -7.346 2.482 33.192 1.00 43.01 448 PHE B CA 1
ATOM 2671 C C . PHE B 1 15 ? -7.589 3.551 34.256 1.00 43.42 448 PHE B C 1
ATOM 2672 O O . PHE B 1 15 ? -7.134 3.428 35.395 1.00 43.87 448 PHE B O 1
ATOM 2680 N N . HIS B 1 16 ? -8.314 4.598 33.874 1.00 44.56 449 HIS B N 1
ATOM 2681 C CA . HIS B 1 16 ? -8.634 5.697 34.782 1.00 45.07 449 HIS B CA 1
ATOM 2682 C C . HIS B 1 16 ? -10.114 5.643 35.137 1.00 45.65 449 HIS B C 1
ATOM 2683 O O . HIS B 1 16 ? -10.968 5.711 34.254 1.00 45.38 449 HIS B O 1
ATOM 2690 N N . VAL B 1 17 ? -10.413 5.518 36.427 1.00 45.86 450 VAL B N 1
ATOM 2691 C CA . VAL B 1 17 ? -11.798 5.456 36.890 1.00 46.79 450 VAL B CA 1
ATOM 2692 C C . VAL B 1 17 ? -12.080 6.540 37.925 1.00 47.02 450 VAL B C 1
ATOM 2693 O O . VAL B 1 17 ? -11.570 7.658 37.824 1.00 47.80 450 VAL B O 1
ATOM 2697 N N . MET B 1 23 ? -14.092 3.000 33.369 1.00 57.13 456 MET B N 1
ATOM 2698 C CA . MET B 1 23 ? -12.841 2.385 32.940 1.00 56.50 456 MET B CA 1
ATOM 2699 C C . MET B 1 23 ? -12.454 2.832 31.534 1.00 55.24 456 MET B C 1
ATOM 2700 O O . MET B 1 23 ? -12.848 2.215 30.544 1.00 55.87 456 MET B O 1
ATOM 2705 N N . GLN B 1 24 ? -11.681 3.910 31.454 1.00 52.92 457 GLN B N 1
ATOM 2706 C CA . GLN B 1 24 ? -11.236 4.441 30.172 1.00 50.73 457 GLN B CA 1
ATOM 2707 C C . GLN B 1 24 ? -9.714 4.423 30.089 1.00 49.13 457 GLN B C 1
ATOM 2708 O O . GLN B 1 24 ? -9.029 4.958 30.964 1.00 48.49 457 GLN B O 1
ATOM 2710 N N . PRO B 1 25 ? -9.164 3.801 29.033 1.00 47.38 458 PRO B N 1
ATOM 2711 C CA . PRO B 1 25 ? -7.713 3.720 28.844 1.00 45.25 458 PRO B CA 1
ATOM 2712 C C . PRO B 1 25 ? -7.040 5.063 29.114 1.00 43.83 458 PRO B C 1
ATOM 2713 O O . PRO B 1 25 ? -7.568 6.116 28.755 1.00 43.20 458 PRO B O 1
ATOM 2717 N N . VAL B 1 26 ? -5.874 5.021 29.750 1.00 41.83 459 VAL B N 1
ATOM 2718 C CA . VAL B 1 26 ? -5.144 6.234 30.088 1.00 41.48 459 VAL B CA 1
ATOM 2719 C C . VAL B 1 26 ? -4.201 6.713 28.989 1.00 41.71 459 VAL B C 1
ATOM 2720 O O . VAL B 1 26 ? -3.337 5.965 28.533 1.00 42.12 459 VAL B O 1
ATOM 2724 N N . PRO B 1 27 ? -4.373 7.967 28.536 1.00 41.79 460 PRO B N 1
ATOM 2725 C CA . PRO B 1 27 ? -3.529 8.555 27.491 1.00 41.58 460 PRO B CA 1
ATOM 2726 C C . PRO B 1 27 ? -2.183 8.931 28.101 1.00 41.29 460 PRO B C 1
ATOM 2727 O O . PRO B 1 27 ? -2.004 10.049 28.591 1.00 40.85 460 PRO B O 1
ATOM 2731 N N . PHE B 1 28 ? -1.245 7.989 28.078 1.00 40.38 461 PHE B N 1
ATOM 2732 C CA . PHE B 1 28 ? 0.083 8.200 28.644 1.00 39.48 461 PHE B CA 1
ATOM 2733 C C . PHE B 1 28 ? 0.767 9.489 28.200 1.00 39.54 461 PHE B C 1
ATOM 2734 O O . PHE B 1 28 ? 0.931 9.743 27.005 1.00 39.71 461 PHE B O 1
ATOM 2742 N N . PRO B 1 29 ? 1.166 10.329 29.167 1.00 39.96 462 PRO B N 1
ATOM 2743 C CA . PRO B 1 29 ? 1.845 11.596 28.885 1.00 39.08 462 PRO B CA 1
ATOM 2744 C C . PRO B 1 29 ? 3.235 11.304 28.322 1.00 38.87 462 PRO B C 1
ATOM 2745 O O . PRO B 1 29 ? 3.709 10.168 28.386 1.00 38.48 462 PRO B O 1
ATOM 2749 N N . PRO B 1 30 ? 3.903 12.324 27.765 1.00 38.55 463 PRO B N 1
ATOM 2750 C CA . PRO B 1 30 ? 5.243 12.180 27.189 1.00 38.63 463 PRO B CA 1
ATOM 2751 C C . PRO B 1 30 ? 6.305 11.679 28.167 1.00 37.62 463 PRO B C 1
ATOM 2752 O O . PRO B 1 30 ? 7.273 11.037 27.763 1.00 37.18 463 PRO B O 1
ATOM 2756 N N . ASP B 1 31 ? 6.126 11.980 29.450 1.00 37.26 464 ASP B N 1
ATOM 2757 C CA . ASP B 1 31 ? 7.091 11.570 30.473 1.00 36.40 464 ASP B CA 1
ATOM 2758 C C . ASP B 1 31 ? 6.588 10.394 31.302 1.00 34.01 464 ASP B C 1
ATOM 2759 O O . ASP B 1 31 ? 6.991 10.217 32.452 1.00 34.71 464 ASP B O 1
ATOM 2764 N N . ALA B 1 32 ? 5.720 9.586 30.705 1.00 30.90 465 ALA B N 1
ATOM 2765 C CA . ALA B 1 32 ? 5.148 8.426 31.378 1.00 28.62 465 ALA B CA 1
ATOM 2766 C C . ALA B 1 32 ? 6.135 7.273 31.524 1.00 27.91 465 ALA B C 1
ATOM 2767 O O . ALA B 1 32 ? 6.128 6.557 32.527 1.00 26.17 465 ALA B O 1
ATOM 2769 N N . LEU B 1 33 ? 6.987 7.105 30.521 1.00 25.75 466 LEU B N 1
ATOM 2770 C CA . LEU B 1 33 ? 7.946 6.004 30.506 1.00 25.58 466 LEU B CA 1
ATOM 2771 C C . LEU B 1 33 ? 9.399 6.443 30.439 1.00 25.92 466 LEU B C 1
ATOM 2772 O O . LEU B 1 33 ? 10.306 5.609 30.485 1.00 24.48 466 LEU B O 1
ATOM 2777 N N . ILE B 1 34 ? 9.608 7.748 30.333 1.00 26.53 467 ILE B N 1
ATOM 2778 C CA . ILE B 1 34 ? 10.939 8.330 30.228 1.00 28.33 467 ILE B CA 1
ATOM 2779 C C . ILE B 1 34 ? 11.010 9.607 31.050 1.00 28.01 467 ILE B C 1
ATOM 2780 O O . ILE B 1 34 ? 10.038 10.356 31.125 1.00 29.13 467 ILE B O 1
ATOM 2785 N N . GLY B 1 35 ? 12.160 9.859 31.664 1.00 27.66 468 GLY B N 1
ATOM 2786 C CA . GLY B 1 35 ? 12.307 11.070 32.449 1.00 26.87 468 GLY B CA 1
ATOM 2787 C C . GLY B 1 35 ? 13.284 10.941 33.597 1.00 27.93 468 GLY B C 1
ATOM 2788 O O . GLY B 1 35 ? 13.653 9.836 33.985 1.00 24.62 468 GLY B O 1
ATOM 2789 N N . PRO B 1 36 ? 13.738 12.070 34.154 1.00 27.90 469 PRO B N 1
ATOM 2790 C CA . PRO B 1 36 ? 14.681 12.018 35.271 1.00 29.32 469 PRO B CA 1
ATOM 2791 C C . PRO B 1 36 ? 14.060 11.280 36.455 1.00 27.94 469 PRO B C 1
ATOM 2792 O O . PRO B 1 36 ? 12.916 11.536 36.830 1.00 27.86 469 PRO B O 1
ATOM 2796 N N . GLY B 1 37 ? 14.814 10.354 37.037 1.00 27.77 470 GLY B N 1
ATOM 2797 C CA . GLY B 1 37 ? 14.300 9.605 38.165 1.00 26.93 470 GLY B CA 1
ATOM 2798 C C . GLY B 1 37 ? 13.459 8.417 37.754 1.00 24.95 470 GLY B C 1
ATOM 2799 O O . GLY B 1 37 ? 12.952 7.688 38.606 1.00 25.06 470 GLY B O 1
ATOM 2800 N N . ILE B 1 38 ? 13.291 8.230 36.447 1.00 23.63 471 ILE B N 1
ATOM 2801 C CA . ILE B 1 38 ? 12.518 7.105 35.935 1.00 23.29 471 ILE B CA 1
ATOM 2802 C C . ILE B 1 38 ? 13.490 6.019 35.492 1.00 21.62 471 ILE B C 1
ATOM 2803 O O . ILE B 1 38 ? 14.351 6.255 34.649 1.00 22.05 471 ILE B O 1
ATOM 2808 N N . PRO B 1 39 ? 13.373 4.812 36.065 1.00 21.91 472 PRO B N 1
ATOM 2809 C CA . PRO B 1 39 ? 14.269 3.711 35.697 1.00 21.40 472 PRO B CA 1
ATOM 2810 C C . PRO B 1 39 ? 14.213 3.343 34.225 1.00 20.89 472 PRO B C 1
ATOM 2811 O O . PRO B 1 39 ? 13.176 3.482 33.578 1.00 22.24 472 PRO B O 1
ATOM 2815 N N . ARG B 1 40 ? 15.338 2.859 33.713 1.00 20.53 473 ARG B N 1
ATOM 2816 C CA . ARG B 1 40 ? 15.417 2.402 32.334 1.00 20.58 473 ARG B CA 1
ATOM 2817 C C . ARG B 1 40 ? 15.592 0.882 32.328 1.00 21.60 473 ARG B C 1
ATOM 2818 O O . ARG B 1 40 ? 15.160 0.204 31.399 1.00 21.06 473 ARG B O 1
ATOM 2826 N N . HIS B 1 41 ? 16.202 0.345 33.383 1.00 21.03 474 HIS B N 1
ATOM 2827 C CA . HIS B 1 41 ? 16.457 -1.097 33.461 1.00 21.29 474 HIS B CA 1
ATOM 2828 C C . HIS B 1 41 ? 16.752 -1.496 34.908 1.00 20.73 474 HIS B C 1
ATOM 2829 O O . HIS B 1 41 ? 17.275 -0.698 35.676 1.00 21.70 474 HIS B O 1
ATOM 2836 N N . ALA B 1 42 ? 16.401 -2.720 35.285 1.00 20.77 475 ALA B N 1
ATOM 2837 C CA . ALA B 1 42 ? 16.706 -3.203 36.629 1.00 18.90 475 ALA B CA 1
ATOM 2838 C C . ALA B 1 42 ? 17.615 -4.401 36.391 1.00 19.61 475 ALA B C 1
ATOM 2839 O O . ALA B 1 42 ? 17.181 -5.409 35.837 1.00 20.34 475 ALA B O 1
ATOM 2841 N N . ARG B 1 43 ? 18.880 -4.284 36.790 1.00 19.96 476 ARG B N 1
ATOM 2842 C CA . ARG B 1 43 ? 19.839 -5.361 36.577 1.00 20.77 476 ARG B CA 1
ATOM 2843 C C . ARG B 1 43 ? 20.002 -6.231 37.813 1.00 19.21 476 ARG B C 1
ATOM 2844 O O . ARG B 1 43 ? 20.257 -5.718 38.894 1.00 18.32 476 ARG B O 1
ATOM 2852 N N . GLN B 1 44 ? 19.850 -7.545 37.658 1.00 19.72 477 GLN B N 1
ATOM 2853 C CA . GLN B 1 44 ? 20.025 -8.443 38.794 1.00 21.07 477 GLN B CA 1
ATOM 2854 C C . GLN B 1 44 ? 21.522 -8.524 39.050 1.00 21.49 477 GLN B C 1
ATOM 2855 O O . GLN B 1 44 ? 22.286 -8.920 38.169 1.00 23.69 477 GLN B O 1
ATOM 2861 N N . ILE B 1 45 ? 21.945 -8.137 40.249 1.00 21.07 478 ILE B N 1
ATOM 2862 C CA . ILE B 1 45 ? 23.360 -8.155 40.572 1.00 22.97 478 ILE B CA 1
ATOM 2863 C C . ILE B 1 45 ? 23.755 -9.138 41.662 1.00 24.03 478 ILE B C 1
ATOM 2864 O O . ILE B 1 45 ? 24.924 -9.489 41.775 1.00 26.72 478 ILE B O 1
ATOM 2869 N N . ASN B 1 46 ? 22.796 -9.587 42.463 1.00 23.51 479 ASN B N 1
ATOM 2870 C CA . ASN B 1 46 ? 23.114 -10.527 43.538 1.00 24.35 479 ASN B CA 1
ATOM 2871 C C . ASN B 1 46 ? 21.963 -11.472 43.818 1.00 22.90 479 ASN B C 1
ATOM 2872 O O . ASN B 1 46 ? 20.799 -11.109 43.671 1.00 20.89 479 ASN B O 1
ATOM 2877 N N . THR B 1 47 ? 22.301 -12.692 44.221 1.00 22.63 480 THR B N 1
ATOM 2878 C CA . THR B 1 47 ? 21.301 -13.673 44.616 1.00 21.72 480 THR B CA 1
ATOM 2879 C C . THR B 1 47 ? 21.678 -14.019 46.053 1.00 20.67 480 THR B C 1
ATOM 2880 O O . THR B 1 47 ? 22.823 -14.386 46.331 1.00 22.61 480 THR B O 1
ATOM 2884 N N . LEU B 1 48 ? 20.733 -13.858 46.969 1.00 18.57 481 LEU B N 1
ATOM 2885 C CA . LEU B 1 48 ? 20.970 -14.152 48.382 1.00 19.06 481 LEU B CA 1
ATOM 2886 C C . LEU B 1 48 ? 20.279 -15.476 48.709 1.00 19.48 481 LEU B C 1
ATOM 2887 O O . LEU B 1 48 ? 19.056 -15.531 48.856 1.00 20.31 481 LEU B O 1
ATOM 2892 N N . ASN B 1 49 ? 21.068 -16.540 48.824 1.00 21.41 482 ASN B N 1
ATOM 2893 C CA . ASN B 1 49 ? 20.533 -17.881 49.093 1.00 22.45 482 ASN B CA 1
ATOM 2894 C C . ASN B 1 49 ? 20.150 -18.111 50.558 1.00 21.81 482 ASN B C 1
ATOM 2895 O O . ASN B 1 49 ? 20.874 -18.781 51.295 1.00 22.66 482 ASN B O 1
ATOM 2900 N N . HIS B 1 50 ? 19.006 -17.569 50.969 1.00 19.39 483 HIS B N 1
ATOM 2901 C CA . HIS B 1 50 ? 18.527 -17.708 52.348 1.00 21.13 483 HIS B CA 1
ATOM 2902 C C . HIS B 1 50 ? 18.287 -19.165 52.763 1.00 21.46 483 HIS B C 1
ATOM 2903 O O . HIS B 1 50 ? 18.684 -19.582 53.847 1.00 21.76 483 HIS B O 1
ATOM 2910 N N . GLY B 1 51 ? 17.617 -19.930 51.910 1.00 23.09 484 GLY B N 1
ATOM 2911 C CA . GLY B 1 51 ? 17.359 -21.320 52.249 1.00 22.09 484 GLY B CA 1
ATOM 2912 C C . GLY B 1 51 ? 15.926 -21.577 52.676 1.00 23.88 484 GLY B C 1
ATOM 2913 O O . GLY B 1 51 ? 15.513 -22.726 52.854 1.00 24.98 484 GLY B O 1
ATOM 2914 N N . GLU B 1 52 ? 15.175 -20.503 52.870 1.00 23.34 485 GLU B N 1
ATOM 2915 C CA . GLU B 1 52 ? 13.770 -20.585 53.237 1.00 23.66 485 GLU B CA 1
ATOM 2916 C C . GLU B 1 52 ? 13.067 -19.494 52.439 1.00 22.66 485 GLU B C 1
ATOM 2917 O O . GLU B 1 52 ? 13.705 -18.536 52.005 1.00 22.74 485 GLU B O 1
ATOM 2923 N N . VAL B 1 53 ? 11.764 -19.645 52.232 1.00 22.83 486 VAL B N 1
ATOM 2924 C CA . VAL B 1 53 ? 11.006 -18.646 51.487 1.00 22.95 486 VAL B CA 1
ATOM 2925 C C . VAL B 1 53 ? 11.203 -17.294 52.164 1.00 21.23 486 VAL B C 1
ATOM 2926 O O . VAL B 1 53 ? 11.034 -17.164 53.372 1.00 22.43 486 VAL B O 1
ATOM 2930 N N . VAL B 1 54 ? 11.570 -16.286 51.385 1.00 20.97 487 VAL B N 1
ATOM 2931 C CA . VAL B 1 54 ? 11.801 -14.968 51.956 1.00 21.21 487 VAL B CA 1
ATOM 2932 C C . VAL B 1 54 ? 10.547 -14.105 51.958 1.00 22.26 487 VAL B C 1
ATOM 2933 O O . VAL B 1 54 ? 10.229 -13.429 50.977 1.00 22.42 487 VAL B O 1
ATOM 2937 N N . CYS B 1 55 ? 9.847 -14.130 53.089 1.00 22.73 488 CYS B N 1
ATOM 2938 C CA . CYS B 1 55 ? 8.604 -13.389 53.259 1.00 23.86 488 CYS B CA 1
ATOM 2939 C C . CYS B 1 55 ? 8.801 -11.935 53.640 1.00 22.89 488 CYS B C 1
ATOM 2940 O O . CYS B 1 55 ? 7.851 -11.156 53.637 1.00 24.81 488 CYS B O 1
ATOM 2943 N N . ALA B 1 56 ? 10.027 -11.563 53.980 1.00 21.87 489 ALA B N 1
ATOM 2944 C CA . ALA B 1 56 ? 10.276 -10.190 54.376 1.00 21.11 489 ALA B CA 1
ATOM 2945 C C . ALA B 1 56 ? 11.677 -9.753 54.012 1.00 20.03 489 ALA B C 1
ATOM 2946 O O . ALA B 1 56 ? 12.626 -10.528 54.122 1.00 19.64 489 ALA B O 1
ATOM 2948 N N . VAL B 1 57 ? 11.799 -8.508 53.572 1.00 20.42 490 VAL B N 1
ATOM 2949 C CA . VAL B 1 57 ? 13.100 -7.967 53.212 1.00 21.31 490 VAL B CA 1
ATOM 2950 C C . VAL B 1 57 ? 13.175 -6.492 53.562 1.00 22.55 490 VAL B C 1
ATOM 2951 O O . VAL B 1 57 ? 12.188 -5.768 53.462 1.00 22.47 490 VAL B O 1
ATOM 2955 N N . THR B 1 58 ? 14.347 -6.054 53.998 1.00 21.48 491 THR B N 1
ATOM 2956 C CA . THR B 1 58 ? 14.539 -4.648 54.297 1.00 22.37 491 THR B CA 1
ATOM 2957 C C . THR B 1 58 ? 15.994 -4.297 54.011 1.00 21.40 491 THR B C 1
ATOM 2958 O O . THR B 1 58 ? 16.875 -5.156 54.084 1.00 20.95 491 THR B O 1
ATOM 2962 N N . ILE B 1 59 ? 16.232 -3.036 53.656 1.00 20.46 492 ILE B N 1
ATOM 2963 C CA . ILE B 1 59 ? 17.572 -2.550 53.305 1.00 20.01 492 ILE B CA 1
ATOM 2964 C C . ILE B 1 59 ? 17.992 -1.423 54.251 1.00 20.55 492 ILE B C 1
ATOM 2965 O O . ILE B 1 59 ? 17.174 -0.579 54.616 1.00 23.06 492 ILE B O 1
ATOM 2970 N N . SER B 1 60 ? 19.266 -1.398 54.630 1.00 22.25 493 SER B N 1
ATOM 2971 C CA . SER B 1 60 ? 19.775 -0.366 55.530 1.00 22.74 493 SER B CA 1
ATOM 2972 C C . SER B 1 60 ? 19.861 1.005 54.874 1.00 23.92 493 SER B C 1
ATOM 2973 O O . SER B 1 60 ? 19.778 1.141 53.652 1.00 23.43 493 SER B O 1
ATOM 2976 N N . ASN B 1 61 ? 20.049 2.016 55.714 1.00 24.67 494 ASN B N 1
ATOM 2977 C CA . ASN B 1 61 ? 20.179 3.395 55.268 1.00 26.99 494 ASN B CA 1
ATOM 2978 C C . ASN B 1 61 ? 21.260 4.065 56.106 1.00 25.40 494 ASN B C 1
ATOM 2979 O O . ASN B 1 61 ? 21.079 4.261 57.304 1.00 27.97 494 ASN B O 1
ATOM 2984 N N . PRO B 1 62 ? 22.398 4.419 55.488 1.00 26.51 495 PRO B N 1
ATOM 2985 C CA . PRO B 1 62 ? 22.726 4.245 54.069 1.00 25.03 495 PRO B CA 1
ATOM 2986 C C . PRO B 1 62 ? 22.740 2.796 53.598 1.00 24.76 495 PRO B C 1
ATOM 2987 O O . PRO B 1 62 ? 22.870 1.865 54.399 1.00 23.05 495 PRO B O 1
ATOM 2991 N N . THR B 1 63 ? 22.615 2.614 52.288 1.00 23.45 496 THR B N 1
ATOM 2992 C CA . THR B 1 63 ? 22.598 1.277 51.707 1.00 22.59 496 THR B CA 1
ATOM 2993 C C . THR B 1 63 ? 23.900 0.534 51.939 1.00 24.41 496 THR B C 1
ATOM 2994 O O . THR B 1 63 ? 24.970 1.015 51.582 1.00 25.04 496 THR B O 1
ATOM 2998 N N . ARG B 1 64 ? 23.803 -0.645 52.543 1.00 23.58 497 ARG B N 1
ATOM 2999 C CA . ARG B 1 64 ? 24.984 -1.461 52.803 1.00 25.94 497 ARG B CA 1
ATOM 3000 C C . ARG B 1 64 ? 24.590 -2.891 53.138 1.00 24.07 497 ARG B C 1
ATOM 3001 O O . ARG B 1 64 ? 25.109 -3.843 52.555 1.00 24.59 497 ARG B O 1
ATOM 3009 N N . HIS B 1 65 ? 23.659 -3.027 54.074 1.00 23.39 498 HIS B N 1
ATOM 3010 C CA . HIS B 1 65 ? 23.199 -4.343 54.501 1.00 23.17 498 HIS B CA 1
ATOM 3011 C C . HIS B 1 65 ? 21.747 -4.599 54.119 1.00 22.26 498 HIS B C 1
ATOM 3012 O O . HIS B 1 65 ? 20.905 -3.704 54.163 1.00 23.21 498 HIS B O 1
ATOM 3019 N N . VAL B 1 66 ? 21.470 -5.837 53.733 1.00 20.02 499 VAL B N 1
ATOM 3020 C CA . VAL B 1 66 ? 20.125 -6.250 53.386 1.00 20.57 499 VAL B CA 1
ATOM 3021 C C . VAL B 1 66 ? 19.735 -7.293 54.431 1.00 19.08 499 VAL B C 1
ATOM 3022 O O . VAL B 1 66 ? 20.574 -8.079 54.864 1.00 19.29 499 VAL B O 1
ATOM 3026 N N . TYR B 1 67 ? 18.476 -7.273 54.856 1.00 18.98 500 TYR B N 1
ATOM 3027 C CA . TYR B 1 67 ? 17.988 -8.238 55.831 1.00 20.10 500 TYR B CA 1
ATOM 3028 C C . TYR B 1 67 ? 16.884 -9.039 55.175 1.00 20.43 500 TYR B C 1
ATOM 3029 O O . TYR B 1 67 ? 15.949 -8.471 54.602 1.00 21.72 500 TYR B O 1
ATOM 3038 N N . THR B 1 68 ? 17.007 -10.360 55.235 1.00 19.57 501 THR B N 1
ATOM 3039 C CA . THR B 1 68 ? 16.002 -11.246 54.662 1.00 19.62 501 THR B CA 1
ATOM 3040 C C . THR B 1 68 ? 15.414 -12.076 55.793 1.00 21.05 501 THR B C 1
ATOM 3041 O O . THR B 1 68 ? 16.142 -12.603 56.639 1.00 21.48 501 THR B O 1
ATOM 3045 N N . GLY B 1 69 ? 14.092 -12.180 55.810 1.00 21.80 502 GLY B N 1
ATOM 3046 C CA . GLY B 1 69 ? 13.420 -12.953 56.840 1.00 23.17 502 GLY B CA 1
ATOM 3047 C C . GLY B 1 69 ? 12.791 -14.199 56.255 1.00 25.37 502 GLY B C 1
ATOM 3048 O O . GLY B 1 69 ? 11.959 -14.108 55.352 1.00 24.54 502 GLY B O 1
ATOM 3049 N N . GLY B 1 70 ? 13.189 -15.359 56.770 1.00 28.12 503 GLY B N 1
ATOM 3050 C CA . GLY B 1 70 ? 12.654 -16.618 56.279 1.00 30.17 503 GLY B CA 1
ATOM 3051 C C . GLY B 1 70 ? 11.853 -17.335 57.347 1.00 32.72 503 GLY B C 1
ATOM 3052 O O . GLY B 1 70 ? 10.944 -16.754 57.935 1.00 36.17 503 GLY B O 1
ATOM 3053 N N . LYS B 1 71 ? 12.174 -18.600 57.593 1.00 35.09 504 LYS B N 1
ATOM 3054 C CA . LYS B 1 71 ? 11.469 -19.361 58.618 1.00 36.22 504 LYS B CA 1
ATOM 3055 C C . LYS B 1 71 ? 12.373 -19.495 59.836 1.00 36.71 504 LYS B C 1
ATOM 3056 O O . LYS B 1 71 ? 13.368 -20.219 59.804 1.00 38.13 504 LYS B O 1
ATOM 3062 N N . GLY B 1 72 ? 12.030 -18.771 60.896 1.00 36.13 505 GLY B N 1
ATOM 3063 C CA . GLY B 1 72 ? 12.805 -18.816 62.124 1.00 35.74 505 GLY B CA 1
ATOM 3064 C C . GLY B 1 72 ? 14.221 -18.280 62.011 1.00 34.83 505 GLY B C 1
ATOM 3065 O O . GLY B 1 72 ? 15.091 -18.661 62.796 1.00 34.88 505 GLY B O 1
ATOM 3066 N N . CYS B 1 73 ? 14.465 -17.394 61.050 1.00 32.71 506 CYS B N 1
ATOM 3067 C CA . CYS B 1 73 ? 15.805 -16.849 60.890 1.00 30.11 506 CYS B CA 1
ATOM 3068 C C . CYS B 1 73 ? 15.884 -15.644 59.964 1.00 27.83 506 CYS B C 1
ATOM 3069 O O . CYS B 1 73 ? 15.325 -15.657 58.872 1.00 28.08 506 CYS B O 1
ATOM 3072 N N . VAL B 1 74 ? 16.570 -14.599 60.417 1.00 25.81 507 VAL B N 1
ATOM 3073 C CA . VAL B 1 74 ? 16.771 -13.406 59.605 1.00 23.90 507 VAL B CA 1
ATOM 3074 C C . VAL B 1 74 ? 18.250 -13.418 59.248 1.00 23.22 507 VAL B C 1
ATOM 3075 O O . VAL B 1 74 ? 19.092 -13.614 60.117 1.00 24.35 507 VAL B O 1
ATOM 3079 N N . LYS B 1 75 ? 18.573 -13.249 57.972 1.00 21.15 508 LYS B N 1
ATOM 3080 C CA . LYS B 1 75 ? 19.969 -13.231 57.573 1.00 21.32 508 LYS B CA 1
ATOM 3081 C C . LYS B 1 75 ? 20.376 -11.831 57.138 1.00 21.08 508 LYS B C 1
ATOM 3082 O O . LYS B 1 75 ? 19.564 -11.066 56.610 1.00 20.68 508 LYS B O 1
ATOM 3088 N N . VAL B 1 76 ? 21.637 -11.495 57.388 1.00 20.33 509 VAL B N 1
ATOM 3089 C CA . VAL B 1 76 ? 22.161 -10.179 57.050 1.00 20.12 509 VAL B CA 1
ATOM 3090 C C . VAL B 1 76 ? 23.195 -10.334 55.951 1.00 20.61 509 VAL B C 1
ATOM 3091 O O . VAL B 1 76 ? 24.114 -11.153 56.052 1.00 21.15 509 VAL B O 1
ATOM 3095 N N . TRP B 1 77 ? 23.039 -9.542 54.896 1.00 20.01 510 TRP B N 1
ATOM 3096 C CA . TRP B 1 77 ? 23.935 -9.603 53.754 1.00 20.42 510 TRP B CA 1
ATOM 3097 C C . TRP B 1 77 ? 24.606 -8.265 53.498 1.00 22.64 510 TRP B C 1
ATOM 3098 O O . TRP B 1 77 ? 23.974 -7.220 53.606 1.00 22.86 510 TRP B O 1
ATOM 3109 N N . ASP B 1 78 ? 25.893 -8.304 53.174 1.00 25.48 511 ASP B N 1
ATOM 3110 C CA . ASP B 1 78 ? 26.639 -7.090 52.881 1.00 28.22 511 ASP B CA 1
ATOM 3111 C C . ASP B 1 78 ? 26.721 -6.991 51.364 1.00 29.41 511 ASP B C 1
ATOM 3112 O O . ASP B 1 78 ? 27.476 -7.729 50.730 1.00 28.93 511 ASP B O 1
ATOM 3117 N N . ILE B 1 79 ? 25.945 -6.085 50.780 1.00 30.94 512 ILE B N 1
ATOM 3118 C CA . ILE B 1 79 ? 25.944 -5.929 49.333 1.00 34.08 512 ILE B CA 1
ATOM 3119 C C . ILE B 1 79 ? 26.891 -4.846 48.820 1.00 36.63 512 ILE B C 1
ATOM 3120 O O . ILE B 1 79 ? 26.897 -4.539 47.627 1.00 37.86 512 ILE B O 1
ATOM 3125 N N . SER B 1 80 ? 27.692 -4.276 49.715 1.00 40.08 513 SER B N 1
ATOM 3126 C CA . SER B 1 80 ? 28.643 -3.234 49.336 1.00 43.92 513 SER B CA 1
ATOM 3127 C C . SER B 1 80 ? 29.990 -3.853 48.995 1.00 46.11 513 SER B C 1
ATOM 3128 O O . SER B 1 80 ? 31.022 -3.182 49.042 1.00 47.68 513 SER B O 1
ATOM 3131 N N . HIS B 1 81 ? 29.977 -5.137 48.656 1.00 48.10 514 HIS B N 1
ATOM 3132 C CA . HIS B 1 81 ? 31.203 -5.849 48.315 1.00 49.26 514 HIS B CA 1
ATOM 3133 C C . HIS B 1 81 ? 30.975 -6.781 47.132 1.00 49.57 514 HIS B C 1
ATOM 3134 O O . HIS B 1 81 ? 31.214 -6.410 45.983 1.00 50.21 514 HIS B O 1
ATOM 3136 N N . LYS B 1 85 ? 29.071 -13.273 48.916 1.00 45.69 518 LYS B N 1
ATOM 3137 C CA . LYS B 1 85 ? 27.710 -13.585 48.495 1.00 44.97 518 LYS B CA 1
ATOM 3138 C C . LYS B 1 85 ? 26.963 -14.330 49.601 1.00 43.62 518 LYS B C 1
ATOM 3139 O O . LYS B 1 85 ? 25.771 -14.614 49.477 1.00 44.03 518 LYS B O 1
ATOM 3145 N N . SER B 1 86 ? 27.670 -14.649 50.683 1.00 41.85 519 SER B N 1
ATOM 3146 C CA . SER B 1 86 ? 27.063 -15.347 51.815 1.00 39.37 519 SER B CA 1
ATOM 3147 C C . SER B 1 86 ? 26.741 -14.367 52.938 1.00 34.99 519 SER B C 1
ATOM 3148 O O . SER B 1 86 ? 27.278 -13.261 52.981 1.00 35.04 519 SER B O 1
ATOM 3151 N N . PRO B 1 87 ? 25.856 -14.763 53.866 1.00 32.66 520 PRO B N 1
ATOM 3152 C CA . PRO B 1 87 ? 25.467 -13.904 54.990 1.00 30.91 520 PRO B CA 1
ATOM 3153 C C . PRO B 1 87 ? 26.652 -13.489 55.855 1.00 29.38 520 PRO B C 1
ATOM 3154 O O . PRO B 1 87 ? 27.573 -14.272 56.074 1.00 28.40 520 PRO B O 1
ATOM 3158 N N . VAL B 1 88 ? 26.626 -12.253 56.341 1.00 28.01 521 VAL B N 1
ATOM 3159 C CA . VAL B 1 88 ? 27.688 -11.764 57.208 1.00 28.37 521 VAL B CA 1
ATOM 3160 C C . VAL B 1 88 ? 27.275 -11.998 58.655 1.00 28.12 521 VAL B C 1
ATOM 3161 O O . VAL B 1 88 ? 28.099 -11.945 59.570 1.00 29.78 521 VAL B O 1
ATOM 3165 N N . SER B 1 89 ? 25.988 -12.253 58.857 1.00 26.00 522 SER B N 1
ATOM 3166 C CA . SER B 1 89 ? 25.449 -12.526 60.185 1.00 26.48 522 SER B CA 1
ATOM 3167 C C . SER B 1 89 ? 24.031 -13.073 60.064 1.00 26.33 522 SER B C 1
ATOM 3168 O O . SER B 1 89 ? 23.451 -13.088 58.975 1.00 25.23 522 SER B O 1
ATOM 3171 N N . GLN B 1 90 ? 23.479 -13.537 61.178 1.00 26.20 523 GLN B N 1
ATOM 3172 C CA . GLN B 1 90 ? 22.125 -14.062 61.184 1.00 27.95 523 GLN B CA 1
ATOM 3173 C C . GLN B 1 90 ? 21.535 -14.003 62.587 1.00 29.01 523 GLN B C 1
ATOM 3174 O O . GLN B 1 90 ? 22.262 -14.032 63.583 1.00 28.68 523 GLN B O 1
ATOM 3180 N N . LEU B 1 91 ? 20.211 -13.891 62.643 1.00 28.24 524 LEU B N 1
ATOM 3181 C CA . LEU B 1 91 ? 19.464 -13.810 63.891 1.00 30.38 524 LEU B CA 1
ATOM 3182 C C . LEU B 1 91 ? 18.464 -14.960 63.914 1.00 32.33 524 LEU B C 1
ATOM 3183 O O . LEU B 1 91 ? 17.528 -14.986 63.118 1.00 31.10 524 LEU B O 1
ATOM 3188 N N . ASP B 1 92 ? 18.657 -15.901 64.833 1.00 33.92 525 ASP B N 1
ATOM 3189 C CA . ASP B 1 92 ? 17.779 -17.063 64.937 1.00 36.77 525 ASP B CA 1
ATOM 3190 C C . ASP B 1 92 ? 16.628 -16.885 65.926 1.00 39.61 525 ASP B C 1
ATOM 3191 O O . ASP B 1 92 ? 16.761 -16.185 66.928 1.00 40.67 525 ASP B O 1
ATOM 3196 N N . CYS B 1 93 ? 15.500 -17.530 65.636 1.00 41.11 526 CYS B N 1
ATOM 3197 C CA . CYS B 1 93 ? 14.325 -17.465 66.502 1.00 44.09 526 CYS B CA 1
ATOM 3198 C C . CYS B 1 93 ? 14.332 -18.661 67.449 1.00 44.90 526 CYS B C 1
ATOM 3199 O O . CYS B 1 93 ? 14.977 -19.672 67.173 1.00 45.19 526 CYS B O 1
ATOM 3202 N N . LEU B 1 94 ? 13.607 -18.545 68.559 1.00 46.12 527 LEU B N 1
ATOM 3203 C CA . LEU B 1 94 ? 13.526 -19.627 69.533 1.00 46.28 527 LEU B CA 1
ATOM 3204 C C . LEU B 1 94 ? 13.070 -20.897 68.821 1.00 46.39 527 LEU B C 1
ATOM 3205 O O . LEU B 1 94 ? 13.632 -21.974 69.023 1.00 45.98 527 LEU B O 1
ATOM 3207 N N . ASN B 1 95 ? 12.046 -20.761 67.985 1.00 46.38 528 ASN B N 1
ATOM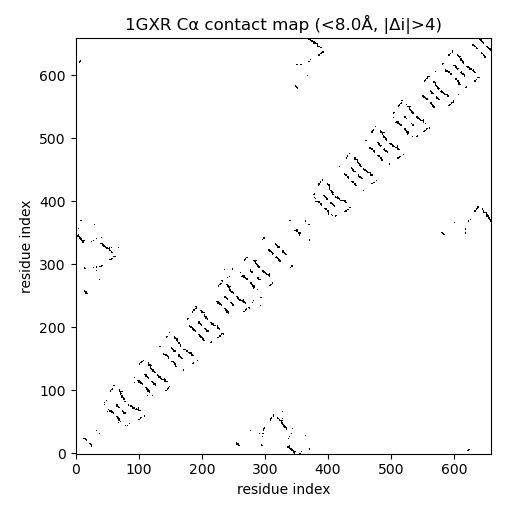 3208 C CA . ASN B 1 95 ? 11.522 -21.887 67.224 1.00 46.68 528 ASN B CA 1
ATOM 3209 C C . ASN B 1 95 ? 11.842 -21.695 65.747 1.00 46.58 528 ASN B C 1
ATOM 3210 O O . ASN B 1 95 ? 11.340 -20.769 65.108 1.00 46.60 528 ASN B O 1
ATOM 3215 N N . ARG B 1 96 ? 12.683 -22.574 65.212 1.00 46.52 529 ARG B N 1
ATOM 3216 C CA . ARG B 1 96 ? 13.086 -22.498 63.815 1.00 46.69 529 ARG B CA 1
ATOM 3217 C C . ARG B 1 96 ? 11.940 -22.786 62.853 1.00 46.64 529 ARG B C 1
ATOM 3218 O O . ARG B 1 96 ? 12.156 -22.963 61.654 1.00 45.87 529 ARG B O 1
ATOM 3226 N N . ASP B 1 97 ? 10.721 -22.829 63.379 1.00 46.42 530 ASP B N 1
ATOM 3227 C CA . ASP B 1 97 ? 9.549 -23.084 62.552 1.00 47.03 530 ASP B CA 1
ATOM 3228 C C . ASP B 1 97 ? 8.645 -21.860 62.448 1.00 46.53 530 ASP B C 1
ATOM 3229 O O . ASP B 1 97 ? 7.654 -21.875 61.720 1.00 46.80 530 ASP B O 1
ATOM 3234 N N . ASN B 1 98 ? 8.986 -20.800 63.176 1.00 45.50 531 ASN B N 1
ATOM 3235 C CA . ASN B 1 98 ? 8.192 -19.578 63.137 1.00 44.70 531 ASN B CA 1
ATOM 3236 C C . ASN B 1 98 ? 8.477 -18.783 61.864 1.00 43.89 531 ASN B C 1
ATOM 3237 O O . ASN B 1 98 ? 9.592 -18.303 61.657 1.00 43.57 531 ASN B O 1
ATOM 3242 N N . TYR B 1 99 ? 7.464 -18.653 61.014 1.00 42.49 532 TYR B N 1
ATOM 3243 C CA . TYR B 1 99 ? 7.594 -17.908 59.767 1.00 41.74 532 TYR B CA 1
ATOM 3244 C C . TYR B 1 99 ? 7.618 -16.406 60.031 1.00 39.50 532 TYR B C 1
ATOM 3245 O O . TYR B 1 99 ? 6.712 -15.860 60.663 1.00 39.73 532 TYR B O 1
ATOM 3254 N N . ILE B 1 100 ? 8.660 -15.740 59.548 1.00 36.39 533 ILE B N 1
ATOM 3255 C CA . ILE B 1 100 ? 8.786 -14.301 59.721 1.00 33.82 533 ILE B CA 1
ATOM 3256 C C . ILE B 1 100 ? 7.993 -13.604 58.623 1.00 33.51 533 ILE B C 1
ATOM 3257 O O . ILE B 1 100 ? 8.055 -14.001 57.456 1.00 32.72 533 ILE B O 1
ATOM 3262 N N . ARG B 1 101 ? 7.248 -12.567 58.998 1.00 30.75 534 ARG B N 1
ATOM 3263 C CA . ARG B 1 101 ? 6.422 -11.831 58.044 1.00 31.15 534 ARG B CA 1
ATOM 3264 C C . ARG B 1 101 ? 6.859 -10.389 57.826 1.00 28.85 534 ARG B C 1
ATOM 3265 O O . ARG B 1 101 ? 6.475 -9.770 56.836 1.00 29.51 534 ARG B O 1
ATOM 3273 N N . SER B 1 102 ? 7.662 -9.848 58.738 1.00 28.65 535 SER B N 1
ATOM 3274 C CA . SER B 1 102 ? 8.108 -8.466 58.599 1.00 28.64 535 SER B CA 1
ATOM 3275 C C . SER B 1 102 ? 9.320 -8.136 59.457 1.00 29.03 535 SER B C 1
ATOM 3276 O O . SER B 1 102 ? 9.531 -8.728 60.513 1.00 27.52 535 SER B O 1
ATOM 3279 N N . CYS B 1 103 ? 10.126 -7.193 58.986 1.00 29.10 536 CYS B N 1
ATOM 3280 C CA . CYS B 1 103 ? 11.296 -6.749 59.737 1.00 30.07 536 CYS B CA 1
ATOM 3281 C C . CYS B 1 103 ? 11.619 -5.335 59.294 1.00 29.57 536 CYS B C 1
ATOM 3282 O O . CYS B 1 103 ? 11.727 -5.055 58.100 1.00 30.32 536 CYS B O 1
ATOM 3285 N N . LYS B 1 104 ? 11.733 -4.439 60.267 1.00 28.99 537 LYS B N 1
ATOM 3286 C CA . LYS B 1 104 ? 12.015 -3.038 59.995 1.00 28.33 537 LYS B CA 1
ATOM 3287 C C . LYS B 1 104 ? 13.189 -2.543 60.821 1.00 29.21 537 LYS B C 1
ATOM 3288 O O . LYS B 1 104 ? 13.326 -2.894 61.989 1.00 27.85 537 LYS B O 1
ATOM 3294 N N . LEU B 1 105 ? 14.026 -1.719 60.202 1.00 31.01 538 LEU B N 1
ATOM 3295 C CA . LEU B 1 105 ? 15.189 -1.146 60.865 1.00 34.37 538 LEU B CA 1
ATOM 3296 C C . LEU B 1 105 ? 14.886 0.281 61.294 1.00 36.46 538 LEU B C 1
ATOM 3297 O O . LEU B 1 105 ? 14.081 0.968 60.664 1.00 37.72 538 LEU B O 1
ATOM 3302 N N . LEU B 1 106 ? 15.531 0.730 62.364 1.00 39.43 539 LEU B N 1
ATOM 3303 C CA . LEU B 1 106 ? 15.345 2.104 62.818 1.00 42.09 539 LEU B CA 1
ATOM 3304 C C . LEU B 1 106 ? 16.339 2.961 62.032 1.00 44.26 539 LEU B C 1
ATOM 3305 O O . LEU B 1 106 ? 17.350 2.453 61.551 1.00 44.98 539 LEU B O 1
ATOM 3310 N N . PRO B 1 107 ? 16.058 4.267 61.885 1.00 46.32 540 PRO B N 1
ATOM 3311 C CA . PRO B 1 107 ? 16.926 5.195 61.153 1.00 47.87 540 PRO B CA 1
ATOM 3312 C C . PRO B 1 107 ? 18.422 4.962 61.337 1.00 49.37 540 PRO B C 1
ATOM 3313 O O . PRO B 1 107 ? 19.165 4.863 60.360 1.00 50.23 540 PRO B O 1
ATOM 3317 N N . ASP B 1 108 ? 18.859 4.878 62.589 1.00 49.71 541 ASP B N 1
ATOM 3318 C CA . ASP B 1 108 ? 20.268 4.653 62.890 1.00 51.54 541 ASP B CA 1
ATOM 3319 C C . ASP B 1 108 ? 20.768 3.370 62.234 1.00 51.14 541 ASP B C 1
ATOM 3320 O O . ASP B 1 108 ? 21.826 3.356 61.604 1.00 52.55 541 ASP B O 1
ATOM 3325 N N . GLY B 1 109 ? 20.002 2.295 62.385 1.00 49.69 542 GLY B N 1
ATOM 3326 C CA . GLY B 1 109 ? 20.386 1.027 61.794 1.00 47.82 542 GLY B CA 1
ATOM 3327 C C . GLY B 1 109 ? 20.978 0.051 62.792 1.00 46.28 542 GLY B C 1
ATOM 3328 O O . GLY B 1 109 ? 21.518 -0.984 62.403 1.00 47.40 542 GLY B O 1
ATOM 3329 N N . CYS B 1 110 ? 20.880 0.375 64.078 1.00 44.16 543 CYS B N 1
ATOM 3330 C CA . CYS B 1 110 ? 21.413 -0.491 65.123 1.00 41.78 543 CYS B CA 1
ATOM 3331 C C . CYS B 1 110 ? 20.305 -1.273 65.826 1.00 39.72 543 CYS B C 1
ATOM 3332 O O . CYS B 1 110 ? 20.546 -1.940 66.833 1.00 40.58 543 CYS B O 1
ATOM 3334 N N . THR B 1 111 ? 19.090 -1.190 65.294 1.00 35.99 544 THR B N 1
ATOM 3335 C CA . THR B 1 111 ? 17.958 -1.901 65.876 1.00 33.25 544 THR B CA 1
ATOM 3336 C C . THR B 1 111 ? 17.030 -2.458 64.800 1.00 30.53 544 THR B C 1
ATOM 3337 O O . THR B 1 111 ? 16.638 -1.747 63.876 1.00 29.99 544 THR B O 1
ATOM 3341 N N . LEU B 1 112 ? 16.684 -3.734 64.928 1.00 29.40 545 LEU B N 1
ATOM 3342 C CA . LEU B 1 112 ? 15.794 -4.387 63.976 1.00 27.81 545 LEU B CA 1
ATOM 3343 C C . LEU B 1 112 ? 14.594 -4.980 64.706 1.00 27.85 545 LEU B C 1
ATOM 3344 O O . LEU B 1 112 ? 14.751 -5.679 65.708 1.00 28.67 545 LEU B O 1
ATOM 3349 N N . ILE B 1 113 ? 13.396 -4.696 64.207 1.00 27.42 546 ILE B N 1
ATOM 3350 C CA . ILE B 1 113 ? 12.180 -5.230 64.812 1.00 26.86 546 ILE B CA 1
ATOM 3351 C C . ILE B 1 113 ? 11.682 -6.355 63.914 1.00 27.74 546 ILE B C 1
ATOM 3352 O O . ILE B 1 113 ? 11.466 -6.149 62.724 1.00 26.35 546 ILE B O 1
ATOM 3357 N N . VAL B 1 114 ? 11.510 -7.542 64.487 1.00 27.64 547 VAL B N 1
ATOM 3358 C CA . VAL B 1 114 ? 11.059 -8.698 63.720 1.00 28.10 547 VAL B CA 1
ATOM 3359 C C . VAL B 1 114 ? 9.708 -9.223 64.194 1.00 29.04 547 VAL B C 1
ATOM 3360 O O . VAL B 1 114 ? 9.520 -9.497 65.380 1.00 29.95 547 VAL B O 1
ATOM 3364 N N . GLY B 1 115 ? 8.775 -9.360 63.257 1.00 29.29 548 GLY B N 1
ATOM 3365 C CA . GLY B 1 115 ? 7.455 -9.868 63.584 1.00 30.46 548 GLY B CA 1
ATOM 3366 C C . GLY B 1 115 ? 7.083 -11.009 62.655 1.00 32.19 548 GLY B C 1
ATOM 3367 O O . GLY B 1 115 ? 7.593 -11.090 61.538 1.00 30.93 548 GLY B O 1
ATOM 3368 N N . GLY B 1 116 ? 6.203 -11.895 63.108 1.00 33.44 549 GLY B N 1
ATOM 3369 C CA . GLY B 1 116 ? 5.801 -13.014 62.274 1.00 36.90 549 GLY B CA 1
ATOM 3370 C C . GLY B 1 116 ? 4.719 -13.870 62.900 1.00 40.22 549 GLY B C 1
ATOM 3371 O O . GLY B 1 116 ? 3.947 -13.395 63.735 1.00 39.99 549 GLY B O 1
ATOM 3372 N N . GLU B 1 117 ? 4.660 -15.137 62.497 1.00 43.46 550 GLU B N 1
ATOM 3373 C CA . GLU B 1 117 ? 3.665 -16.054 63.029 1.00 45.86 550 GLU B CA 1
ATOM 3374 C C . GLU B 1 117 ? 4.034 -16.498 64.439 1.00 46.59 550 GLU B C 1
ATOM 3375 O O . GLU B 1 117 ? 4.267 -17.679 64.701 1.00 47.54 550 GLU B O 1
ATOM 3381 N N . ALA B 1 118 ? 4.089 -15.526 65.342 1.00 47.03 551 ALA B N 1
ATOM 3382 C CA . ALA B 1 118 ? 4.416 -15.765 66.739 1.00 47.25 551 ALA B CA 1
ATOM 3383 C C . ALA B 1 118 ? 3.721 -14.687 67.559 1.00 47.57 551 ALA B C 1
ATOM 3384 O O . ALA B 1 118 ? 3.370 -13.629 67.035 1.00 47.96 551 ALA B O 1
ATOM 3386 N N . SER B 1 119 ? 3.525 -14.958 68.844 1.00 47.42 552 SER B N 1
ATOM 3387 C CA . SER B 1 119 ? 2.857 -14.015 69.731 1.00 47.52 552 SER B CA 1
ATOM 3388 C C . SER B 1 119 ? 3.833 -13.025 70.361 1.00 46.83 552 SER B C 1
ATOM 3389 O O . SER B 1 119 ? 3.608 -12.555 71.476 1.00 47.45 552 SER B O 1
ATOM 3392 N N . THR B 1 12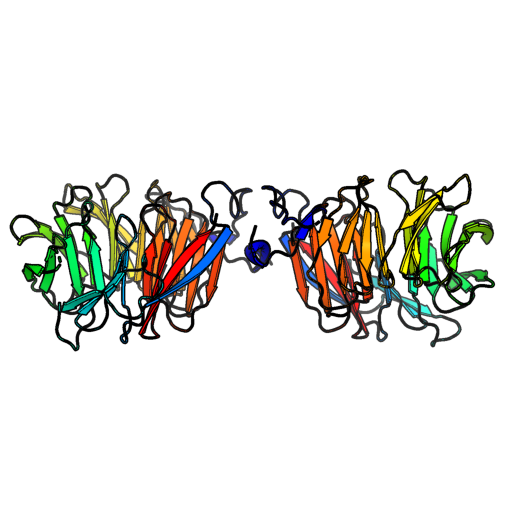0 ? 4.910 -12.708 69.649 1.00 45.69 553 THR B N 1
ATOM 3393 C CA . THR B 1 120 ? 5.904 -11.778 70.170 1.00 44.68 553 THR B CA 1
ATOM 3394 C C . THR B 1 120 ? 6.758 -11.112 69.097 1.00 42.67 553 THR B C 1
ATOM 3395 O O . THR B 1 120 ? 7.159 -11.748 68.122 1.00 42.82 553 THR B O 1
ATOM 3399 N N . LEU B 1 121 ? 7.027 -9.824 69.295 1.00 40.73 554 LEU B N 1
ATOM 3400 C CA . LEU B 1 121 ? 7.853 -9.038 68.386 1.00 38.39 554 LEU B CA 1
ATOM 3401 C C . LEU B 1 121 ? 9.242 -8.989 69.000 1.00 37.87 554 LEU B C 1
ATOM 3402 O O . LEU B 1 121 ? 9.397 -8.633 70.167 1.00 38.43 554 LEU B O 1
ATOM 3407 N N . SER B 1 122 ? 10.251 -9.342 68.215 1.00 37.36 555 SER B N 1
ATOM 3408 C CA . SER B 1 122 ? 11.617 -9.353 68.714 1.00 37.40 555 SER B CA 1
ATOM 3409 C C . SER B 1 122 ? 12.421 -8.129 68.299 1.00 36.68 555 SER B C 1
ATOM 3410 O O . SER B 1 122 ? 12.582 -7.846 67.111 1.00 35.81 555 SER B O 1
ATOM 3413 N N . ILE B 1 123 ? 12.916 -7.398 69.293 1.00 35.66 556 ILE B N 1
ATOM 3414 C CA . ILE B 1 123 ? 13.727 -6.212 69.051 1.00 34.77 556 ILE B CA 1
ATOM 3415 C C . ILE B 1 123 ? 15.183 -6.640 69.179 1.00 35.82 556 ILE B C 1
ATOM 3416 O O . ILE B 1 123 ? 15.641 -6.992 70.267 1.00 35.31 556 ILE B O 1
ATOM 3421 N N . TRP B 1 124 ? 15.904 -6.619 68.066 1.00 35.36 557 TRP B N 1
ATOM 3422 C CA . TRP B 1 124 ? 17.301 -7.018 68.063 1.00 36.59 557 TRP B CA 1
ATOM 3423 C C . TRP B 1 124 ? 18.260 -5.836 68.071 1.00 37.45 557 TRP B C 1
ATOM 3424 O O . TRP B 1 124 ? 18.038 -4.834 67.391 1.00 37.26 557 TRP B O 1
ATOM 3435 N N . ASP B 1 125 ? 19.325 -5.961 68.855 1.00 39.77 558 ASP B N 1
ATOM 3436 C CA . ASP B 1 125 ? 20.343 -4.924 68.941 1.00 41.86 558 ASP B CA 1
ATOM 3437 C C . ASP B 1 125 ? 21.458 -5.285 67.967 1.00 42.34 558 ASP B C 1
ATOM 3438 O O . ASP B 1 125 ? 22.127 -6.306 68.127 1.00 42.30 558 ASP B O 1
ATOM 3443 N N . LEU B 1 126 ? 21.655 -4.445 66.957 1.00 43.16 559 LEU B N 1
ATOM 3444 C CA . LEU B 1 126 ? 22.678 -4.685 65.945 1.00 45.47 559 LEU B CA 1
ATOM 3445 C C . LEU B 1 126 ? 23.945 -3.870 66.186 1.00 46.78 559 LEU B C 1
ATOM 3446 O O . LEU B 1 126 ? 24.495 -3.274 65.257 1.00 47.58 559 LEU B O 1
ATOM 3451 N N . ALA B 1 127 ? 24.405 -3.845 67.432 1.00 47.91 560 ALA B N 1
ATOM 3452 C CA . ALA B 1 127 ? 25.611 -3.102 67.784 1.00 48.54 560 ALA B CA 1
ATOM 3453 C C . ALA B 1 127 ? 26.422 -3.849 68.837 1.00 49.11 560 ALA B C 1
ATOM 3454 O O . ALA B 1 127 ? 27.507 -4.358 68.551 1.00 50.02 560 ALA B O 1
ATOM 3456 N N . PRO B 1 131 ? 25.313 -9.438 68.087 1.00 52.49 564 PRO B N 1
ATOM 3457 C CA . PRO B 1 131 ? 23.884 -9.117 68.021 1.00 52.30 564 PRO B CA 1
ATOM 3458 C C . PRO B 1 131 ? 23.013 -10.152 68.722 1.00 51.79 564 PRO B C 1
ATOM 3459 O O . PRO B 1 131 ? 23.185 -11.356 68.533 1.00 51.11 564 PRO B O 1
ATOM 3463 N N . ARG B 1 132 ? 22.080 -9.669 69.536 1.00 50.96 565 ARG B N 1
ATOM 3464 C CA . ARG B 1 132 ? 21.174 -10.539 70.275 1.00 50.50 565 ARG B CA 1
ATOM 3465 C C . ARG B 1 132 ? 19.866 -9.811 70.560 1.00 49.76 565 ARG B C 1
ATOM 3466 O O . ARG B 1 132 ? 19.775 -8.595 70.395 1.00 48.68 565 ARG B O 1
ATOM 3468 N N . ILE B 1 133 ? 18.856 -10.562 70.987 1.00 49.90 566 ILE B N 1
ATOM 3469 C CA . ILE B 1 133 ? 17.552 -9.989 71.293 1.00 50.29 566 ILE B CA 1
ATOM 3470 C C . ILE B 1 133 ? 17.663 -8.986 72.438 1.00 50.33 566 ILE B C 1
ATOM 3471 O O . ILE B 1 133 ? 18.049 -9.337 73.553 1.00 50.94 566 ILE B O 1
ATOM 3476 N N . LYS B 1 134 ? 17.323 -7.735 72.148 1.00 49.92 567 LYS B N 1
ATOM 3477 C CA . LYS B 1 134 ? 17.377 -6.661 73.134 1.00 49.74 567 LYS B CA 1
ATOM 3478 C C . LYS B 1 134 ? 16.149 -6.699 74.039 1.00 49.07 567 LYS B C 1
ATOM 3479 O O . LYS B 1 134 ? 16.232 -6.408 75.233 1.00 49.77 567 LYS B O 1
ATOM 3485 N N . ALA B 1 135 ? 15.010 -7.059 73.459 1.00 48.10 568 ALA B N 1
ATOM 3486 C CA . ALA B 1 135 ? 13.764 -7.141 74.203 1.00 47.35 568 ALA B CA 1
ATOM 3487 C C . ALA B 1 135 ? 12.700 -7.847 73.375 1.00 47.34 568 ALA B C 1
ATOM 3488 O O . ALA B 1 135 ? 12.862 -8.037 72.168 1.00 47.32 568 ALA B O 1
ATOM 3490 N N . GLU B 1 136 ? 11.615 -8.239 74.033 1.00 46.78 569 GLU B N 1
ATOM 3491 C CA . GLU B 1 136 ? 10.516 -8.918 73.364 1.00 46.71 569 GLU B CA 1
ATOM 3492 C C . GLU B 1 136 ? 9.190 -8.279 73.744 1.00 46.15 569 GLU B C 1
ATOM 3493 O O . GLU B 1 136 ? 8.918 -8.041 74.922 1.00 45.98 569 GLU B O 1
ATOM 3499 N N . LEU B 1 137 ? 8.372 -8.000 72.736 1.00 44.91 570 LEU B N 1
ATOM 3500 C CA . LEU B 1 137 ? 7.065 -7.392 72.941 1.00 44.08 570 LEU B CA 1
ATOM 3501 C C . LEU B 1 137 ? 5.994 -8.452 72.708 1.00 44.44 570 LEU B C 1
ATOM 3502 O O . LEU B 1 137 ? 5.682 -8.789 71.566 1.00 44.43 570 LEU B O 1
ATOM 3507 N N . THR B 1 138 ? 5.438 -8.976 73.796 1.00 45.57 571 THR B N 1
ATOM 3508 C CA . THR B 1 138 ? 4.415 -10.013 73.712 1.00 46.94 571 THR B CA 1
ATOM 3509 C C . THR B 1 138 ? 3.012 -9.440 73.554 1.00 47.95 571 THR B C 1
ATOM 3510 O O . THR B 1 138 ? 2.643 -8.476 74.223 1.00 48.57 571 THR B O 1
ATOM 3514 N N . SER B 1 139 ? 2.233 -10.045 72.662 1.00 48.93 572 SER B N 1
ATOM 3515 C CA . SER B 1 139 ? 0.874 -9.593 72.433 1.00 49.91 572 SER B CA 1
ATOM 3516 C C . SER B 1 139 ? -0.104 -10.751 72.496 1.00 50.45 572 SER B C 1
ATOM 3517 O O . SER B 1 139 ? 0.276 -11.905 72.291 1.00 50.21 572 SER B O 1
ATOM 3518 N N . SER B 1 140 ? -1.365 -10.448 72.785 1.00 50.77 573 SER B N 1
ATOM 3519 C CA . SER B 1 140 ? -2.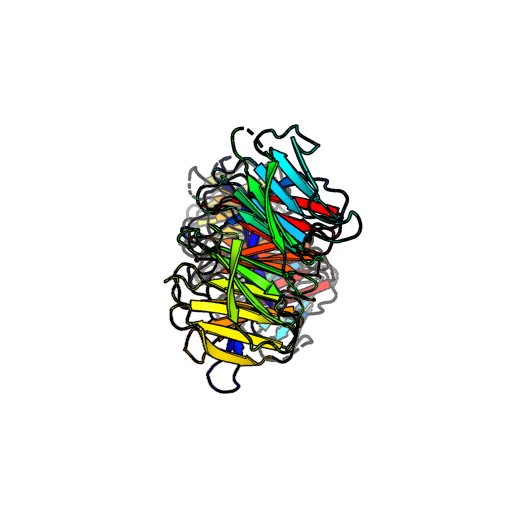395 -11.477 72.872 1.00 51.07 573 SER B CA 1
ATOM 3520 C C . SER B 1 140 ? -2.726 -12.009 71.485 1.00 51.50 573 SER B C 1
ATOM 3521 O O . SER B 1 140 ? -3.237 -13.119 71.340 1.00 51.96 573 SER B O 1
ATOM 3523 N N . ALA B 1 141 ? -2.430 -11.209 70.465 1.00 51.44 574 ALA B N 1
ATOM 3524 C CA . ALA B 1 141 ? -2.696 -11.596 69.085 1.00 50.96 574 ALA B CA 1
ATOM 3525 C C . ALA B 1 141 ? -1.828 -12.781 68.671 1.00 50.03 574 ALA B C 1
ATOM 3526 O O . ALA B 1 141 ? -0.658 -12.870 69.047 1.00 50.37 574 ALA B O 1
ATOM 3528 N N . PRO B 1 142 ? -2.399 -13.712 67.892 1.00 48.96 575 PRO B N 1
ATOM 3529 C CA . PRO B 1 142 ? -1.706 -14.911 67.408 1.00 47.37 575 PRO B CA 1
ATOM 3530 C C . PRO B 1 142 ? -0.425 -14.649 66.612 1.00 45.98 575 PRO B C 1
ATOM 3531 O O . PRO B 1 142 ? 0.572 -15.352 66.786 1.00 46.49 575 PRO B O 1
ATOM 3535 N N . ALA B 1 143 ? -0.451 -13.647 65.738 1.00 43.20 576 ALA B N 1
ATOM 3536 C CA . ALA B 1 143 ? 0.721 -13.339 64.927 1.00 40.72 576 ALA B CA 1
ATOM 3537 C C . ALA B 1 143 ? 0.731 -11.928 64.354 1.00 38.87 576 ALA B C 1
ATOM 3538 O O . ALA B 1 143 ? -0.276 -11.218 64.376 1.00 38.79 576 ALA B O 1
ATOM 3540 N N . CYS B 1 144 ? 1.893 -11.538 63.838 1.00 36.25 577 CYS B N 1
ATOM 3541 C CA . CYS B 1 144 ? 2.096 -10.226 63.235 1.00 33.83 577 CYS B CA 1
ATOM 3542 C C . CYS B 1 144 ? 2.289 -10.409 61.732 1.00 32.49 577 CYS B C 1
ATOM 3543 O O . CYS B 1 144 ? 3.117 -11.211 61.303 1.00 33.06 577 CYS B O 1
ATOM 3546 N N . TYR B 1 145 ? 1.521 -9.667 60.942 1.00 32.13 578 TYR B N 1
ATOM 3547 C CA . TYR B 1 145 ? 1.600 -9.760 59.489 1.00 31.70 578 TYR B CA 1
ATOM 3548 C C . TYR B 1 145 ? 2.337 -8.593 58.833 1.00 30.62 578 TYR B C 1
ATOM 3549 O O . TYR B 1 145 ? 2.783 -8.702 57.689 1.00 30.79 578 TYR B O 1
ATOM 3558 N N . ALA B 1 146 ? 2.464 -7.478 59.546 1.00 29.04 579 ALA B N 1
ATOM 3559 C CA . ALA B 1 146 ? 3.152 -6.311 59.007 1.00 27.77 579 ALA B CA 1
ATOM 3560 C C . ALA B 1 146 ? 3.536 -5.324 60.101 1.00 28.21 579 ALA B C 1
ATOM 3561 O O . ALA B 1 146 ? 2.868 -5.234 61.130 1.00 28.23 579 ALA B O 1
ATOM 3563 N N . LEU B 1 147 ? 4.621 -4.593 59.870 1.00 26.98 580 LEU B N 1
ATOM 3564 C CA . LEU B 1 147 ? 5.107 -3.604 60.826 1.00 27.18 580 LEU B CA 1
ATOM 3565 C C . LEU B 1 147 ? 5.331 -2.268 60.141 1.00 27.43 580 LEU B C 1
ATOM 3566 O O . LEU B 1 147 ? 5.619 -2.209 58.945 1.00 27.73 580 LEU B O 1
ATOM 3571 N N . ALA B 1 148 ? 5.208 -1.198 60.914 1.00 28.82 581 ALA B N 1
ATOM 3572 C CA . ALA B 1 148 ? 5.420 0.148 60.412 1.00 30.07 581 ALA B CA 1
ATOM 3573 C C . ALA B 1 148 ? 6.024 0.971 61.543 1.00 31.70 581 ALA B C 1
ATOM 3574 O O . ALA B 1 148 ? 5.565 0.896 62.682 1.00 33.05 581 ALA B O 1
ATOM 3576 N N . ILE B 1 149 ? 7.066 1.734 61.229 1.00 31.67 582 ILE B N 1
ATOM 3577 C CA . ILE B 1 149 ? 7.734 2.576 62.215 1.00 31.99 582 ILE B CA 1
ATOM 3578 C C . ILE B 1 149 ? 7.351 4.032 61.977 1.00 33.50 582 ILE B C 1
ATOM 3579 O O . ILE B 1 149 ? 7.284 4.483 60.833 1.00 34.03 582 ILE B O 1
ATOM 3584 N N . SER B 1 150 ? 7.097 4.763 63.057 1.00 35.26 583 SER B N 1
ATOM 3585 C CA . SER B 1 150 ? 6.729 6.170 62.944 1.00 36.32 583 SER B CA 1
ATOM 3586 C C . SER B 1 150 ? 7.952 6.991 62.540 1.00 38.64 583 SER B C 1
ATOM 3587 O O . SER B 1 150 ? 9.089 6.595 62.800 1.00 38.26 583 SER B O 1
ATOM 3590 N N . PRO B 1 151 ? 7.732 8.146 61.892 1.00 41.03 584 PRO B N 1
ATOM 3591 C CA . PRO B 1 151 ? 8.818 9.027 61.452 1.00 42.60 584 PRO B CA 1
ATOM 3592 C C . PRO B 1 151 ? 9.803 9.375 62.569 1.00 43.75 584 PRO B C 1
ATOM 3593 O O . PRO B 1 151 ? 11.012 9.411 62.348 1.00 44.05 584 PRO B O 1
ATOM 3597 N N . ASP B 1 152 ? 9.282 9.629 63.766 1.00 44.64 585 ASP B N 1
ATOM 3598 C CA . ASP B 1 152 ? 10.128 9.972 64.905 1.00 45.02 585 ASP B CA 1
ATOM 3599 C C . ASP B 1 152 ? 10.850 8.742 65.447 1.00 44.48 585 ASP B C 1
ATOM 3600 O O . ASP B 1 152 ? 11.661 8.841 66.370 1.00 44.31 585 ASP B O 1
ATOM 3605 N N . SER B 1 153 ? 10.541 7.585 64.869 1.00 43.63 586 SER B N 1
ATOM 3606 C CA . SER B 1 153 ? 11.163 6.323 65.252 1.00 42.69 586 SER B CA 1
ATOM 3607 C C . SER B 1 153 ? 10.932 5.936 66.709 1.00 42.24 586 SER B C 1
ATOM 3608 O O . SER B 1 153 ? 11.673 5.126 67.266 1.00 41.92 586 SER B O 1
ATOM 3611 N N . LYS B 1 154 ? 9.904 6.500 67.328 1.00 41.08 587 LYS B N 1
ATOM 3612 C CA . LYS B 1 154 ? 9.633 6.188 68.723 1.00 40.89 587 LYS B CA 1
ATOM 3613 C C . LYS B 1 154 ? 8.455 5.230 68.886 1.00 39.02 587 LYS B C 1
ATOM 3614 O O . LYS B 1 154 ? 8.245 4.668 69.961 1.00 38.98 587 LYS B O 1
ATOM 3620 N N . VAL B 1 155 ? 7.698 5.030 67.813 1.00 37.04 588 VAL B N 1
ATOM 3621 C CA . VAL B 1 155 ? 6.535 4.153 67.860 1.00 34.48 588 VAL B CA 1
ATOM 3622 C C . VAL B 1 155 ? 6.556 3.101 66.752 1.00 33.38 588 VAL B C 1
ATOM 3623 O O . VAL B 1 155 ? 7.027 3.364 65.648 1.00 31.56 588 VAL B O 1
ATOM 3627 N N . CYS B 1 156 ? 6.060 1.905 67.056 1.00 31.50 589 CYS B N 1
ATOM 3628 C CA . CYS B 1 156 ? 5.995 0.828 66.071 1.00 31.78 589 CYS B CA 1
ATOM 3629 C C . CYS B 1 156 ? 4.557 0.343 65.965 1.00 30.98 589 CYS B C 1
ATOM 3630 O O . CYS B 1 156 ? 3.930 0.004 66.971 1.00 30.51 589 CYS B O 1
ATOM 3633 N N . PHE B 1 157 ? 4.034 0.326 64.745 1.00 29.82 590 PHE B N 1
ATOM 3634 C CA . PHE B 1 157 ? 2.671 -0.135 64.506 1.00 30.11 590 PHE B CA 1
ATOM 3635 C C . PHE B 1 157 ? 2.745 -1.573 64.019 1.00 30.63 590 PHE B C 1
ATOM 3636 O O . PHE B 1 157 ? 3.512 -1.888 63.110 1.00 30.83 590 PHE B O 1
ATOM 3644 N N . SER B 1 158 ? 1.951 -2.446 64.625 1.00 29.61 591 SER B N 1
ATOM 3645 C CA . SER B 1 158 ? 1.955 -3.849 64.244 1.00 31.18 591 SER B CA 1
ATOM 3646 C C . SER B 1 158 ? 0.576 -4.334 63.815 1.00 32.21 591 SER B C 1
ATOM 3647 O O . SER B 1 158 ? -0.416 -4.116 64.514 1.00 32.39 591 SER B O 1
ATOM 3650 N N . CYS B 1 159 ? 0.526 -4.981 62.654 1.00 32.37 592 CYS B N 1
ATOM 3651 C CA . CYS B 1 159 ? -0.713 -5.530 62.118 1.00 33.05 592 CYS B CA 1
ATOM 3652 C C . CYS B 1 159 ? -0.868 -6.942 62.668 1.00 33.88 592 CYS B C 1
ATOM 3653 O O . CYS B 1 159 ? -0.105 -7.844 62.314 1.00 32.89 592 CYS B O 1
ATOM 3656 N N . CYS B 1 160 ? -1.857 -7.129 63.539 1.00 34.88 593 CYS B N 1
ATOM 3657 C CA . CYS B 1 160 ? -2.095 -8.424 64.164 1.00 36.37 593 CYS B CA 1
ATOM 3658 C C . CYS B 1 160 ? -3.024 -9.329 63.362 1.00 36.71 593 CYS B C 1
ATOM 3659 O O . CYS B 1 160 ? -3.898 -8.859 62.633 1.00 36.56 593 CYS B O 1
ATOM 3662 N N . SER B 1 161 ? -2.824 -10.634 63.510 1.00 38.44 594 SER B N 1
ATOM 3663 C CA . SER B 1 161 ? -3.629 -11.623 62.808 1.00 40.96 594 SER B CA 1
ATOM 3664 C C . SER B 1 161 ? -5.083 -11.610 63.272 1.00 42.55 594 SER B C 1
ATOM 3665 O O . SER B 1 161 ? -5.943 -12.238 62.650 1.00 44.12 594 SER B O 1
ATOM 3668 N N . ASP B 1 162 ? -5.357 -10.895 64.361 1.00 43.41 595 ASP B N 1
ATOM 3669 C CA . ASP B 1 162 ? -6.716 -10.806 64.891 1.00 44.04 595 ASP B CA 1
ATOM 3670 C C . ASP B 1 162 ? -7.445 -9.596 64.318 1.00 43.34 595 ASP B C 1
ATOM 3671 O O . ASP B 1 162 ? -8.630 -9.391 64.581 1.00 43.98 595 ASP B O 1
ATOM 3676 N N . GLY B 1 163 ? -6.726 -8.796 63.535 1.00 42.35 596 GLY B N 1
ATOM 3677 C CA . GLY B 1 163 ? -7.325 -7.621 62.927 1.00 40.61 596 GLY B CA 1
ATOM 3678 C C . GLY B 1 163 ? -6.975 -6.308 63.602 1.00 40.34 596 GLY B C 1
ATOM 3679 O O . GLY B 1 163 ? -7.146 -5.242 63.015 1.00 40.52 596 GLY B O 1
ATOM 3680 N N . ASN B 1 164 ? -6.482 -6.376 64.835 1.00 40.37 597 ASN B N 1
ATOM 3681 C CA . ASN B 1 164 ? -6.128 -5.165 65.567 1.00 40.01 597 ASN B CA 1
ATOM 3682 C C . ASN B 1 164 ? -4.763 -4.607 65.177 1.00 39.22 597 ASN B C 1
ATOM 3683 O O . ASN B 1 164 ? -3.867 -5.344 64.757 1.00 38.66 597 ASN B O 1
ATOM 3688 N N . ILE B 1 165 ? -4.621 -3.294 65.320 1.00 37.57 598 ILE B N 1
ATOM 3689 C CA . ILE B 1 165 ? -3.370 -2.608 65.020 1.00 36.76 598 ILE B CA 1
ATOM 3690 C C . ILE B 1 165 ? -2.762 -2.194 66.356 1.00 36.38 598 ILE B C 1
ATOM 3691 O O . ILE B 1 165 ? -3.209 -1.227 66.978 1.00 37.27 598 ILE B O 1
ATOM 3696 N N . ALA B 1 166 ? -1.751 -2.935 66.799 1.00 35.57 599 ALA B N 1
ATOM 3697 C CA . ALA B 1 166 ? -1.094 -2.648 68.071 1.00 33.85 599 ALA B CA 1
ATOM 3698 C C . ALA B 1 166 ? -0.044 -1.558 67.926 1.00 33.55 599 ALA B C 1
ATOM 3699 O O . ALA B 1 166 ? 0.767 -1.584 67.003 1.00 32.73 599 ALA B O 1
ATOM 3701 N N . VAL B 1 167 ? -0.075 -0.599 68.847 1.00 32.44 600 VAL B N 1
ATOM 3702 C CA . VAL B 1 167 ? 0.869 0.513 68.851 1.00 31.68 600 VAL B CA 1
ATOM 3703 C C . VAL B 1 167 ? 1.842 0.321 70.009 1.00 31.99 600 VAL B C 1
ATOM 3704 O O . VAL B 1 167 ? 1.445 0.336 71.175 1.00 30.80 600 VAL B O 1
ATOM 3708 N N . TRP B 1 168 ? 3.118 0.147 69.686 1.00 31.36 601 TRP B N 1
ATOM 3709 C CA . TRP B 1 168 ? 4.128 -0.066 70.710 1.00 32.17 601 TRP B CA 1
ATOM 3710 C C . TRP B 1 168 ? 5.104 1.085 70.906 1.00 32.62 601 TRP B C 1
ATOM 3711 O O . TRP B 1 168 ? 5.605 1.661 69.941 1.00 33.02 601 TRP B O 1
ATOM 3722 N N . ASP B 1 169 ? 5.365 1.412 72.169 1.00 33.72 602 ASP B N 1
ATOM 3723 C CA . ASP B 1 169 ? 6.324 2.455 72.517 1.00 34.55 602 ASP B CA 1
ATOM 3724 C C . ASP B 1 169 ? 7.639 1.684 72.573 1.00 34.97 602 ASP B C 1
ATOM 3725 O O . ASP B 1 169 ? 7.855 0.881 73.479 1.00 33.64 602 ASP B O 1
ATOM 3730 N N . LEU B 1 170 ? 8.503 1.911 71.591 1.00 35.84 603 LEU B N 1
ATOM 3731 C CA . LEU B 1 170 ? 9.776 1.205 71.506 1.00 37.80 603 LEU B CA 1
ATOM 3732 C C . LEU B 1 170 ? 10.710 1.356 72.703 1.00 39.38 603 LEU B C 1
ATOM 3733 O O . LEU B 1 170 ? 11.173 0.361 73.260 1.00 40.87 603 LEU B O 1
ATOM 3738 N N . HIS B 1 171 ? 10.988 2.594 73.094 1.00 41.00 604 HIS B N 1
ATOM 3739 C CA . HIS B 1 171 ? 11.883 2.849 74.216 1.00 43.39 604 HIS B CA 1
ATOM 3740 C C . HIS B 1 171 ? 11.385 2.232 75.521 1.00 43.70 604 HIS B C 1
ATOM 3741 O O . HIS B 1 171 ? 12.146 1.575 76.231 1.00 43.40 604 HIS B O 1
ATOM 3748 N N . ASN B 1 172 ? 10.108 2.439 75.831 1.00 44.24 605 ASN B N 1
ATOM 3749 C CA . ASN B 1 172 ? 9.523 1.894 77.055 1.00 44.34 605 ASN B CA 1
ATOM 3750 C C . ASN B 1 172 ? 9.121 0.433 76.884 1.00 43.65 605 ASN B C 1
ATOM 3751 O O . ASN B 1 172 ? 8.818 -0.254 77.862 1.00 44.04 605 ASN B O 1
ATOM 3756 N N . GLN B 1 173 ? 9.111 -0.036 75.639 1.00 41.76 606 GLN B N 1
ATOM 3757 C CA . GLN B 1 173 ? 8.762 -1.420 75.342 1.00 40.23 606 GLN B CA 1
ATOM 3758 C C . GLN B 1 173 ? 7.402 -1.780 75.926 1.00 39.05 606 GLN B C 1
ATOM 3759 O O . GLN B 1 173 ? 7.256 -2.795 76.606 1.00 39.18 606 GLN B O 1
ATOM 3765 N N . THR B 1 174 ? 6.403 -0.950 75.652 1.00 37.69 607 THR B N 1
ATOM 3766 C CA . THR B 1 174 ? 5.075 -1.199 76.182 1.00 37.21 607 THR B CA 1
ATOM 3767 C C . THR B 1 174 ? 3.970 -0.874 75.180 1.00 35.97 607 THR B C 1
ATOM 3768 O O . THR B 1 174 ? 4.107 0.031 74.357 1.00 35.14 607 THR B O 1
ATOM 3772 N N . LEU B 1 175 ? 2.880 -1.630 75.255 1.00 35.53 608 LEU B N 1
ATOM 3773 C CA . LEU B 1 175 ? 1.735 -1.432 74.377 1.00 34.98 608 LEU B CA 1
ATOM 3774 C C . LEU B 1 175 ? 0.976 -0.208 74.876 1.00 35.94 608 LEU B C 1
ATOM 3775 O O . LEU B 1 175 ? 0.455 -0.212 75.992 1.00 35.47 608 LEU B O 1
ATOM 3780 N N . VAL B 1 176 ? 0.910 0.838 74.055 1.00 35.50 609 VAL B N 1
ATOM 3781 C CA . VAL B 1 176 ? 0.231 2.068 74.451 1.00 36.35 609 VAL B CA 1
ATOM 3782 C C . VAL B 1 176 ? -1.214 2.226 73.977 1.00 36.72 609 VAL B C 1
ATOM 3783 O O . VAL B 1 176 ? -1.980 2.979 74.577 1.00 36.22 609 VAL B O 1
ATOM 3787 N N . ARG B 1 177 ? -1.591 1.533 72.907 1.00 37.66 610 ARG B N 1
ATOM 3788 C CA . ARG B 1 177 ? -2.960 1.625 72.406 1.00 38.78 610 ARG B CA 1
ATOM 3789 C C . ARG B 1 177 ? -3.193 0.679 71.234 1.00 39.12 610 ARG B C 1
ATOM 3790 O O . ARG B 1 177 ? -2.266 0.024 70.762 1.00 37.37 610 ARG B O 1
ATOM 3798 N N . GLN B 1 178 ? -4.438 0.610 70.774 1.00 40.41 611 GLN B N 1
ATOM 3799 C CA . GLN B 1 178 ? -4.792 -0.255 69.655 1.00 43.31 611 GLN B CA 1
ATOM 3800 C C . GLN B 1 178 ? -5.882 0.344 68.769 1.00 44.67 611 GLN B C 1
ATOM 3801 O O . GLN B 1 178 ? -6.743 1.092 69.236 1.00 44.30 611 GLN B O 1
ATOM 3807 N N . PHE B 1 179 ? -5.832 0.003 67.485 1.00 45.92 612 PHE B N 1
ATOM 3808 C CA . PHE B 1 179 ? -6.822 0.459 66.517 1.00 47.85 612 PHE B CA 1
ATOM 3809 C C . PHE B 1 179 ? -7.566 -0.788 66.055 1.00 48.41 612 PHE B C 1
ATOM 3810 O O . PHE B 1 179 ? -7.063 -1.552 65.231 1.00 48.16 612 PHE B O 1
ATOM 3818 N N . GLN B 1 180 ? -8.763 -0.996 66.595 1.00 48.71 613 GLN B N 1
ATOM 3819 C CA . GLN B 1 180 ? -9.560 -2.169 66.254 1.00 49.22 613 GLN B CA 1
ATOM 3820 C C . GLN B 1 180 ? -10.604 -1.891 65.177 1.00 49.00 613 GLN B C 1
ATOM 3821 O O . GLN B 1 180 ? -11.112 -0.775 65.061 1.00 48.46 613 GLN B O 1
ATOM 3827 N N . GLY B 1 181 ? -10.912 -2.915 64.387 1.00 49.32 614 GLY B N 1
ATOM 3828 C CA . GLY B 1 181 ? -11.896 -2.764 63.329 1.00 49.74 614 GLY B CA 1
ATOM 3829 C C . GLY B 1 181 ? -11.905 -3.912 62.334 1.00 49.87 614 GLY B C 1
ATOM 3830 O O . GLY B 1 181 ? -12.964 -4.428 61.980 1.00 50.15 614 GLY B O 1
ATOM 3831 N N . HIS B 1 182 ? -10.722 -4.312 61.879 1.00 49.96 615 HIS B N 1
ATOM 3832 C CA . HIS B 1 182 ? -10.599 -5.399 60.913 1.00 49.50 615 HIS B CA 1
ATOM 3833 C C . HIS B 1 182 ? -11.207 -6.709 61.402 1.00 50.18 615 HIS B C 1
ATOM 3834 O O . HIS B 1 182 ? -10.789 -7.255 62.423 1.00 50.15 615 HIS B O 1
ATOM 3841 N N . THR B 1 183 ? -12.194 -7.208 60.661 1.00 50.19 616 THR B N 1
ATOM 3842 C CA . THR B 1 183 ? -12.858 -8.460 61.004 1.00 50.26 616 THR B CA 1
ATOM 3843 C C . THR B 1 183 ? -11.835 -9.589 60.931 1.00 50.07 616 THR B C 1
ATOM 3844 O O . THR B 1 183 ? -11.917 -10.571 61.670 1.00 50.53 616 THR B O 1
ATOM 3846 N N . ASP B 1 184 ? -10.872 -9.437 60.027 1.00 49.58 617 ASP B N 1
ATOM 3847 C CA . ASP B 1 184 ? -9.813 -10.417 59.847 1.00 48.69 617 ASP B CA 1
ATOM 3848 C C . ASP B 1 184 ? -8.471 -9.718 60.029 1.00 48.07 617 ASP B C 1
ATOM 3849 O O . ASP B 1 184 ? -8.374 -8.501 59.872 1.00 48.90 617 ASP B O 1
ATOM 3854 N N . GLY B 1 185 ? -7.442 -10.489 60.366 1.00 46.86 618 GLY B N 1
ATOM 3855 C CA . GLY B 1 185 ? -6.122 -9.916 60.577 1.00 44.83 618 GLY B CA 1
ATOM 3856 C C . GLY B 1 185 ? -5.658 -8.963 59.492 1.00 42.88 618 GLY B C 1
ATOM 3857 O O . GLY B 1 185 ? -5.896 -9.197 58.305 1.00 43.84 618 GLY B O 1
ATOM 3858 N N . ALA B 1 186 ? -4.998 -7.884 59.906 1.00 40.70 619 ALA B N 1
ATOM 3859 C CA . ALA B 1 186 ? -4.469 -6.884 58.983 1.00 38.62 619 ALA B CA 1
ATOM 3860 C C . ALA B 1 186 ? -3.200 -7.459 58.367 1.00 37.15 619 ALA B C 1
ATOM 3861 O O . ALA B 1 186 ? -2.374 -8.048 59.069 1.00 35.85 619 ALA B O 1
ATOM 3863 N N . SER B 1 187 ? -3.044 -7.286 57.059 1.00 36.26 620 SER B N 1
ATOM 3864 C CA . SER B 1 187 ? -1.885 -7.828 56.355 1.00 35.12 620 SER B CA 1
ATOM 3865 C C . SER B 1 187 ? -0.861 -6.796 55.887 1.00 34.08 620 SER B C 1
ATOM 3866 O O . SER B 1 187 ? 0.278 -7.151 55.580 1.00 34.32 620 SER B O 1
ATOM 3869 N N . CYS B 1 188 ? -1.254 -5.528 55.837 1.00 33.00 621 CYS B N 1
ATOM 3870 C CA . CYS B 1 188 ? -0.343 -4.480 55.385 1.00 33.67 621 CYS B CA 1
ATOM 3871 C C . CYS B 1 188 ? -0.632 -3.125 56.011 1.00 33.27 621 CYS B C 1
ATOM 3872 O O . CYS B 1 188 ? -1.727 -2.885 56.522 1.00 33.70 621 CYS B O 1
ATOM 3875 N N . ILE B 1 189 ? 0.355 -2.234 55.957 1.00 32.44 622 ILE B N 1
ATOM 3876 C CA . ILE B 1 189 ? 0.219 -0.916 56.565 1.00 31.58 622 ILE B CA 1
ATOM 3877 C C . ILE B 1 189 ? 1.247 0.094 56.051 1.00 31.42 622 ILE B C 1
ATOM 3878 O O . ILE B 1 189 ? 2.297 -0.276 55.526 1.00 29.33 622 ILE B O 1
ATOM 3883 N N . ASP B 1 190 ? 0.927 1.376 56.196 1.00 30.76 623 ASP B N 1
ATOM 3884 C CA . ASP B 1 190 ? 1.830 2.442 55.787 1.00 32.17 623 ASP B CA 1
ATOM 3885 C C . ASP B 1 190 ? 1.338 3.755 56.386 1.00 34.56 623 ASP B C 1
ATOM 3886 O O . ASP B 1 190 ? 0.171 3.878 56.755 1.00 34.83 623 ASP B O 1
ATOM 3891 N N . ILE B 1 191 ? 2.232 4.730 56.490 1.00 36.33 624 ILE B N 1
ATOM 3892 C CA . ILE B 1 191 ? 1.877 6.023 57.058 1.00 39.09 624 ILE B CA 1
ATOM 3893 C C . ILE B 1 191 ? 1.933 7.125 56.008 1.00 41.25 624 ILE B C 1
ATOM 3894 O O . ILE B 1 191 ? 2.905 7.236 55.258 1.00 41.51 624 ILE B O 1
ATOM 3899 N N . SER B 1 192 ? 0.885 7.943 55.962 1.00 43.57 625 SER B N 1
ATOM 3900 C CA . SER B 1 192 ? 0.814 9.045 55.009 1.00 44.66 625 SER B CA 1
ATOM 3901 C C . SER B 1 192 ? 2.067 9.916 55.090 1.00 45.43 625 SER B C 1
ATOM 3902 O O . SER B 1 192 ? 2.738 9.959 56.123 1.00 46.04 625 SER B O 1
ATOM 3905 N N . ASN B 1 193 ? 2.381 10.610 53.997 1.00 45.99 626 ASN B N 1
ATOM 3906 C CA . ASN B 1 193 ? 3.572 11.456 53.940 1.00 46.85 626 ASN B CA 1
ATOM 3907 C C . ASN B 1 193 ? 3.634 12.532 55.020 1.00 47.65 626 ASN B C 1
ATOM 3908 O O . ASN B 1 193 ? 4.718 12.998 55.374 1.00 47.75 626 ASN B O 1
ATOM 3913 N N . ASP B 1 194 ? 2.476 12.926 55.541 1.00 48.51 627 ASP B N 1
ATOM 3914 C CA . ASP B 1 194 ? 2.428 13.941 56.591 1.00 49.26 627 ASP B CA 1
ATOM 3915 C C . ASP B 1 194 ? 2.690 13.303 57.954 1.00 48.72 627 ASP B C 1
ATOM 3916 O O . ASP B 1 194 ? 3.066 13.982 58.912 1.00 49.08 627 ASP B O 1
ATOM 3921 N N . GLY B 1 195 ? 2.492 11.989 58.028 1.00 47.83 628 GLY B N 1
ATOM 3922 C CA . GLY B 1 195 ? 2.723 11.263 59.267 1.00 46.42 628 GLY B CA 1
ATOM 3923 C C . GLY B 1 195 ? 1.643 11.424 60.319 1.00 45.36 628 GLY B C 1
ATOM 3924 O O . GLY B 1 195 ? 1.896 11.212 61.506 1.00 45.06 628 GLY B O 1
ATOM 3925 N N . THR B 1 196 ? 0.438 11.787 59.892 1.00 44.92 629 THR B N 1
ATOM 3926 C CA . THR B 1 196 ? -0.672 11.975 60.818 1.00 43.32 629 THR B CA 1
ATOM 3927 C C . THR B 1 196 ? -1.807 10.985 60.563 1.00 43.17 629 THR B C 1
ATOM 3928 O O . THR B 1 196 ? -2.741 10.883 61.358 1.00 43.35 629 THR B O 1
ATOM 3932 N N . LYS B 1 197 ? -1.717 10.250 59.458 1.00 42.44 630 LYS B N 1
ATOM 3933 C CA . LYS B 1 197 ? -2.737 9.269 59.103 1.00 41.98 630 LYS B CA 1
ATOM 3934 C C . LYS B 1 197 ? -2.130 7.884 58.896 1.00 41.88 630 LYS B C 1
ATOM 3935 O O . LYS B 1 197 ? -0.997 7.755 58.435 1.00 42.82 630 LYS B O 1
ATOM 3937 N N . LEU B 1 198 ? -2.896 6.853 59.236 1.00 42.25 631 LEU B N 1
ATOM 3938 C CA . LEU B 1 198 ? -2.441 5.479 59.092 1.00 41.87 631 LEU B CA 1
ATOM 3939 C C . LEU B 1 198 ? -3.377 4.716 58.161 1.00 41.68 631 LEU B C 1
ATOM 3940 O O . LEU B 1 198 ? -4.599 4.800 58.292 1.00 41.24 631 LEU B O 1
ATOM 3945 N N . TRP B 1 199 ? -2.798 3.979 57.216 1.00 40.21 632 TRP B N 1
ATOM 3946 C CA . TRP B 1 199 ? -3.586 3.198 56.271 1.00 38.69 632 TRP B CA 1
ATOM 3947 C C . TRP B 1 199 ? -3.248 1.717 56.408 1.00 38.81 632 TRP B C 1
ATOM 3948 O O . TRP B 1 199 ? -2.075 1.345 56.435 1.00 37.99 632 TRP B O 1
ATOM 3959 N N . THR B 1 200 ? -4.277 0.877 56.498 1.00 38.61 633 THR B N 1
ATOM 3960 C CA . THR B 1 200 ? -4.089 -0.566 56.639 1.00 40.04 633 THR B CA 1
ATOM 3961 C C . THR B 1 200 ? -5.020 -1.390 55.749 1.00 40.52 633 THR B C 1
ATOM 3962 O O . THR B 1 200 ? -6.046 -0.898 55.275 1.00 41.53 633 THR B O 1
ATOM 3966 N N . GLY B 1 201 ? -4.650 -2.652 55.542 1.00 40.95 634 GLY B N 1
ATOM 3967 C CA . GLY B 1 201 ? -5.442 -3.562 54.731 1.00 40.47 634 GLY B CA 1
ATOM 3968 C C . GLY B 1 201 ? -5.584 -4.889 55.452 1.00 41.27 634 GLY B C 1
ATOM 3969 O O . GLY B 1 201 ? -4.663 -5.317 56.148 1.00 39.37 634 GLY B O 1
ATOM 3970 N N . GLY B 1 202 ? -6.727 -5.552 55.290 1.00 40.76 635 GLY B N 1
ATOM 3971 C CA . GLY B 1 202 ? -6.930 -6.817 55.976 1.00 41.95 635 GLY B CA 1
ATOM 3972 C C . GLY B 1 202 ? -7.393 -7.986 55.129 1.00 41.70 635 GLY B C 1
ATOM 3973 O O . GLY B 1 202 ? -7.884 -7.811 54.015 1.00 42.01 635 GLY B O 1
ATOM 3974 N N . LEU B 1 203 ? -7.234 -9.190 55.669 1.00 42.02 636 LEU B N 1
ATOM 3975 C CA . LEU B 1 203 ? -7.644 -10.401 54.971 1.00 41.85 636 LEU B CA 1
ATOM 3976 C C . LEU B 1 203 ? -9.161 -10.464 54.888 1.00 42.00 636 LEU B C 1
ATOM 3977 O O . LEU B 1 203 ? -9.724 -11.398 54.320 1.00 41.57 636 LEU B O 1
ATOM 3982 N N . ASP B 1 204 ? -9.817 -9.462 55.463 1.00 41.26 637 ASP B N 1
ATOM 3983 C CA . ASP B 1 204 ? -11.270 -9.390 55.455 1.00 40.94 637 ASP B CA 1
ATOM 3984 C C . ASP B 1 204 ? -11.738 -8.642 54.212 1.00 40.18 637 ASP B C 1
ATOM 3985 O O . ASP B 1 204 ? -12.855 -8.122 54.170 1.00 41.18 637 ASP B O 1
ATOM 3990 N N . ASN B 1 205 ? -10.869 -8.592 53.203 1.00 39.59 638 ASN B N 1
ATOM 3991 C CA . ASN B 1 205 ? -11.157 -7.920 51.934 1.00 38.23 638 ASN B CA 1
ATOM 3992 C C . ASN B 1 205 ? -11.421 -6.424 52.109 1.00 37.67 638 ASN B C 1
ATOM 3993 O O . ASN B 1 205 ? -12.174 -5.831 51.338 1.00 37.78 638 ASN B O 1
ATOM 3998 N N . THR B 1 206 ? -10.794 -5.811 53.109 1.00 38.36 639 THR B N 1
ATOM 3999 C CA . THR B 1 206 ? -11.007 -4.389 53.353 1.00 39.07 639 THR B CA 1
ATOM 4000 C C . THR B 1 206 ? -9.732 -3.571 53.539 1.00 40.30 639 THR B C 1
ATOM 4001 O O . THR B 1 206 ? -8.682 -4.094 53.915 1.00 39.86 639 THR B O 1
ATOM 4005 N N . VAL B 1 207 ? -9.845 -2.277 53.261 1.00 41.03 640 VAL B N 1
ATOM 4006 C CA . VAL B 1 207 ? -8.748 -1.332 53.418 1.00 42.91 640 VAL B CA 1
ATOM 4007 C C . VAL B 1 207 ? -9.320 -0.201 54.260 1.00 43.44 640 VAL B C 1
ATOM 4008 O O . VAL B 1 207 ? -10.358 0.367 53.917 1.00 43.68 640 VAL B O 1
ATOM 4012 N N . ARG B 1 208 ? -8.656 0.126 55.363 1.00 44.12 641 ARG B N 1
ATOM 4013 C CA . ARG B 1 208 ? -9.158 1.179 56.236 1.00 45.14 641 ARG B CA 1
ATOM 4014 C C . ARG B 1 208 ? -8.105 2.221 56.577 1.00 45.32 641 ARG B C 1
ATOM 4015 O O . ARG B 1 208 ? -6.903 1.966 56.485 1.00 44.39 641 ARG B O 1
ATOM 4023 N N . SER B 1 209 ? -8.573 3.400 56.969 1.00 45.82 642 SER B N 1
ATOM 4024 C CA . SER B 1 209 ? -7.692 4.496 57.344 1.00 47.20 642 SER B CA 1
ATOM 4025 C C . SER B 1 209 ? -7.951 4.858 58.801 1.00 48.15 642 SER B C 1
ATOM 4026 O O . SER B 1 209 ? -9.080 4.747 59.278 1.00 48.39 642 SER B O 1
ATOM 4029 N N . TRP B 1 210 ? -6.908 5.287 59.505 1.00 48.27 643 TRP B N 1
ATOM 4030 C CA . TRP B 1 210 ? -7.041 5.650 60.911 1.00 49.12 643 TRP B CA 1
ATOM 4031 C C . TRP B 1 210 ? -6.361 6.981 61.214 1.00 49.84 643 TRP B C 1
ATOM 4032 O O . TRP B 1 210 ? -5.538 7.460 60.434 1.00 50.75 643 TRP B O 1
ATOM 4043 N N . ASP B 1 211 ? -6.710 7.575 62.351 1.00 51.55 644 ASP B N 1
ATOM 4044 C CA . ASP B 1 211 ? -6.124 8.847 62.762 1.00 51.89 644 ASP B CA 1
ATOM 4045 C C . ASP B 1 211 ? -5.125 8.596 63.888 1.00 51.86 644 ASP B C 1
ATOM 4046 O O . ASP B 1 211 ? -5.437 7.912 64.863 1.00 52.48 644 ASP B O 1
ATOM 4051 N N . LEU B 1 212 ? -3.925 9.152 63.751 1.00 50.80 645 LEU B N 1
ATOM 4052 C CA . LEU B 1 212 ? -2.881 8.969 64.755 1.00 49.99 645 LEU B CA 1
ATOM 4053 C C . LEU B 1 212 ? -3.059 9.865 65.977 1.00 49.33 645 LEU B C 1
ATOM 4054 O O . LEU B 1 212 ? -2.104 10.129 66.708 1.00 49.32 645 LEU B O 1
ATOM 4059 N N . ARG B 1 213 ? -4.285 10.327 66.195 1.00 48.64 646 ARG B N 1
ATOM 4060 C CA . ARG B 1 213 ? -4.588 11.183 67.337 1.00 47.49 646 ARG B CA 1
ATOM 4061 C C . ARG B 1 213 ? -5.934 10.801 67.940 1.00 46.96 646 ARG B C 1
ATOM 4062 O O . ARG B 1 213 ? -6.032 10.522 69.135 1.00 47.51 646 ARG B O 1
ATOM 4070 N N . GLU B 1 214 ? -6.970 10.793 67.108 1.00 46.36 647 GLU B N 1
ATOM 4071 C CA . GLU B 1 214 ? -8.301 10.426 67.569 1.00 45.54 647 GLU B CA 1
ATOM 4072 C C . GLU B 1 214 ? -8.260 8.981 68.050 1.00 45.07 647 GLU B C 1
ATOM 4073 O O . GLU B 1 214 ? -8.719 8.668 69.151 1.00 46.43 647 GLU B O 1
ATOM 4079 N N . GLY B 1 215 ? -7.702 8.104 67.221 1.00 44.28 648 GLY B N 1
ATOM 4080 C CA . GLY B 1 215 ? -7.592 6.706 67.599 1.00 43.50 648 GLY B CA 1
ATOM 4081 C C . GLY B 1 215 ? -8.546 5.737 66.929 1.00 42.77 648 GLY B C 1
ATOM 4082 O O . GLY B 1 215 ? -8.516 4.543 67.232 1.00 44.19 648 GLY B O 1
ATOM 4083 N N . ARG B 1 216 ? -9.395 6.223 66.027 1.00 42.42 649 ARG B N 1
ATOM 4084 C CA . ARG B 1 216 ? -10.329 5.324 65.355 1.00 41.50 649 ARG B CA 1
ATOM 4085 C C . ARG B 1 216 ? -10.432 5.455 63.837 1.00 41.78 649 ARG B C 1
ATOM 4086 O O . ARG B 1 216 ? -9.987 6.438 63.238 1.00 42.30 649 ARG B O 1
ATOM 4094 N N . GLN B 1 217 ? -11.028 4.431 63.232 1.00 41.94 650 GLN B N 1
ATOM 4095 C CA . GLN B 1 217 ? -11.216 4.339 61.791 1.00 41.55 650 GLN B CA 1
ATOM 4096 C C . GLN B 1 217 ? -11.891 5.574 61.205 1.00 42.49 650 GLN B C 1
ATOM 4097 O O . GLN B 1 217 ? -12.697 6.231 61.866 1.00 43.49 650 GLN B O 1
ATOM 4103 N N . LEU B 1 218 ? -11.554 5.880 59.957 1.00 43.14 651 LEU B N 1
ATOM 4104 C CA . LEU B 1 218 ? -12.122 7.027 59.263 1.00 44.54 651 LEU B CA 1
ATOM 4105 C C . LEU B 1 218 ? -12.809 6.567 57.984 1.00 46.45 651 LEU B C 1
ATOM 4106 O O . LEU B 1 218 ? -14.020 6.734 57.819 1.00 47.02 651 LEU B O 1
ATOM 4111 N N . GLN B 1 219 ? -12.025 5.979 57.085 1.00 48.96 652 GLN B N 1
ATOM 4112 C CA . GLN B 1 219 ? -12.541 5.494 55.811 1.00 51.22 652 GLN B CA 1
ATOM 4113 C C . GLN B 1 219 ? -12.616 3.970 55.759 1.00 52.33 652 GLN B C 1
ATOM 4114 O O . GLN B 1 219 ? -11.931 3.273 56.510 1.00 51.42 652 GLN B O 1
ATOM 4120 N N . GLN B 1 220 ? -13.459 3.466 54.864 1.00 53.37 653 GLN B N 1
ATOM 4121 C CA . GLN B 1 220 ? -13.657 2.032 54.681 1.00 54.96 653 GLN B CA 1
ATOM 4122 C C . GLN B 1 220 ? -13.941 1.769 53.203 1.00 55.34 653 GLN B C 1
ATOM 4123 O O . GLN B 1 220 ? -14.933 2.258 52.663 1.00 55.30 653 GLN B O 1
ATOM 4129 N N . HIS B 1 221 ? -13.073 0.999 52.553 1.00 55.41 654 HIS B N 1
ATOM 4130 C CA . HIS B 1 221 ? -13.247 0.696 51.136 1.00 55.02 654 HIS B CA 1
ATOM 4131 C C . HIS B 1 221 ? -13.745 -0.721 50.874 1.00 55.17 654 HIS B C 1
ATOM 4132 O O . HIS B 1 221 ? -13.606 -1.609 51.716 1.00 55.47 654 HIS B O 1
ATOM 4139 N N . ASP B 1 222 ? -14.320 -0.925 49.693 1.00 55.26 655 ASP B N 1
ATOM 4140 C CA . ASP B 1 222 ? -14.871 -2.221 49.318 1.00 54.86 655 ASP B CA 1
ATOM 4141 C C . ASP B 1 222 ? -14.038 -2.964 48.279 1.00 53.84 655 ASP B C 1
ATOM 4142 O O . ASP B 1 222 ? -13.603 -2.383 47.284 1.00 54.46 655 ASP B O 1
ATOM 4147 N N . PHE B 1 223 ? -13.823 -4.254 48.520 1.00 52.24 656 PHE B N 1
ATOM 4148 C CA . PHE B 1 223 ? -13.062 -5.091 47.601 1.00 50.32 656 PHE B CA 1
ATOM 4149 C C . PHE B 1 223 ? -13.576 -6.523 47.642 1.00 49.92 656 PHE B C 1
ATOM 4150 O O . PHE B 1 223 ? -13.986 -7.020 48.694 1.00 49.85 656 PHE B O 1
ATOM 4158 N N . THR B 1 224 ? -13.551 -7.183 46.489 1.00 48.59 657 THR B N 1
ATOM 4159 C CA . THR B 1 224 ? -14.035 -8.553 46.371 1.00 47.85 657 THR B CA 1
ATOM 4160 C C . THR B 1 224 ? -12.970 -9.591 46.717 1.00 47.62 657 THR B C 1
ATOM 4161 O O . THR B 1 224 ? -13.245 -10.792 46.730 1.00 46.54 657 THR B O 1
ATOM 4165 N N . SER B 1 225 ? -11.757 -9.128 47.000 1.00 46.86 658 SER B N 1
ATOM 4166 C CA . SER B 1 225 ? -10.666 -10.032 47.340 1.00 46.72 658 SER B CA 1
ATOM 4167 C C . SER B 1 225 ? -9.859 -9.493 48.513 1.00 45.36 658 SER B C 1
ATOM 4168 O O . SER B 1 225 ? -9.905 -8.303 48.810 1.00 44.67 658 SER B O 1
ATOM 4171 N N . GLN B 1 226 ? -9.122 -10.378 49.176 1.00 46.09 659 GLN B N 1
ATOM 4172 C CA . GLN B 1 226 ? -8.298 -9.988 50.313 1.00 45.91 659 GLN B CA 1
ATOM 4173 C C . GLN B 1 226 ? -7.158 -9.085 49.850 1.00 46.23 659 GLN B C 1
ATOM 4174 O O . GLN B 1 226 ? -6.508 -9.368 48.845 1.00 46.00 659 GLN B O 1
ATOM 4180 N N . ILE B 1 227 ? -6.923 -7.998 50.583 1.00 45.19 660 ILE B N 1
ATOM 4181 C CA . ILE B 1 227 ? -5.840 -7.075 50.253 1.00 44.30 660 ILE B CA 1
ATOM 4182 C C . ILE B 1 227 ? -4.566 -7.624 50.885 1.00 42.59 660 ILE B C 1
ATOM 4183 O O . ILE B 1 227 ? -4.553 -7.974 52.065 1.00 41.51 660 ILE B O 1
ATOM 4188 N N . PHE B 1 228 ? -3.496 -7.694 50.099 1.00 39.60 661 PHE B N 1
ATOM 4189 C CA . PHE B 1 228 ? -2.231 -8.228 50.582 1.00 37.51 661 PHE B CA 1
ATOM 4190 C C . PHE B 1 228 ? -1.123 -7.192 50.729 1.00 35.23 661 PHE B C 1
ATOM 4191 O O . PHE B 1 228 ? -0.176 -7.403 51.485 1.00 34.03 661 PHE B O 1
ATOM 4199 N N . SER B 1 229 ? -1.239 -6.077 50.016 1.00 33.25 662 SER B N 1
ATOM 4200 C CA . SER B 1 229 ? -0.216 -5.035 50.079 1.00 32.33 662 SER B CA 1
ATOM 4201 C C . SER B 1 229 ? -0.756 -3.621 49.895 1.00 32.49 662 SER B C 1
ATOM 4202 O O . SER B 1 229 ? -1.820 -3.412 49.305 1.00 33.45 662 SER B O 1
ATOM 4205 N N . LEU B 1 230 ? -0.001 -2.648 50.398 1.00 31.01 663 LEU B N 1
ATOM 4206 C CA . LEU B 1 230 ? -0.383 -1.242 50.320 1.00 31.18 663 LEU B CA 1
ATOM 4207 C C . LEU B 1 230 ? 0.843 -0.329 50.368 1.00 30.95 663 LEU B C 1
ATOM 4208 O O . LEU B 1 230 ? 1.872 -0.692 50.938 1.00 30.11 663 LEU B O 1
ATOM 4213 N N . GLY B 1 231 ? 0.725 0.852 49.767 1.00 28.75 664 GLY B N 1
ATOM 4214 C CA . GLY B 1 231 ? 1.822 1.802 49.759 1.00 30.05 664 GLY B CA 1
ATOM 4215 C C . GLY B 1 231 ? 1.364 3.238 49.567 1.00 31.82 664 GLY B C 1
ATOM 4216 O O . GLY B 1 231 ? 0.536 3.522 48.700 1.00 33.40 664 GLY B O 1
ATOM 4217 N N . TYR B 1 232 ? 1.903 4.148 50.372 1.00 32.82 665 TYR B N 1
ATOM 4218 C CA . TYR B 1 232 ? 1.541 5.560 50.275 1.00 33.42 665 TYR B CA 1
ATOM 4219 C C . TYR B 1 232 ? 2.659 6.338 49.579 1.00 33.99 665 TYR B C 1
ATOM 4220 O O . TYR B 1 232 ? 3.817 6.291 50.003 1.00 33.77 665 TYR B O 1
ATOM 4229 N N . CYS B 1 233 ? 2.318 7.062 48.516 1.00 34.34 666 CYS B N 1
ATOM 4230 C CA . CYS B 1 233 ? 3.315 7.833 47.775 1.00 35.11 666 CYS B CA 1
ATOM 4231 C C . CYS B 1 233 ? 4.049 8.822 48.681 1.00 35.53 666 CYS B C 1
ATOM 4232 O O . CYS B 1 233 ? 3.424 9.664 49.329 1.00 37.62 666 CYS B O 1
ATOM 4235 N N . PRO B 1 234 ? 5.389 8.731 48.740 1.00 36.32 667 PRO B N 1
ATOM 4236 C CA . PRO B 1 234 ? 6.231 9.607 49.564 1.00 37.36 667 PRO B CA 1
ATOM 4237 C C . PRO B 1 234 ? 5.935 11.092 49.374 1.00 39.27 667 PRO B C 1
ATOM 4238 O O . PRO B 1 234 ? 5.768 11.827 50.346 1.00 40.30 667 PRO B O 1
ATOM 4242 N N . THR B 1 235 ? 5.879 11.531 48.121 1.00 39.54 668 THR B N 1
ATOM 4243 C CA . THR B 1 235 ? 5.591 12.928 47.824 1.00 41.09 668 THR B CA 1
ATOM 4244 C C . THR B 1 235 ? 4.125 13.209 48.129 1.00 41.21 668 THR B C 1
ATOM 4245 O O . THR B 1 235 ? 3.656 14.343 48.023 1.00 43.03 668 THR B O 1
ATOM 4249 N N . GLY B 1 236 ? 3.414 12.154 48.513 1.00 41.77 669 GLY B N 1
ATOM 4250 C CA . GLY B 1 236 ? 2.015 12.270 48.868 1.00 41.88 669 GLY B CA 1
ATOM 4251 C C . GLY B 1 236 ? 1.025 12.277 47.728 1.00 41.82 669 GLY B C 1
ATOM 4252 O O . GLY B 1 236 ? 1.384 12.110 46.561 1.00 41.25 669 GLY B O 1
ATOM 4253 N N . GLU B 1 237 ? -0.239 12.460 48.101 1.00 41.80 670 GLU B N 1
ATOM 4254 C CA . GLU B 1 237 ? -1.365 12.522 47.178 1.00 41.89 670 GLU B CA 1
ATOM 4255 C C . GLU B 1 237 ? -1.874 11.184 46.651 1.00 40.35 670 GLU B C 1
ATOM 4256 O O . GLU B 1 237 ? -3.052 11.069 46.318 1.00 40.13 670 GLU B O 1
ATOM 4262 N N . TRP B 1 238 ? -1.009 10.172 46.575 1.00 38.95 671 TRP B N 1
ATOM 4263 C CA . TRP B 1 238 ? -1.436 8.870 46.052 1.00 37.14 671 TRP B CA 1
ATOM 4264 C C . TRP B 1 238 ? -1.196 7.666 46.968 1.00 38.27 671 TRP B C 1
ATOM 4265 O O . TRP B 1 238 ? -0.245 7.640 47.749 1.00 38.80 671 TRP B O 1
ATOM 4276 N N . LEU B 1 239 ? -2.067 6.668 46.841 1.00 37.71 672 LEU B N 1
ATOM 4277 C CA . LEU B 1 239 ? -1.993 5.442 47.627 1.00 39.74 672 LEU B CA 1
ATOM 4278 C C . LEU B 1 239 ? -2.224 4.220 46.738 1.00 39.70 672 LEU B C 1
ATOM 4279 O O . LEU B 1 239 ? -3.294 4.070 46.145 1.00 39.89 672 LEU B O 1
ATOM 4284 N N . ALA B 1 240 ? -1.225 3.346 46.642 1.00 39.09 673 ALA B N 1
ATOM 4285 C CA . ALA B 1 240 ? -1.346 2.144 45.818 1.00 39.50 673 ALA B CA 1
ATOM 4286 C C . ALA B 1 240 ? -1.746 0.933 46.655 1.00 40.01 673 ALA B C 1
ATOM 4287 O O . ALA B 1 240 ? -1.270 0.757 47.779 1.00 40.68 673 ALA B O 1
ATOM 4289 N N . VAL B 1 241 ? -2.614 0.093 46.099 1.00 39.32 674 VAL B N 1
ATOM 4290 C CA . VAL B 1 241 ? -3.087 -1.096 46.797 1.00 39.83 674 VAL B CA 1
ATOM 4291 C C . VAL B 1 241 ? -3.036 -2.351 45.927 1.00 40.40 674 VAL B C 1
ATOM 4292 O O . VAL B 1 241 ? -3.378 -2.314 44.742 1.00 40.64 674 VAL B O 1
ATOM 4296 N N . GLY B 1 242 ? -2.608 -3.459 46.526 1.00 39.99 675 GLY B N 1
ATOM 4297 C CA . GLY B 1 242 ? -2.525 -4.723 45.813 1.00 40.31 675 GLY B CA 1
ATOM 4298 C C . GLY B 1 242 ? -3.517 -5.719 46.384 1.00 41.69 675 GLY B C 1
ATOM 4299 O O . GLY B 1 242 ? -3.582 -5.901 47.599 1.00 40.53 675 GLY B O 1
ATOM 4300 N N . MET B 1 243 ? -4.289 -6.371 45.518 1.00 42.48 676 MET B N 1
ATOM 4301 C CA . MET B 1 243 ? -5.290 -7.332 45.976 1.00 44.58 676 MET B CA 1
ATOM 4302 C C . MET B 1 243 ? -5.031 -8.796 45.640 1.00 44.45 676 MET B C 1
ATOM 4303 O O . MET B 1 243 ? -4.182 -9.129 44.810 1.00 44.39 676 MET B O 1
ATOM 4308 N N . GLU B 1 244 ? -5.797 -9.660 46.302 1.00 44.36 677 GLU B N 1
ATOM 4309 C CA . GLU B 1 244 ? -5.727 -11.106 46.126 1.00 44.30 677 GLU B CA 1
ATOM 4310 C C . GLU B 1 244 ? -5.998 -11.438 44.665 1.00 44.63 677 GLU B C 1
ATOM 4311 O O . GLU B 1 244 ? -5.519 -12.445 44.139 1.00 44.27 677 GLU B O 1
ATOM 4317 N N . SER B 1 245 ? -6.781 -10.581 44.021 1.00 44.65 678 SER B N 1
ATOM 4318 C CA . SER B 1 245 ? -7.115 -10.758 42.618 1.00 45.86 678 SER B CA 1
ATOM 4319 C C . SER B 1 245 ? -5.838 -10.724 41.793 1.00 45.12 678 SER B C 1
ATOM 4320 O O . SER B 1 245 ? -5.206 -11.753 41.560 1.00 46.75 678 SER B O 1
ATOM 4323 N N . SER B 1 246 ? -5.464 -9.524 41.365 1.00 44.10 679 SER B N 1
ATOM 4324 C CA . SER B 1 246 ? -4.265 -9.327 40.563 1.00 41.54 679 SER B CA 1
ATOM 4325 C C . SER B 1 246 ? -4.190 -7.874 40.131 1.00 41.00 679 SER B C 1
ATOM 4326 O O . SER B 1 246 ? -3.266 -7.469 39.428 1.00 40.42 679 SER B O 1
ATOM 4329 N N . ASN B 1 247 ? -5.168 -7.087 40.565 1.00 38.57 680 ASN B N 1
ATOM 4330 C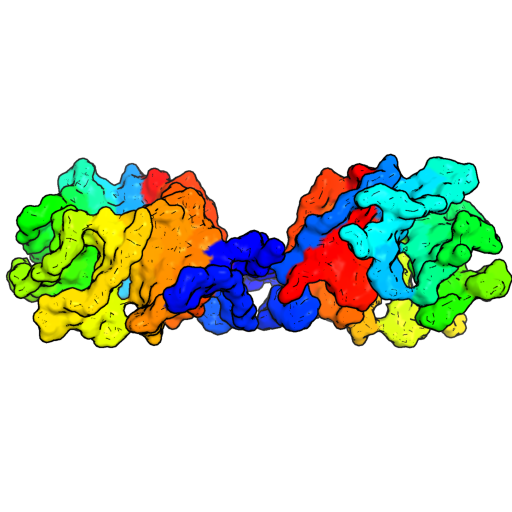 CA . ASN B 1 247 ? -5.215 -5.673 40.217 1.00 38.87 680 ASN B CA 1
ATOM 4331 C C . ASN B 1 247 ? -4.419 -4.807 41.186 1.00 37.96 680 ASN B C 1
ATOM 4332 O O . ASN B 1 247 ? -4.184 -5.185 42.335 1.00 37.66 680 ASN B O 1
ATOM 4337 N N . VAL B 1 248 ? -4.012 -3.640 40.704 1.00 37.46 681 VAL B N 1
ATOM 4338 C CA . VAL B 1 248 ? -3.275 -2.668 41.498 1.00 37.21 681 VAL B CA 1
ATOM 4339 C C . VAL B 1 248 ? -3.984 -1.336 41.277 1.00 37.41 681 VAL B C 1
ATOM 4340 O O . VAL B 1 248 ? -4.209 -0.932 40.136 1.00 38.51 681 VAL B O 1
ATOM 4344 N N . GLU B 1 249 ? -4.351 -0.658 42.360 1.00 37.30 682 GLU B N 1
ATOM 4345 C CA . GLU B 1 249 ? -5.051 0.617 42.240 1.00 36.44 682 GLU B CA 1
ATOM 4346 C C . GLU B 1 249 ? -4.364 1.767 42.961 1.00 35.60 682 GLU B C 1
ATOM 4347 O O . GLU B 1 249 ? -3.882 1.617 44.081 1.00 37.12 682 GLU B O 1
ATOM 4353 N N . VAL B 1 250 ? -4.317 2.917 42.299 1.00 33.49 683 VAL B N 1
ATOM 4354 C CA . VAL B 1 250 ? -3.692 4.109 42.861 1.00 34.80 683 VAL B CA 1
ATOM 4355 C C . VAL B 1 250 ? -4.793 5.108 43.208 1.00 35.31 683 VAL B C 1
ATOM 4356 O O . VAL B 1 250 ? -5.373 5.735 42.322 1.00 35.40 683 VAL B O 1
ATOM 4360 N N . LEU B 1 251 ? -5.075 5.250 44.499 1.00 36.72 684 LEU B N 1
ATOM 4361 C CA . LEU B 1 251 ? -6.116 6.161 44.955 1.00 36.44 684 LEU B CA 1
ATOM 4362 C C . LEU B 1 251 ? -5.615 7.586 45.150 1.00 38.17 684 LEU B C 1
ATOM 4363 O O . LEU B 1 251 ? -4.503 7.811 45.628 1.00 36.64 684 LEU B O 1
ATOM 4368 N N . HIS B 1 252 ? -6.457 8.546 44.782 1.00 37.80 685 HIS B N 1
ATOM 4369 C CA . HIS B 1 252 ? -6.115 9.955 44.899 1.00 39.35 685 HIS B CA 1
ATOM 4370 C C . HIS B 1 252 ? -6.419 10.464 46.304 1.00 40.02 685 HIS B C 1
ATOM 4371 O O . HIS B 1 252 ? -5.568 10.414 47.194 1.00 40.45 685 HIS B O 1
ATOM 4378 N N . LYS B 1 255 ? -11.369 10.335 48.058 1.00 51.24 688 LYS B N 1
ATOM 4379 C CA . LYS B 1 255 ? -11.654 11.060 46.826 1.00 51.36 688 LYS B CA 1
ATOM 4380 C C . LYS B 1 255 ? -11.933 10.098 45.676 1.00 51.95 688 LYS B C 1
ATOM 4381 O O . LYS B 1 255 ? -11.522 8.937 45.709 1.00 52.28 688 LYS B O 1
ATOM 4387 N N . PRO B 1 256 ? -12.645 10.586 44.666 1.00 52.22 689 PRO B N 1
ATOM 4388 C CA . PRO B 1 256 ? -12.944 9.761 43.511 1.00 51.95 689 PRO B CA 1
ATOM 4389 C C . PRO B 1 256 ? -11.776 9.844 42.550 1.00 52.04 689 PRO B C 1
ATOM 4390 O O . PRO B 1 256 ? -10.712 10.350 42.909 1.00 52.43 689 PRO B O 1
ATOM 4391 N N . ASP B 1 257 ? -11.962 9.355 41.330 1.00 51.60 690 ASP B N 1
ATOM 4392 C CA . ASP B 1 257 ? -10.899 9.393 40.335 1.00 49.79 690 ASP B CA 1
ATOM 4393 C C . ASP B 1 257 ? -9.673 8.624 40.816 1.00 49.29 690 ASP B C 1
ATOM 4394 O O . ASP B 1 257 ? -8.859 9.141 41.583 1.00 49.60 690 ASP B O 1
ATOM 4396 N N . LYS B 1 258 ? -9.557 7.380 40.364 1.00 46.97 691 LYS B N 1
ATOM 4397 C CA . LYS B 1 258 ? -8.434 6.526 40.724 1.00 45.02 691 LYS B CA 1
ATOM 4398 C C . LYS B 1 258 ? -7.984 5.814 39.458 1.00 43.70 691 LYS B C 1
ATOM 4399 O O . LYS B 1 258 ? -8.586 5.986 38.400 1.00 42.98 691 LYS B O 1
ATOM 4405 N N . TYR B 1 259 ? -6.928 5.016 39.569 1.00 42.81 692 TYR B N 1
ATOM 4406 C CA . TYR B 1 259 ? -6.424 4.266 38.428 1.00 41.74 692 TYR B CA 1
ATOM 4407 C C . TYR B 1 259 ? -6.413 2.781 38.759 1.00 40.90 692 TYR B C 1
ATOM 4408 O O . TYR B 1 259 ? -6.239 2.396 39.914 1.00 42.29 692 TYR B O 1
ATOM 4417 N N . GLN B 1 260 ? -6.613 1.955 37.739 1.00 40.77 693 GLN B N 1
ATOM 4418 C CA . GLN B 1 260 ? -6.620 0.507 37.899 1.00 40.27 693 GLN B CA 1
ATOM 4419 C C . GLN B 1 260 ? -5.603 -0.074 36.915 1.00 39.96 693 GLN B C 1
ATOM 4420 O O . GLN B 1 260 ? -5.639 0.238 35.725 1.00 39.79 693 GLN B O 1
ATOM 4426 N N . LEU B 1 261 ? -4.700 -0.915 37.420 1.00 38.78 694 LEU B N 1
ATOM 4427 C CA . LEU B 1 261 ? -3.641 -1.522 36.606 1.00 38.17 694 LEU B CA 1
ATOM 4428 C C . LEU B 1 261 ? -3.751 -3.044 36.517 1.00 36.94 694 LEU B C 1
ATOM 4429 O O . LEU B 1 261 ? -3.948 -3.722 37.524 1.00 36.35 694 LEU B O 1
ATOM 4434 N N . HIS B 1 262 ? -3.571 -3.576 35.310 1.00 36.68 695 HIS B N 1
ATOM 4435 C CA . HIS B 1 262 ? -3.680 -5.012 35.077 1.00 36.69 695 HIS B CA 1
ATOM 4436 C C . HIS B 1 262 ? -2.486 -5.638 34.348 1.00 37.59 695 HIS B C 1
ATOM 4437 O O . HIS B 1 262 ? -2.429 -5.612 33.117 1.00 37.39 695 HIS B O 1
ATOM 4444 N N . LEU B 1 263 ? -1.541 -6.200 35.099 1.00 36.29 696 LEU B N 1
ATOM 4445 C CA . LEU B 1 263 ? -0.378 -6.861 34.508 1.00 35.20 696 LEU B CA 1
ATOM 4446 C C . LEU B 1 263 ? 0.096 -8.043 35.354 1.00 35.92 696 LEU B C 1
ATOM 4447 O O . LEU B 1 263 ? 1.200 -8.556 35.168 1.00 36.31 696 LEU B O 1
ATOM 4452 N N . HIS B 1 264 ? -0.744 -8.463 36.293 1.00 35.30 697 HIS B N 1
ATOM 4453 C CA . HIS B 1 264 ? -0.444 -9.604 37.149 1.00 34.73 697 HIS B CA 1
ATOM 4454 C C . HIS B 1 264 ? -1.465 -10.699 36.853 1.00 36.34 697 HIS B C 1
ATOM 4455 O O . HIS B 1 264 ? -2.637 -10.409 36.610 1.00 37.01 697 HIS B O 1
ATOM 4462 N N . GLU B 1 265 ? -1.019 -11.950 36.857 1.00 37.99 698 GLU B N 1
ATOM 4463 C CA . GLU B 1 265 ? -1.908 -13.074 36.591 1.00 40.23 698 GLU B CA 1
ATOM 4464 C C . GLU B 1 265 ? -2.341 -13.733 37.894 1.00 40.03 698 GLU B C 1
ATOM 4465 O O . GLU B 1 265 ? -3.194 -14.621 37.896 1.00 40.28 698 GLU B O 1
ATOM 4471 N N . SER B 1 266 ? -1.753 -13.293 39.004 1.00 39.82 699 SER B N 1
ATOM 4472 C CA . SER B 1 266 ? -2.086 -13.853 40.308 1.00 39.01 699 SER B CA 1
ATOM 4473 C C . SER B 1 266 ? -2.077 -12.781 41.400 1.00 37.84 699 SER B C 1
ATOM 4474 O O . SER B 1 266 ? -1.968 -11.591 41.110 1.00 36.40 699 SER B O 1
ATOM 4477 N N . CYS B 1 267 ? -2.192 -13.213 42.653 1.00 37.20 700 CYS B N 1
ATOM 4478 C CA . CYS B 1 267 ? -2.218 -12.303 43.799 1.00 36.75 700 CYS B CA 1
ATOM 4479 C C . CYS B 1 267 ? -1.036 -11.335 43.821 1.00 34.63 700 CYS B C 1
ATOM 4480 O O . CYS B 1 267 ? 0.085 -11.713 43.491 1.00 34.51 700 CYS B O 1
ATOM 4483 N N . VAL B 1 268 ? -1.301 -10.092 44.216 1.00 32.93 701 VAL B N 1
ATOM 4484 C CA . VAL B 1 268 ? -0.265 -9.065 44.331 1.00 31.69 701 VAL B CA 1
ATOM 4485 C C . VAL B 1 268 ? 0.179 -9.111 45.789 1.00 31.51 701 VAL B C 1
ATOM 4486 O O . VAL B 1 268 ? -0.435 -8.484 46.657 1.00 32.02 701 VAL B O 1
ATOM 4490 N N . LEU B 1 269 ? 1.257 -9.847 46.040 1.00 29.76 702 LEU B N 1
ATOM 4491 C CA . LEU B 1 269 ? 1.780 -10.047 47.387 1.00 27.18 702 LEU B CA 1
ATOM 4492 C C . LEU B 1 269 ? 2.461 -8.861 48.066 1.00 27.56 702 LEU B C 1
ATOM 4493 O O . LEU B 1 269 ? 2.352 -8.701 49.283 1.00 27.29 702 LEU B O 1
ATOM 4498 N N . SER B 1 270 ? 3.175 -8.036 47.310 1.00 26.46 703 SER B N 1
ATOM 4499 C CA . SER B 1 270 ? 3.834 -6.887 47.922 1.00 24.59 703 SER B CA 1
ATOM 4500 C C . SER B 1 270 ? 3.943 -5.704 46.971 1.00 24.76 703 SER B C 1
ATOM 4501 O O . SER B 1 270 ? 3.848 -5.850 45.752 1.00 24.95 703 SER B O 1
ATOM 4504 N N . LEU B 1 271 ? 4.143 -4.527 47.545 1.00 25.12 704 LEU B N 1
ATOM 4505 C CA . LEU B 1 271 ? 4.243 -3.311 46.769 1.00 23.87 704 LEU B CA 1
ATOM 4506 C C . LEU B 1 271 ? 5.088 -2.302 47.527 1.00 24.22 704 LEU B C 1
ATOM 4507 O O . LEU B 1 271 ? 5.110 -2.304 48.758 1.00 24.82 704 LEU B O 1
ATOM 4512 N N . LYS B 1 272 ? 5.792 -1.450 46.793 1.00 21.90 705 LYS B N 1
ATOM 4513 C CA . LYS B 1 272 ? 6.644 -0.444 47.416 1.00 24.34 705 LYS B CA 1
ATOM 4514 C C . LYS B 1 272 ? 6.888 0.751 46.500 1.00 24.03 705 LYS B C 1
ATOM 4515 O O . LYS B 1 272 ? 7.255 0.588 45.336 1.00 22.14 705 LYS B O 1
ATOM 4521 N N . PHE B 1 273 ? 6.675 1.953 47.029 1.00 23.57 706 PHE B N 1
ATOM 4522 C CA . PHE B 1 273 ? 6.915 3.163 46.262 1.00 24.41 706 PHE B CA 1
ATOM 4523 C C . PHE B 1 273 ? 8.387 3.519 46.330 1.00 23.58 706 PHE B C 1
ATOM 4524 O O . PHE B 1 273 ? 9.049 3.246 47.333 1.00 23.02 706 PHE B O 1
ATOM 4532 N N . ALA B 1 274 ? 8.898 4.116 45.258 1.00 23.51 707 ALA B N 1
ATOM 4533 C CA . ALA B 1 274 ? 10.275 4.573 45.236 1.00 22.66 707 ALA B CA 1
ATOM 4534 C C . ALA B 1 274 ? 10.207 5.795 46.149 1.00 24.31 707 ALA B C 1
ATOM 4535 O O . ALA B 1 274 ? 9.153 6.412 46.259 1.00 24.77 707 ALA B O 1
ATOM 4537 N N . TYR B 1 275 ? 11.307 6.151 46.802 1.00 24.93 708 TYR B N 1
ATOM 4538 C CA . TYR B 1 275 ? 11.275 7.298 47.698 1.00 27.07 708 TYR B CA 1
ATOM 4539 C C . TYR B 1 275 ? 11.013 8.639 47.018 1.00 28.66 708 TYR B C 1
ATOM 4540 O O . TYR B 1 275 ? 10.475 9.556 47.644 1.00 29.64 708 TYR B O 1
ATOM 4549 N N . CYS B 1 276 ? 11.382 8.763 45.748 1.00 28.70 709 CYS B N 1
ATOM 4550 C CA . CYS B 1 276 ? 11.129 10.005 45.032 1.00 29.62 709 CYS B CA 1
ATOM 4551 C C . CYS B 1 276 ? 9.641 10.027 44.698 1.00 28.93 709 CYS B C 1
ATOM 4552 O O . CYS B 1 276 ? 9.090 11.060 44.313 1.00 30.09 709 CYS B O 1
ATOM 4555 N N . GLY B 1 277 ? 9.007 8.866 44.838 1.00 27.68 710 GLY B N 1
ATOM 4556 C CA . GLY B 1 277 ? 7.584 8.730 44.591 1.00 26.14 710 GLY B CA 1
ATOM 4557 C C . GLY B 1 277 ? 7.126 8.732 43.142 1.00 25.61 710 GLY B C 1
ATOM 4558 O O . GLY B 1 277 ? 5.953 8.499 42.875 1.00 25.80 710 GLY B O 1
ATOM 4559 N N . LYS B 1 278 ? 8.045 8.974 42.211 1.00 25.33 711 LYS B N 1
ATOM 4560 C CA . LYS B 1 278 ? 7.697 9.022 40.787 1.00 26.60 711 LYS B CA 1
ATOM 4561 C C . LYS B 1 278 ? 7.307 7.666 40.195 1.00 26.95 711 LYS B C 1
ATOM 4562 O O . LYS B 1 278 ? 6.683 7.591 39.134 1.00 25.16 711 LYS B O 1
ATOM 4568 N N . TRP B 1 279 ? 7.676 6.589 40.877 1.00 24.68 712 TRP B N 1
ATOM 4569 C CA . TRP B 1 279 ? 7.342 5.253 40.410 1.00 23.08 712 TRP B CA 1
ATOM 4570 C C . TRP B 1 279 ? 7.266 4.300 41.595 1.00 22.68 712 TRP B C 1
ATOM 4571 O O . TRP B 1 279 ? 7.622 4.665 42.715 1.00 21.83 712 TRP B O 1
ATOM 4582 N N . PHE B 1 280 ? 6.783 3.089 41.355 1.00 22.48 713 PHE B N 1
ATOM 4583 C CA . PHE B 1 280 ? 6.688 2.103 42.417 1.00 23.10 713 PHE B CA 1
ATOM 4584 C C . PHE B 1 280 ? 6.704 0.705 41.819 1.00 22.98 713 PHE B C 1
ATOM 4585 O O . PHE B 1 280 ? 6.619 0.546 40.603 1.00 22.44 713 PHE B O 1
ATOM 4593 N N . VAL B 1 281 ? 6.845 -0.308 42.666 1.00 20.65 714 VAL B N 1
ATOM 4594 C CA . VAL B 1 281 ? 6.855 -1.677 42.176 1.00 22.03 714 VAL B CA 1
ATOM 4595 C C . VAL B 1 281 ? 5.835 -2.546 42.892 1.00 21.90 714 VAL B C 1
ATOM 4596 O O . VAL B 1 281 ? 5.398 -2.236 44.007 1.00 22.49 714 VAL B O 1
ATOM 4600 N N . SER B 1 282 ? 5.448 -3.636 42.234 1.00 21.53 715 SER B N 1
ATOM 4601 C CA . SER B 1 282 ? 4.523 -4.596 42.816 1.00 22.81 715 SER B CA 1
ATOM 4602 C C . SER B 1 282 ? 5.064 -5.987 42.502 1.00 23.17 715 SER B C 1
ATOM 4603 O O . SER B 1 282 ? 5.764 -6.177 41.503 1.00 21.70 715 SER B O 1
ATOM 4606 N N . THR B 1 283 ? 4.788 -6.945 43.379 1.00 23.84 716 THR B N 1
ATOM 4607 C CA . THR B 1 283 ? 5.240 -8.310 43.172 1.00 25.34 716 THR B CA 1
ATOM 4608 C C . THR B 1 283 ? 4.040 -9.237 43.235 1.00 26.85 716 THR B C 1
ATOM 4609 O O . THR B 1 283 ? 3.036 -8.931 43.888 1.00 26.97 716 THR B O 1
ATOM 4613 N N . GLY B 1 284 ? 4.139 -10.367 42.550 1.00 25.51 717 GLY B N 1
ATOM 4614 C CA . GLY B 1 284 ? 3.030 -11.302 42.548 1.00 27.67 717 GLY B CA 1
ATOM 4615 C C . GLY B 1 284 ? 3.395 -12.765 42.612 1.00 28.23 717 GLY B C 1
ATOM 4616 O O . GLY B 1 284 ? 4.544 -13.157 42.390 1.00 27.65 717 GLY B O 1
ATOM 4617 N N . LYS B 1 285 ? 2.391 -13.581 42.911 1.00 28.29 718 LYS B N 1
ATOM 4618 C CA . LYS B 1 285 ? 2.564 -15.021 42.998 1.00 30.22 718 LYS B CA 1
ATOM 4619 C C . LYS B 1 285 ? 2.848 -15.556 41.601 1.00 29.81 718 LYS B C 1
ATOM 4620 O O . LYS B 1 285 ? 3.272 -16.697 41.438 1.00 32.01 718 LYS B O 1
ATOM 4626 N N . ASP B 1 286 ? 2.620 -14.707 40.599 1.00 31.34 719 ASP B N 1
ATOM 4627 C CA . ASP B 1 286 ? 2.847 -15.071 39.204 1.00 31.07 719 ASP B CA 1
ATOM 4628 C C . ASP B 1 286 ? 4.301 -14.865 38.771 1.00 31.23 719 ASP B C 1
ATOM 4629 O O . ASP B 1 286 ? 4.602 -14.782 37.578 1.00 31.18 719 ASP B O 1
ATOM 4634 N N . ASN B 1 287 ? 5.192 -14.784 39.761 1.00 30.12 720 ASN B N 1
ATOM 4635 C CA . ASN B 1 287 ? 6.633 -14.627 39.547 1.00 29.27 720 ASN B CA 1
ATOM 4636 C C . ASN B 1 287 ? 7.077 -13.292 38.954 1.00 28.45 720 ASN B C 1
ATOM 4637 O O . ASN B 1 287 ? 8.226 -13.157 38.542 1.00 28.99 720 ASN B O 1
ATOM 4642 N N . LEU B 1 288 ? 6.194 -12.304 38.924 1.00 26.71 721 LEU B N 1
ATOM 4643 C CA . LEU B 1 288 ? 6.549 -11.026 38.329 1.00 26.29 721 LEU B CA 1
ATOM 4644 C C . LEU B 1 288 ? 6.818 -9.855 39.259 1.00 25.20 721 LEU B C 1
ATOM 4645 O O . LEU B 1 288 ? 6.158 -9.679 40.286 1.00 25.09 721 LEU B O 1
ATOM 4650 N N . LEU B 1 289 ? 7.822 -9.071 38.881 1.00 23.40 722 LEU B N 1
ATOM 4651 C CA . LEU B 1 289 ? 8.170 -7.842 39.578 1.00 22.53 722 LEU B CA 1
ATOM 4652 C C . LEU B 1 289 ? 7.824 -6.796 38.523 1.00 21.44 722 LEU B C 1
ATOM 4653 O O . LEU B 1 289 ? 8.472 -6.724 37.479 1.00 21.66 722 LEU B O 1
ATOM 4658 N N . ASN B 1 290 ? 6.785 -6.010 38.774 1.00 21.02 723 ASN B N 1
ATOM 4659 C CA . ASN B 1 290 ? 6.362 -4.972 37.833 1.00 21.31 723 ASN B CA 1
ATOM 4660 C C . ASN B 1 290 ? 6.693 -3.584 38.368 1.00 21.35 723 ASN B C 1
ATOM 4661 O O . ASN B 1 290 ? 6.498 -3.317 39.554 1.00 22.21 723 ASN B O 1
ATOM 4666 N N . ALA B 1 291 ? 7.181 -2.705 37.497 1.00 20.59 724 ALA B N 1
ATOM 4667 C CA . ALA B 1 291 ? 7.490 -1.331 37.892 1.00 20.46 724 ALA B CA 1
ATOM 4668 C C . ALA B 1 291 ? 6.471 -0.435 37.197 1.00 22.49 724 ALA B C 1
ATOM 4669 O O . ALA B 1 291 ? 6.260 -0.540 35.985 1.00 21.65 724 ALA B O 1
ATOM 4671 N N . TRP B 1 292 ? 5.857 0.450 37.977 1.00 23.02 725 TRP B N 1
ATOM 4672 C CA . TRP B 1 292 ? 4.809 1.345 37.489 1.00 24.12 725 TRP B CA 1
ATOM 4673 C C . TRP B 1 292 ? 5.094 2.826 37.706 1.00 24.31 725 TRP B C 1
ATOM 4674 O O . TRP B 1 292 ? 5.679 3.211 38.716 1.00 24.09 725 TRP B O 1
ATOM 4685 N N . ARG B 1 293 ? 4.654 3.654 36.758 1.00 24.08 726 ARG B N 1
ATOM 4686 C CA . ARG B 1 293 ? 4.819 5.103 36.842 1.00 24.75 726 ARG B CA 1
ATOM 4687 C C . ARG B 1 293 ? 3.698 5.673 37.713 1.00 25.01 726 ARG B C 1
ATOM 4688 O O . ARG B 1 293 ? 2.552 5.244 37.603 1.00 25.26 726 ARG B O 1
ATOM 4696 N N . THR B 1 294 ? 4.030 6.624 38.578 1.00 26.87 727 THR B N 1
ATOM 4697 C CA . THR B 1 294 ? 3.020 7.241 39.433 1.00 27.31 727 THR B CA 1
ATOM 4698 C C . THR B 1 294 ? 2.368 8.378 38.647 1.00 27.47 727 THR B C 1
ATOM 4699 O O . THR B 1 294 ? 3.064 9.204 38.061 1.00 28.45 727 THR B O 1
ATOM 4703 N N . PRO B 1 295 ? 1.026 8.450 38.647 1.00 30.80 728 PRO B N 1
ATOM 4704 C CA . PRO B 1 295 ? 0.084 7.552 39.318 1.00 30.43 728 PRO B CA 1
ATOM 4705 C C . PRO B 1 295 ? -0.726 6.658 38.375 1.00 31.37 728 PRO B C 1
ATOM 4706 O O . PRO B 1 295 ? -1.325 5.671 38.806 1.00 32.11 728 PRO B O 1
ATOM 4710 N N . TYR B 1 296 ? -0.748 7.008 37.092 1.00 32.54 729 TYR B N 1
ATOM 4711 C CA . TYR B 1 296 ? -1.519 6.263 36.096 1.00 32.67 729 TYR B CA 1
ATOM 4712 C C . TYR B 1 296 ? -1.095 4.825 35.807 1.00 32.38 729 TYR B C 1
ATOM 4713 O O . TYR B 1 296 ? -1.848 4.057 35.206 1.00 32.54 729 TYR B O 1
ATOM 4722 N N . GLY B 1 297 ? 0.110 4.454 36.225 1.00 32.32 730 GLY B N 1
ATOM 4723 C CA . GLY B 1 297 ? 0.549 3.085 36.026 1.00 29.73 730 GLY B CA 1
ATOM 4724 C C . GLY B 1 297 ? 1.123 2.649 34.689 1.00 29.08 730 GLY B C 1
ATOM 4725 O O . GLY B 1 297 ? 0.845 1.540 34.238 1.00 30.70 730 GLY B O 1
ATOM 4726 N N . ALA B 1 298 ? 1.920 3.497 34.049 1.00 28.44 731 ALA B N 1
ATOM 4727 C CA . ALA B 1 298 ? 2.541 3.101 32.787 1.00 26.94 731 ALA B CA 1
ATOM 4728 C C . ALA B 1 298 ? 3.591 2.057 33.194 1.00 25.84 731 ALA B C 1
ATOM 4729 O O . ALA B 1 298 ? 4.228 2.211 34.236 1.00 25.09 731 ALA B O 1
ATOM 4731 N N . SER B 1 299 ? 3.762 1.006 32.390 1.00 24.74 732 SER B N 1
ATOM 4732 C CA . SER B 1 299 ? 4.730 -0.052 32.702 1.00 22.50 732 SER B CA 1
ATOM 4733 C C . SER B 1 299 ? 6.164 0.331 32.337 1.00 21.92 732 SER B C 1
ATOM 4734 O O . SER B 1 299 ? 6.539 0.334 31.170 1.00 20.71 732 SER B O 1
ATOM 4737 N N . ILE B 1 300 ? 6.963 0.640 33.358 1.00 22.01 733 ILE B N 1
ATOM 4738 C CA . ILE B 1 300 ? 8.354 1.047 33.179 1.00 21.56 733 ILE B CA 1
ATOM 4739 C C . ILE B 1 300 ? 9.287 -0.131 32.894 1.00 20.47 733 ILE B C 1
ATOM 4740 O O . ILE B 1 300 ? 10.231 -0.011 32.113 1.00 19.80 733 ILE B O 1
ATOM 4745 N N . PHE B 1 301 ? 9.042 -1.251 33.562 1.00 19.84 734 PHE B N 1
ATOM 4746 C CA . PHE B 1 301 ? 9.818 -2.471 33.336 1.00 19.70 734 PHE B CA 1
ATOM 4747 C C . PHE B 1 301 ? 9.152 -3.655 34.008 1.00 19.26 734 PHE B C 1
ATOM 4748 O O . PHE B 1 301 ? 8.319 -3.495 34.900 1.00 19.27 734 PHE B O 1
ATOM 4756 N N . GLN B 1 302 ? 9.495 -4.850 33.545 1.00 20.23 735 GLN B N 1
ATOM 4757 C CA . GLN B 1 302 ? 8.956 -6.075 34.118 1.00 20.39 735 GLN B CA 1
ATOM 4758 C C . GLN B 1 302 ? 10.089 -7.070 34.229 1.00 21.68 735 GLN B C 1
ATOM 4759 O O . GLN B 1 302 ? 10.928 -7.168 33.328 1.00 24.76 735 GLN B O 1
ATOM 4765 N N . SER B 1 303 ? 10.115 -7.800 35.335 1.00 21.55 736 SER B N 1
ATOM 4766 C CA . SER B 1 303 ? 11.135 -8.817 35.554 1.00 21.27 736 SER B CA 1
ATOM 4767 C C . SER B 1 303 ? 10.463 -10.111 35.968 1.00 22.28 736 SER B C 1
ATOM 4768 O O . SER B 1 303 ? 9.734 -10.160 36.960 1.00 21.85 736 SER B O 1
ATOM 4771 N N . LYS B 1 304 ? 10.704 -11.160 35.194 1.00 23.56 737 LYS B N 1
ATOM 4772 C CA . LYS B 1 304 ? 10.120 -12.461 35.485 1.00 26.06 737 LYS B CA 1
ATOM 4773 C C . LYS B 1 304 ? 11.122 -13.296 36.274 1.00 23.97 737 LYS B C 1
ATOM 4774 O O . LYS B 1 304 ? 12.179 -13.655 35.755 1.00 26.18 737 LYS B O 1
ATOM 4780 N N . GLU B 1 305 ? 10.796 -13.590 37.530 1.00 23.04 738 GLU B N 1
ATOM 4781 C CA . GLU B 1 305 ? 11.670 -14.390 38.383 1.00 21.93 738 GLU B CA 1
ATOM 4782 C C . GLU B 1 305 ? 11.319 -15.875 38.279 1.00 23.71 738 GLU B C 1
ATOM 4783 O O . GLU B 1 305 ? 10.364 -16.253 37.596 1.00 25.05 738 GLU B O 1
ATOM 4789 N N . SER B 1 306 ? 12.096 -16.709 38.962 1.00 24.00 739 SER B N 1
ATOM 4790 C CA . SER B 1 306 ? 11.899 -18.156 38.931 1.00 24.68 739 SER B CA 1
ATOM 4791 C C . SER B 1 306 ? 10.717 -18.676 39.753 1.00 24.60 739 SER B C 1
ATOM 4792 O O . SER B 1 306 ? 10.217 -19.768 39.489 1.00 26.03 739 SER B O 1
ATOM 4795 N N . SER B 1 307 ? 10.268 -17.903 40.735 1.00 24.74 740 SER B N 1
ATOM 4796 C CA . SER B 1 307 ? 9.168 -18.321 41.590 1.00 24.53 740 SER B CA 1
ATOM 4797 C C . SER B 1 307 ? 8.342 -17.132 42.086 1.00 25.51 740 SER B C 1
ATOM 4798 O O . SER B 1 307 ? 8.558 -15.992 41.669 1.00 24.41 740 SER B O 1
ATOM 4801 N N . SER B 1 308 ? 7.390 -17.408 42.975 1.00 24.07 741 SER B N 1
ATOM 4802 C CA . SER B 1 308 ? 6.541 -16.368 43.540 1.00 24.90 741 SER B CA 1
ATOM 4803 C C . SER B 1 308 ? 7.428 -15.299 44.176 1.00 23.72 741 SER B C 1
ATOM 4804 O O . SER B 1 308 ? 8.479 -15.613 44.720 1.00 24.73 741 SER B O 1
ATOM 4807 N N . VAL B 1 309 ? 7.011 -14.041 44.088 1.00 23.16 742 VAL B N 1
ATOM 4808 C CA . VAL B 1 309 ? 7.769 -12.944 44.692 1.00 24.04 742 VAL B CA 1
ATOM 4809 C C . VAL B 1 309 ? 6.877 -12.452 45.828 1.00 24.02 742 VAL B C 1
ATOM 4810 O O . VAL B 1 309 ? 5.897 -11.744 45.595 1.00 24.97 742 VAL B O 1
ATOM 4814 N N . LEU B 1 310 ? 7.224 -12.832 47.055 1.00 25.15 743 LEU B N 1
ATOM 4815 C CA . LEU B 1 310 ? 6.409 -12.489 48.218 1.00 24.85 743 LEU B CA 1
ATOM 4816 C C . LEU B 1 310 ? 6.701 -11.181 48.933 1.00 24.32 743 LEU B C 1
ATOM 4817 O O . LEU B 1 310 ? 5.871 -10.705 49.709 1.00 25.76 743 LEU B O 1
ATOM 4822 N N . SER B 1 311 ? 7.863 -10.592 48.682 1.00 21.95 744 SER B N 1
ATOM 4823 C CA . SER B 1 311 ? 8.222 -9.368 49.378 1.00 20.63 744 SER B CA 1
ATOM 4824 C C . SER B 1 311 ? 9.167 -8.500 48.570 1.00 19.45 744 SER B C 1
ATOM 4825 O O . SER B 1 311 ? 9.773 -8.964 47.607 1.00 19.83 744 SER B O 1
ATOM 4828 N N . CYS B 1 312 ? 9.280 -7.233 48.957 1.00 20.42 745 CYS B N 1
ATOM 4829 C CA . CYS B 1 312 ? 10.180 -6.322 48.264 1.00 20.89 745 CYS B CA 1
ATOM 4830 C C . CYS B 1 312 ? 10.484 -5.096 49.102 1.00 20.54 745 CYS B C 1
ATOM 4831 O O . CYS B 1 312 ? 9.812 -4.798 50.092 1.00 21.26 745 CYS B O 1
ATOM 4834 N N . ASP B 1 313 ? 11.542 -4.410 48.705 1.00 21.44 746 ASP B N 1
ATOM 4835 C CA . ASP B 1 313 ? 11.936 -3.166 49.337 1.00 19.45 746 ASP B CA 1
ATOM 4836 C C . ASP B 1 313 ? 12.779 -2.421 48.328 1.00 18.81 746 ASP B C 1
ATOM 4837 O O . ASP B 1 313 ? 13.370 -3.015 47.422 1.00 17.59 746 ASP B O 1
ATOM 4842 N N . ILE B 1 314 ? 12.805 -1.107 48.486 1.00 17.50 747 ILE B N 1
ATOM 4843 C CA . ILE B 1 314 ? 13.586 -0.232 47.630 1.00 17.42 747 ILE B CA 1
ATOM 4844 C C . ILE B 1 314 ? 14.445 0.565 48.603 1.00 17.60 747 ILE B C 1
ATOM 4845 O O . ILE B 1 314 ? 13.973 0.952 49.673 1.00 18.75 747 ILE B O 1
ATOM 4850 N N . SER B 1 315 ? 15.708 0.777 48.250 1.00 17.33 748 SER B N 1
ATOM 4851 C CA . SER B 1 315 ? 16.616 1.520 49.120 1.00 18.91 748 SER B CA 1
ATOM 4852 C C . SER B 1 315 ? 16.222 2.999 49.166 1.00 19.55 748 SER B C 1
ATOM 4853 O O . SER B 1 315 ? 15.599 3.504 48.240 1.00 19.77 748 SER B O 1
ATOM 4856 N N . VAL B 1 316 ? 16.574 3.688 50.250 1.00 21.35 749 VAL B N 1
ATOM 4857 C CA . VAL B 1 316 ? 16.200 5.098 50.390 1.00 21.93 749 VAL B CA 1
ATOM 4858 C C . VAL B 1 316 ? 16.751 5.998 49.291 1.00 22.26 749 VAL B C 1
ATOM 4859 O O . VAL B 1 316 ? 16.199 7.069 49.019 1.00 23.88 749 VAL B O 1
ATOM 4863 N N . ASP B 1 317 ? 17.841 5.565 48.667 1.00 19.40 750 ASP B N 1
ATOM 4864 C CA . ASP B 1 317 ? 18.462 6.310 47.581 1.00 19.06 750 ASP B CA 1
ATOM 4865 C C . ASP B 1 317 ? 17.911 5.897 46.208 1.00 20.55 750 ASP B C 1
ATOM 4866 O O . ASP B 1 317 ? 18.392 6.361 45.173 1.00 21.16 750 ASP B O 1
ATOM 4871 N N . ASP B 1 318 ? 16.893 5.037 46.223 1.00 20.48 751 ASP B N 1
ATOM 4872 C CA . ASP B 1 318 ? 16.234 4.518 45.015 1.00 21.58 751 ASP B CA 1
ATOM 4873 C C . ASP B 1 318 ? 17.184 3.851 44.030 1.00 21.15 751 ASP B C 1
ATOM 4874 O O . ASP B 1 318 ? 16.878 3.725 42.838 1.00 23.14 751 ASP B O 1
ATOM 4879 N N . LYS B 1 319 ? 18.326 3.395 44.525 1.00 20.28 752 LYS B N 1
ATOM 4880 C CA . LYS B 1 319 ? 19.315 2.760 43.667 1.00 19.98 752 LYS B CA 1
ATOM 4881 C C . LYS B 1 319 ? 19.180 1.246 43.596 1.00 16.77 752 LYS B C 1
ATOM 4882 O O . LYS B 1 319 ? 19.657 0.633 42.646 1.00 17.53 752 LYS B O 1
ATOM 4888 N N . TYR B 1 320 ? 18.538 0.651 44.594 1.00 17.89 753 TYR B N 1
ATOM 4889 C CA . TYR B 1 320 ? 18.395 -0.799 44.609 1.00 16.88 753 TYR B CA 1
ATOM 4890 C C . TYR B 1 320 ? 17.020 -1.306 44.967 1.00 16.01 753 TYR B C 1
ATOM 4891 O O . TYR B 1 320 ? 16.285 -0.676 45.727 1.00 16.35 753 TYR B O 1
ATOM 4900 N N . ILE B 1 321 ? 16.677 -2.463 44.407 1.00 14.74 754 ILE B N 1
ATOM 4901 C CA . ILE B 1 321 ? 15.413 -3.124 44.715 1.00 15.63 754 ILE B CA 1
ATOM 4902 C C . ILE B 1 321 ? 15.795 -4.528 45.178 1.00 14.67 754 ILE B C 1
ATOM 4903 O O . ILE B 1 321 ? 16.685 -5.146 44.598 1.00 16.60 754 ILE B O 1
ATOM 4908 N N . VAL B 1 322 ? 15.151 -5.008 46.234 1.00 16.23 755 VAL B N 1
ATOM 4909 C CA . VAL B 1 322 ? 15.405 -6.355 46.729 1.00 17.02 755 VAL B CA 1
ATOM 4910 C C . VAL B 1 322 ? 14.068 -7.060 46.780 1.00 17.43 755 VAL B C 1
ATOM 4911 O O . VAL B 1 322 ? 13.077 -6.486 47.229 1.00 20.13 755 VAL B O 1
ATOM 4915 N N . THR B 1 323 ? 14.033 -8.291 46.283 1.00 17.58 756 THR B N 1
ATOM 4916 C CA . THR B 1 323 ? 12.797 -9.065 46.294 1.00 18.29 756 THR B CA 1
ATOM 4917 C C . THR B 1 323 ? 13.005 -10.389 47.013 1.00 18.12 756 THR B C 1
ATOM 4918 O O . THR B 1 323 ? 14.093 -10.955 46.977 1.00 19.84 756 THR B O 1
ATOM 4922 N N . GLY B 1 324 ? 11.952 -10.864 47.672 1.00 17.27 757 GLY B N 1
ATOM 4923 C CA . GLY B 1 324 ? 12.005 -12.137 48.383 1.00 19.35 757 GLY B CA 1
ATOM 4924 C C . GLY B 1 324 ? 11.278 -13.142 47.514 1.00 20.60 757 GLY B C 1
ATOM 4925 O O . GLY B 1 324 ? 10.207 -12.838 46.988 1.00 23.29 757 GLY B O 1
ATOM 4926 N N . SER B 1 325 ? 11.833 -14.346 47.394 1.00 20.58 758 SER B N 1
ATOM 4927 C CA . SER B 1 325 ? 11.272 -15.370 46.511 1.00 22.36 758 SER B CA 1
ATOM 4928 C C . SER B 1 325 ? 10.791 -16.682 47.114 1.00 21.69 758 SER B C 1
ATOM 4929 O O . SER B 1 325 ? 11.239 -17.109 48.179 1.00 20.87 758 SER B O 1
ATOM 4932 N N . GLY B 1 326 ? 9.866 -17.313 46.397 1.00 22.61 759 GLY B N 1
ATOM 4933 C CA . GLY B 1 326 ? 9.347 -18.604 46.810 1.00 23.26 759 GLY B CA 1
ATOM 4934 C C . GLY B 1 326 ? 10.387 -19.687 46.574 1.00 25.25 759 GLY B C 1
ATOM 4935 O O . GLY B 1 326 ? 10.209 -20.832 47.004 1.00 27.45 759 GLY B O 1
ATOM 4936 N N . ASP B 1 327 ? 11.467 -19.343 45.872 1.00 22.79 760 ASP B N 1
ATOM 4937 C CA . ASP B 1 327 ? 12.546 -20.301 45.616 1.00 24.42 760 ASP B CA 1
ATOM 4938 C C . ASP B 1 327 ? 13.611 -20.228 46.715 1.00 23.50 760 ASP B C 1
ATOM 4939 O O . ASP B 1 327 ? 14.780 -20.537 46.483 1.00 25.17 760 ASP B O 1
ATOM 4944 N N . LYS B 1 328 ? 13.195 -19.799 47.903 1.00 22.55 761 LYS B N 1
ATOM 4945 C CA . LYS B 1 328 ? 14.076 -19.715 49.061 1.00 21.90 761 LYS B CA 1
ATOM 4946 C C . LYS B 1 328 ? 15.320 -18.851 48.853 1.00 21.95 761 LYS B C 1
ATOM 4947 O O . LYS B 1 328 ? 16.431 -19.241 49.204 1.00 23.54 761 LYS B O 1
ATOM 4953 N N . LYS B 1 329 ? 15.117 -17.659 48.300 1.00 21.36 762 LYS B N 1
ATOM 4954 C CA . LYS B 1 329 ? 16.210 -16.734 48.040 1.00 18.96 762 LYS B CA 1
ATOM 4955 C C . LYS B 1 329 ? 15.672 -15.318 47.938 1.00 19.47 762 LYS B C 1
ATOM 4956 O O . LYS B 1 329 ? 14.463 -15.094 47.940 1.00 18.39 762 LYS B O 1
ATOM 4962 N N . ALA B 1 330 ? 16.593 -14.368 47.841 1.00 19.57 763 ALA B N 1
ATOM 4963 C CA . ALA B 1 330 ? 16.241 -12.971 47.654 1.00 18.56 763 ALA B CA 1
ATOM 4964 C C . ALA B 1 330 ? 17.112 -12.542 46.480 1.00 18.30 763 ALA B C 1
ATOM 4965 O O . ALA B 1 330 ? 18.183 -13.112 46.236 1.00 19.82 763 ALA B O 1
ATOM 4967 N N . THR B 1 331 ? 16.643 -11.551 45.736 1.00 17.39 764 THR B N 1
ATOM 4968 C CA . THR B 1 331 ? 17.375 -11.057 44.581 1.00 17.86 764 THR B CA 1
ATOM 4969 C C . THR B 1 331 ? 17.639 -9.574 44.760 1.00 17.52 764 THR B C 1
ATOM 4970 O O . THR B 1 331 ? 16.752 -8.830 45.183 1.00 18.19 764 THR B O 1
ATOM 4974 N N . VAL B 1 332 ? 18.862 -9.158 44.452 1.00 16.84 765 VAL B N 1
ATOM 4975 C CA . VAL B 1 332 ? 19.222 -7.747 44.548 1.00 16.69 765 VAL B CA 1
ATOM 4976 C C . VAL B 1 332 ? 19.329 -7.189 43.137 1.00 16.03 765 VAL B C 1
ATOM 4977 O O . VAL B 1 332 ? 20.024 -7.744 42.292 1.00 16.74 765 VAL B O 1
ATOM 4981 N N . TYR B 1 333 ? 18.608 -6.100 42.881 1.00 16.42 766 TYR B N 1
ATOM 4982 C CA . TYR B 1 333 ? 18.632 -5.453 41.581 1.00 16.22 766 TYR B CA 1
ATOM 4983 C C . TYR B 1 333 ? 19.221 -4.067 41.700 1.00 16.17 766 TYR B C 1
ATOM 4984 O O . TYR B 1 333 ? 18.923 -3.340 42.647 1.00 17.42 766 TYR B O 1
ATOM 4993 N N . GLU B 1 334 ? 20.054 -3.701 40.735 1.00 16.65 767 GLU B N 1
ATOM 4994 C CA . GLU B 1 334 ? 20.595 -2.355 40.699 1.00 17.99 767 GLU B CA 1
ATOM 4995 C C . GLU B 1 334 ? 19.674 -1.638 39.711 1.00 18.42 767 GLU B C 1
ATOM 4996 O O . GLU B 1 334 ? 19.455 -2.125 38.599 1.00 19.73 767 GLU B O 1
ATOM 5002 N N . VAL B 1 335 ? 19.121 -0.494 40.115 1.00 18.14 768 VAL B N 1
ATOM 5003 C CA . VAL B 1 335 ? 18.242 0.286 39.238 1.00 19.37 768 VAL B CA 1
ATOM 5004 C C . VAL B 1 335 ? 19.124 1.142 38.335 1.00 19.89 768 VAL B C 1
ATOM 5005 O O . VAL B 1 335 ? 19.931 1.930 38.824 1.00 22.15 768 VAL B O 1
ATOM 5009 N N . ILE B 1 336 ?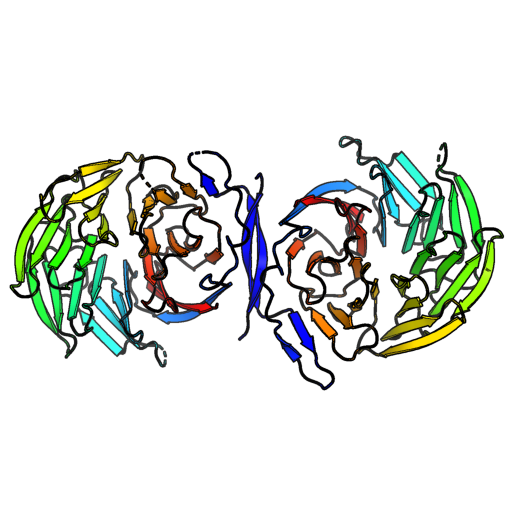 18.966 0.984 37.022 1.00 21.42 769 ILE B N 1
ATOM 5010 C CA . ILE B 1 336 ? 19.762 1.723 36.040 1.00 20.69 769 ILE B CA 1
ATOM 5011 C C . ILE B 1 336 ? 18.974 2.919 35.509 1.00 20.91 769 ILE B C 1
ATOM 5012 O O . ILE B 1 336 ? 17.909 2.744 34.921 1.00 21.23 769 ILE B O 1
ATOM 5017 N N . TYR B 1 337 ? 19.490 4.127 35.719 1.00 20.82 770 TYR B N 1
ATOM 5018 C CA . TYR B 1 337 ? 18.813 5.333 35.248 1.00 22.71 770 TYR B CA 1
ATOM 5019 C C . TYR B 1 337 ? 19.422 5.849 33.950 1.00 22.29 770 TYR B C 1
ATOM 5020 O O . TYR B 1 337 ? 18.728 6.626 33.248 1.00 24.03 770 TYR B O 1
#

Organism: Homo sapiens (NCBI:txid9606)

InterPro domains:
  IPR001680 WD40 repeat [PF00400] (477-511)
  IPR001680 WD40 repeat [PF00400] (531-558)
  IPR001680 WD40 repeat [PF00400] (577-602)
  IPR001680 WD40 repeat [PF00400] (607-644)
  IPR001680 WD40 repeat [PF00400] (693-725)
  IPR001680 WD40 repeat [PF00400] (739-766)
  IPR001680 WD40 repeat [PS50082] (570-611)
  IPR001680 WD40 repeat [PS50082] (612-653)
  IPR001680 WD40 repeat [SM00320] (474-511)
  IPR001680 WD40 repeat [SM00320] (517-558)
  IPR001680 WD40 repeat [SM00320] (563-602)
  IPR001680 WD40 repeat [SM00320] (605-644)
  IPR001680 WD40 repeat [SM00320] (647-685)
  IPR001680 WD40 repeat [SM00320] (687-726)
  IPR001680 WD40 repeat [SM00320] (727-767)
  IPR005617 Groucho/TLE, N-terminal Q-rich domain [PF03920] (18-133)
  IPR009146 Groucho/transducin-like enhancer [PR01850] (669-691)
  IPR009146 Groucho/transducin-like enhancer [PR01850] (692-710)
  IPR009146 Groucho/transducin-like enhancer [PR01850] (711-730)
  IPR009146 Groucho/transducin-like enhancer [PR01850] (731-750)

Foldseek 3Di:
DVDDADDDDDDQFKWKQFLDGDTDGDDADPPFQHDVPHFQEKFFQDWAQQPFFFQEKDAAVVGQWIWTWGAQKIFICGVVDSPDHGGPDIGRDGDNHWTWQYWDAFPVRQWIWTWTQAQKIFIFGNPCTDTPDIAGHPARGFRYWDAQPVRQWIWTFGQQRKIFIAGVVVSDGPDIQDDGRGTWAEKDAELVRQKIWTFFQSQKIWIAGPVVRYTDDIDHDPGGWHEKEAQNVGQWIWTWGQCRWIWIDGVVDSMIMIGHDGPGTFQYKYAQNVRQWIWTFFQQQKIFIAGPPRGDTNYMDRHDGGWRYWDADNNRQWIWTTGNVNIIIIMGGHD/DDDAADDDDDDQFKQKLNDGDPQDPPFQHDPPHFQDWAFDAWAQQPFFFQEKDAAVVGFWIWTFGQQKIFIDGPVVHYGPDMAGHPDSHWGWNYWDAANVRQWIWTWGQAQWIFIAGNCGDTPDIQGHPARTFQYWDAAPVRQWIWTFGQCQKIWIAGVVVSDTDAIEHDGNGTWREKDAFLVRQKIWTFGQSQWIWIDGPPVRYTDDIDHGPFGWQEKEAQNVGQWIWTWGQQQWIKIDRVRIIMIGGDGRGGFQYKYAQNVRQKIWTFFQQQKIFIAGPPRGDTNDMDRHPGGWRYWDARNVNQWIWTTGNVNIITIIGGHD

CATH classification: 2.130.10.10

B-factor: mean 32.22, std 11.06, range [13.57, 67.99]